Protein AF-A0A1F4IML8-F1 (afdb_monomer)

Sequence (377 aa):
MKLRNFIATVVLAVAGAASGPASAVDTFILPTPENNALATYGFFTDPQGALREAILMDGIPIALKYDDFWSYSGHILTSIQTVNPSLIPTATFGTYDFSTGTGTILVNLSSVAGGATNVGGLQDPVNLGGAGNNVTGWVCEWGNDPQTCTTWQTVGTSPTGYSSPAAAEGTTSTVGELLAVLQSLDPNFTIPLLYADYNQTGSGDSLFMSAQVRIINPDTGEVVGFWQLDSLTNNIWDQNAPTYNFGDITFGGACTVAWDPLTGVGCAGPTTSGLEYSGSHNIGSGKADFMAFAPTMDLTLFDSDFLWVATVNLGCNPNGVADGLGESDQGCNTDGFEEFGIIGGVGPTQVPEPGSLLLLAIGLTAAGFTMRRRGRK

pLDDT: mean 74.39, std 21.02, range [21.88, 98.25]

Structure (mmCIF, N/CA/C/O backbone):
data_AF-A0A1F4IML8-F1
#
_entry.id   AF-A0A1F4IML8-F1
#
loop_
_atom_site.group_PDB
_atom_site.id
_atom_site.type_symbol
_atom_site.label_atom_id
_atom_site.label_alt_id
_atom_site.label_comp_id
_atom_site.label_asym_id
_atom_site.label_entity_id
_atom_site.label_seq_id
_atom_site.pdbx_PDB_ins_code
_atom_site.Cartn_x
_atom_site.Cartn_y
_atom_site.Cartn_z
_atom_site.occupancy
_atom_site.B_iso_or_equiv
_atom_site.auth_seq_id
_atom_site.auth_comp_id
_atom_site.auth_asym_id
_atom_site.auth_atom_id
_atom_site.pdbx_PDB_model_num
ATOM 1 N N . MET A 1 1 ? -33.006 69.704 7.960 1.00 35.09 1 MET A N 1
ATOM 2 C CA . MET A 1 1 ? -31.788 69.397 7.178 1.00 35.09 1 MET A CA 1
ATOM 3 C C . MET A 1 1 ? -30.956 68.400 7.985 1.00 35.09 1 MET A C 1
ATOM 5 O O . MET A 1 1 ? -30.489 68.757 9.050 1.00 35.09 1 MET A O 1
ATOM 9 N N . LYS A 1 2 ? -30.896 67.151 7.495 1.00 32.19 2 LYS A N 1
ATOM 10 C CA . LYS A 1 2 ? -30.000 66.017 7.825 1.00 32.19 2 LYS A CA 1
ATOM 11 C C . LYS A 1 2 ? -29.799 65.584 9.294 1.00 32.19 2 LYS A C 1
ATOM 13 O O . LYS A 1 2 ? -28.921 66.066 9.995 1.00 32.19 2 LYS A O 1
ATOM 18 N N . LEU A 1 3 ? -30.542 64.531 9.645 1.00 30.59 3 LEU A N 1
ATOM 19 C CA . LEU A 1 3 ? -30.220 63.509 10.646 1.00 30.59 3 LEU A CA 1
ATOM 20 C C . LEU A 1 3 ? -29.104 62.596 10.085 1.00 30.59 3 LEU A C 1
ATOM 22 O O . LEU A 1 3 ? -29.186 62.194 8.921 1.00 30.59 3 LEU A O 1
ATOM 26 N N . ARG A 1 4 ? -28.076 62.257 10.871 1.00 34.06 4 ARG A N 1
ATOM 27 C CA . ARG A 1 4 ? -27.129 61.170 10.556 1.00 34.06 4 ARG A CA 1
ATOM 28 C C . ARG A 1 4 ? -27.023 60.241 11.762 1.00 34.06 4 ARG A C 1
ATOM 30 O O . ARG A 1 4 ? -26.491 60.623 12.797 1.00 34.06 4 ARG A O 1
ATOM 37 N N . ASN A 1 5 ? -27.573 59.043 11.580 1.00 30.94 5 ASN A N 1
ATOM 38 C CA . ASN A 1 5 ? -27.531 57.913 12.497 1.00 30.94 5 ASN A CA 1
ATOM 39 C C . ASN A 1 5 ? -26.137 57.279 12.498 1.00 30.94 5 ASN A C 1
ATOM 41 O O . ASN A 1 5 ? -25.564 57.040 11.435 1.00 30.94 5 ASN A O 1
ATOM 45 N N . PHE A 1 6 ? -25.642 56.958 13.690 1.00 30.45 6 PHE A N 1
ATOM 46 C CA . PHE A 1 6 ? -24.533 56.039 13.916 1.00 30.45 6 PHE A CA 1
ATOM 47 C C . PHE A 1 6 ? -25.160 54.735 14.428 1.00 30.45 6 PHE A C 1
ATOM 49 O O . PHE A 1 6 ? -25.675 54.699 15.542 1.00 30.45 6 PHE A O 1
ATOM 56 N N . ILE A 1 7 ? -25.188 53.691 13.600 1.00 31.81 7 ILE A N 1
ATOM 57 C CA . ILE A 1 7 ? -25.489 52.322 14.034 1.00 31.81 7 ILE A CA 1
ATOM 58 C C . ILE A 1 7 ? -24.244 51.505 13.708 1.00 31.81 7 ILE A C 1
ATOM 60 O O . ILE A 1 7 ? -23.936 51.263 12.543 1.00 31.81 7 ILE A O 1
ATOM 64 N N . ALA A 1 8 ? -23.509 51.131 14.752 1.00 29.20 8 ALA A N 1
ATOM 65 C CA . ALA A 1 8 ? -22.459 50.133 14.669 1.00 29.20 8 ALA A CA 1
ATOM 66 C C . ALA A 1 8 ? -23.134 48.765 14.520 1.00 29.20 8 ALA A C 1
ATOM 68 O O . ALA A 1 8 ? -23.811 48.297 15.432 1.00 29.20 8 ALA A O 1
ATOM 69 N N . THR A 1 9 ? -22.987 48.152 13.348 1.00 27.84 9 THR A N 1
ATOM 70 C CA . THR A 1 9 ? -23.395 46.764 13.120 1.00 27.84 9 THR A CA 1
ATOM 71 C C . THR A 1 9 ? -22.199 45.890 13.471 1.00 27.84 9 THR A C 1
ATOM 73 O O . THR A 1 9 ? -21.199 45.898 12.758 1.00 27.84 9 THR A O 1
ATOM 76 N N . VAL A 1 10 ? -22.282 45.174 14.591 1.00 27.25 10 VAL A N 1
ATOM 77 C CA . VAL A 1 10 ? -21.377 44.061 14.891 1.00 27.25 10 VAL A CA 1
ATOM 78 C C . VAL A 1 10 ? -21.814 42.905 13.997 1.00 27.25 10 VAL A C 1
ATOM 80 O O . VAL A 1 10 ? -22.818 42.252 14.268 1.00 27.25 10 VAL A O 1
ATOM 83 N N . VAL A 1 11 ? -21.104 42.696 12.889 1.00 25.92 11 VAL A N 1
ATOM 84 C CA . VAL A 1 11 ? -21.222 41.465 12.103 1.00 25.92 11 VAL A CA 1
ATOM 85 C C . VAL A 1 11 ? -20.372 40.421 12.812 1.00 25.92 11 VAL A C 1
ATOM 87 O O . VAL A 1 11 ? -19.145 40.462 12.761 1.00 25.92 11 VAL A O 1
ATOM 90 N N . LEU A 1 12 ? -21.041 39.513 13.517 1.00 25.47 12 LEU A N 1
ATOM 91 C CA . LEU A 1 12 ? -20.444 38.277 13.996 1.00 25.47 12 LEU A CA 1
ATOM 92 C C . LEU A 1 12 ? -20.166 37.420 12.751 1.00 25.47 12 LEU A C 1
ATOM 94 O O . LEU A 1 12 ? -21.081 36.832 12.177 1.00 25.47 12 LEU A O 1
ATOM 98 N N . ALA A 1 13 ? -18.922 37.425 12.276 1.00 24.14 13 ALA A N 1
ATOM 99 C CA . ALA A 1 13 ? -18.479 36.523 11.225 1.00 24.14 13 ALA A CA 1
ATOM 100 C C . ALA A 1 13 ? -18.368 35.116 11.826 1.00 24.14 13 ALA A C 1
ATOM 102 O O . ALA A 1 13 ? -17.350 34.754 12.408 1.00 24.14 13 ALA A O 1
ATOM 103 N N . VAL A 1 14 ? -19.440 34.331 11.720 1.00 25.89 14 VAL A N 1
ATOM 104 C CA . VAL A 1 14 ? -19.340 32.877 11.843 1.00 25.89 14 VAL A CA 1
ATOM 105 C C . VAL A 1 14 ? -18.668 32.410 10.558 1.00 25.89 14 VAL A C 1
ATOM 107 O O . VAL A 1 14 ? -19.307 32.317 9.511 1.00 25.89 14 VAL A O 1
ATOM 110 N N . ALA A 1 15 ? -17.355 32.195 10.619 1.00 24.88 15 ALA A N 1
ATOM 111 C CA . ALA A 1 15 ? -16.626 31.454 9.603 1.00 24.88 15 ALA A CA 1
ATOM 112 C C . ALA A 1 15 ? -17.084 29.992 9.682 1.00 24.88 15 ALA A C 1
ATOM 114 O O . ALA A 1 15 ? -16.474 29.163 10.346 1.00 24.88 15 ALA A O 1
ATOM 115 N N . GLY A 1 16 ? -18.227 29.700 9.062 1.00 21.88 16 GLY A N 1
ATOM 116 C CA . GLY A 1 16 ? -18.612 28.338 8.738 1.00 21.88 16 GLY A CA 1
ATOM 117 C C . GLY A 1 16 ? -17.689 27.856 7.631 1.00 21.88 16 GLY A C 1
ATOM 118 O O . GLY A 1 16 ? -17.915 28.167 6.463 1.00 21.88 16 GLY A O 1
ATOM 119 N N . ALA A 1 17 ? -16.631 27.141 8.005 1.00 23.94 17 ALA A N 1
ATOM 120 C CA . ALA A 1 17 ? -15.921 26.274 7.082 1.00 23.94 17 ALA A CA 1
ATOM 121 C C . ALA A 1 17 ? -16.887 25.142 6.710 1.00 23.94 17 ALA A C 1
ATOM 123 O O . ALA A 1 17 ? -17.010 24.147 7.413 1.00 23.94 17 ALA A O 1
ATOM 124 N N . ALA A 1 18 ? -17.651 25.348 5.641 1.00 22.52 18 ALA A N 1
ATOM 125 C CA . ALA A 1 18 ? -18.285 24.251 4.939 1.00 22.52 18 ALA A CA 1
ATOM 126 C C . ALA A 1 18 ? -17.176 23.559 4.139 1.00 22.52 18 ALA A C 1
ATOM 128 O O . ALA A 1 18 ? -16.803 24.030 3.063 1.00 22.52 18 ALA A O 1
ATOM 129 N N . SER A 1 19 ? -16.608 22.490 4.693 1.00 25.56 19 SER A N 1
ATOM 130 C CA . SER A 1 19 ? -15.873 21.507 3.904 1.00 25.56 19 SER A CA 1
ATOM 131 C C . SER A 1 19 ? -16.868 20.903 2.912 1.00 25.56 19 SER A C 1
ATOM 133 O O . SER A 1 19 ? -17.839 20.245 3.285 1.00 25.56 19 SER A O 1
ATOM 135 N N . GLY A 1 20 ? -16.698 21.231 1.631 1.00 22.78 20 GLY A N 1
ATOM 136 C CA . GLY A 1 20 ? -17.388 20.515 0.564 1.00 22.78 20 GLY A CA 1
ATOM 137 C C . GLY A 1 20 ? -16.943 19.049 0.562 1.00 22.78 20 GLY A C 1
ATOM 138 O O . GLY A 1 20 ? -15.855 18.758 1.060 1.00 22.78 20 GLY A O 1
ATOM 139 N N . PRO A 1 21 ? -17.758 18.125 0.027 1.00 24.88 21 PRO A N 1
ATOM 140 C CA . PRO A 1 21 ? -17.327 16.744 -0.134 1.00 24.88 21 PRO A CA 1
ATOM 141 C C . PRO A 1 21 ? -16.033 16.726 -0.953 1.00 24.88 21 PRO A C 1
ATOM 143 O O . PRO A 1 21 ? -15.973 17.324 -2.032 1.00 24.88 21 PRO A O 1
ATOM 146 N N . ALA A 1 22 ? -15.003 16.088 -0.395 1.00 30.58 22 ALA A N 1
ATOM 147 C CA . ALA A 1 22 ? -13.767 15.774 -1.091 1.00 30.58 22 ALA A CA 1
ATOM 148 C C . ALA A 1 22 ? -14.118 15.125 -2.437 1.00 30.58 22 ALA A C 1
ATOM 150 O O . ALA A 1 22 ? -14.980 14.245 -2.510 1.00 30.58 22 ALA A O 1
ATOM 151 N N . SER A 1 23 ? -13.509 15.616 -3.517 1.00 29.47 23 SER A N 1
ATOM 152 C CA . SER A 1 23 ? -13.639 14.987 -4.828 1.00 29.47 23 SER A CA 1
ATOM 153 C C . SER A 1 23 ? -13.073 13.580 -4.712 1.00 29.47 23 SER A C 1
ATOM 155 O O . SER A 1 23 ? -11.904 13.435 -4.364 1.00 29.47 23 SER A O 1
ATOM 157 N N . ALA A 1 24 ? -13.897 12.572 -5.003 1.00 38.88 24 ALA A N 1
ATOM 158 C CA . ALA A 1 24 ? -13.438 11.209 -5.220 1.00 38.88 24 ALA A CA 1
ATOM 159 C C . ALA A 1 24 ? -12.206 11.237 -6.135 1.00 38.88 24 ALA A C 1
ATOM 161 O O . ALA A 1 24 ? -12.227 11.916 -7.167 1.00 38.88 24 ALA A O 1
ATOM 162 N N . VAL A 1 25 ? -11.144 10.537 -5.736 1.00 52.72 25 VAL A N 1
ATOM 163 C CA . VAL A 1 25 ? -10.025 10.210 -6.622 1.00 52.72 25 VAL A CA 1
ATOM 164 C C . VAL A 1 25 ? -10.618 9.625 -7.908 1.00 52.72 25 VAL A C 1
ATOM 166 O O . VAL A 1 25 ? -11.552 8.821 -7.832 1.00 52.72 25 VAL A O 1
ATOM 169 N N . ASP A 1 26 ? -10.135 10.057 -9.079 1.00 56.59 26 ASP A N 1
ATOM 170 C CA . ASP A 1 26 ? -10.556 9.467 -10.354 1.00 56.59 26 ASP A CA 1
ATOM 171 C C . ASP A 1 26 ? -10.42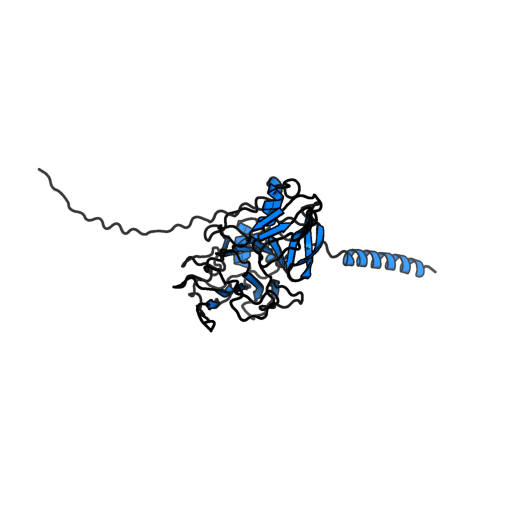4 7.944 -10.240 1.00 56.59 26 ASP A C 1
ATOM 173 O O . ASP A 1 26 ? -9.354 7.432 -9.912 1.00 56.59 26 ASP A O 1
ATOM 177 N N . THR A 1 27 ? -11.520 7.216 -10.461 1.00 67.19 27 THR A N 1
ATOM 178 C CA . THR A 1 27 ? -11.540 5.762 -10.283 1.00 67.19 27 THR A CA 1
ATOM 179 C C . THR A 1 27 ? -10.482 5.128 -11.181 1.00 67.19 27 THR A C 1
ATOM 181 O O . THR A 1 27 ? -10.595 5.185 -12.409 1.00 67.19 27 THR A O 1
ATOM 184 N N . PHE A 1 28 ? -9.464 4.524 -10.577 1.00 79.44 28 PHE A N 1
ATOM 185 C CA . PHE A 1 28 ? -8.426 3.775 -11.271 1.00 79.44 28 PHE A CA 1
ATOM 186 C C . PHE A 1 28 ? -8.525 2.289 -10.926 1.00 79.44 28 PHE A C 1
ATOM 188 O O . PHE A 1 28 ? -9.154 1.888 -9.947 1.00 79.44 28 PHE A O 1
ATOM 195 N N . ILE A 1 29 ? -7.902 1.457 -11.753 1.00 86.31 29 ILE A N 1
ATOM 196 C CA . ILE A 1 29 ? -7.850 0.008 -11.573 1.00 86.31 29 ILE A CA 1
ATOM 197 C C . ILE A 1 29 ? -6.381 -0.379 -11.458 1.00 86.31 29 ILE A C 1
ATOM 199 O O . ILE A 1 29 ? -5.576 0.000 -12.305 1.00 86.31 29 ILE A O 1
ATOM 203 N N . LEU A 1 30 ? -6.008 -1.143 -10.434 1.00 90.25 30 LEU A N 1
ATOM 204 C CA . LEU A 1 30 ? -4.658 -1.699 -10.351 1.00 90.25 30 LEU A CA 1
ATOM 205 C C . LEU A 1 30 ? -4.520 -2.874 -11.333 1.00 90.25 30 LEU A C 1
ATOM 207 O O . LEU A 1 30 ? -5.396 -3.745 -11.367 1.00 90.25 30 LEU A O 1
ATOM 211 N N . PRO A 1 31 ? -3.454 -2.923 -12.150 1.00 91.38 31 PRO A N 1
ATOM 212 C CA . PRO A 1 31 ? -3.276 -3.990 -13.119 1.00 91.38 31 PRO A CA 1
ATOM 213 C C . PRO A 1 31 ? -2.917 -5.295 -12.407 1.00 91.38 31 PRO A C 1
ATOM 215 O O . PRO A 1 31 ? -1.981 -5.357 -11.606 1.00 91.38 31 PRO A O 1
ATOM 218 N N . THR A 1 32 ? -3.648 -6.354 -12.734 1.00 92.38 32 THR A N 1
ATOM 219 C CA . THR A 1 32 ? -3.412 -7.722 -12.269 1.00 92.38 32 THR A CA 1
ATOM 220 C C . THR A 1 32 ? -3.520 -8.692 -13.447 1.00 92.38 32 THR A C 1
ATOM 222 O O . THR A 1 32 ? -4.080 -8.332 -14.487 1.00 92.38 32 THR A O 1
ATOM 225 N N . PRO A 1 33 ? -3.033 -9.938 -13.324 1.00 92.06 33 PRO A N 1
ATOM 226 C CA . PRO A 1 33 ? -3.215 -10.945 -14.371 1.00 92.06 33 PRO A CA 1
ATOM 227 C C . PRO A 1 33 ? -4.691 -11.243 -14.701 1.00 92.06 33 PRO A C 1
ATOM 229 O O . PRO A 1 33 ? -5.002 -11.667 -15.814 1.00 92.06 33 PRO A O 1
ATOM 232 N N . GLU A 1 34 ? -5.614 -11.003 -13.767 1.00 86.94 34 GLU A N 1
ATOM 233 C CA . GLU A 1 34 ? -7.058 -11.212 -13.947 1.00 86.94 34 GLU A CA 1
ATOM 234 C C . GLU A 1 34 ? -7.701 -10.148 -14.842 1.00 86.94 34 GLU A C 1
ATOM 236 O O . GLU A 1 34 ? -8.659 -10.446 -15.557 1.00 86.94 34 GLU A O 1
ATOM 241 N N . ASN A 1 35 ? -7.200 -8.909 -14.800 1.00 88.00 35 ASN A N 1
ATOM 242 C CA . ASN A 1 35 ? -7.779 -7.775 -15.526 1.00 88.00 35 ASN A CA 1
ATOM 243 C C . ASN A 1 35 ? -6.885 -7.246 -16.663 1.00 88.00 35 ASN A C 1
ATOM 245 O O . ASN A 1 35 ? -7.346 -6.450 -17.484 1.00 88.00 35 ASN A O 1
ATOM 249 N N . ASN A 1 36 ? -5.639 -7.716 -16.757 1.00 92.62 36 ASN A N 1
ATOM 250 C CA . ASN A 1 36 ? -4.686 -7.341 -17.789 1.00 92.62 36 ASN A CA 1
ATOM 251 C C . ASN A 1 36 ? -3.864 -8.555 -18.250 1.00 92.62 36 ASN A C 1
ATOM 253 O O . ASN A 1 36 ? -2.963 -9.018 -17.558 1.00 92.62 36 ASN A O 1
ATOM 257 N N . ALA A 1 37 ? -4.113 -9.025 -19.475 1.00 94.44 37 ALA A N 1
ATOM 258 C CA . ALA A 1 37 ? -3.411 -10.177 -20.053 1.00 94.44 37 ALA A CA 1
ATOM 259 C C . ALA A 1 37 ? -1.903 -9.949 -20.299 1.00 94.44 37 ALA A C 1
ATOM 261 O O . ALA A 1 37 ? -1.191 -10.890 -20.650 1.00 94.44 37 ALA A O 1
ATOM 262 N N . LEU A 1 38 ? -1.423 -8.708 -20.163 1.00 96.38 38 LEU A N 1
ATOM 263 C CA . LEU A 1 38 ? -0.008 -8.341 -20.264 1.00 96.38 38 LEU A CA 1
ATOM 264 C C . LEU A 1 38 ? 0.701 -8.371 -18.900 1.00 96.38 38 LEU A C 1
ATOM 266 O O . LEU A 1 38 ? 1.917 -8.187 -18.846 1.00 96.38 38 LEU A O 1
ATOM 270 N N . ALA A 1 39 ? -0.047 -8.611 -17.819 1.00 95.94 39 ALA A N 1
ATOM 271 C CA . ALA A 1 39 ? 0.474 -8.861 -16.486 1.00 95.94 39 ALA A CA 1
ATOM 272 C C . ALA A 1 39 ? 0.512 -10.369 -16.194 1.00 95.94 39 ALA A C 1
ATOM 274 O O . ALA A 1 39 ? -0.375 -11.127 -16.589 1.00 95.94 39 ALA A O 1
ATOM 275 N N . THR A 1 40 ? 1.530 -10.816 -15.463 1.00 96.38 40 THR A N 1
ATOM 276 C CA . THR A 1 40 ? 1.689 -12.222 -15.064 1.00 96.38 40 THR A CA 1
ATOM 277 C C . THR A 1 40 ? 2.181 -12.336 -13.633 1.00 96.38 40 THR A C 1
ATOM 279 O O . THR A 1 40 ? 3.038 -11.559 -13.224 1.00 96.38 40 THR A O 1
ATOM 282 N N . TYR A 1 41 ? 1.720 -13.342 -12.890 1.00 96.12 41 TYR A N 1
ATOM 283 C CA . TYR A 1 41 ? 2.356 -13.705 -11.625 1.00 96.12 41 TYR A CA 1
ATOM 284 C C . TYR A 1 41 ? 3.748 -14.294 -11.865 1.00 96.12 41 TYR A C 1
ATOM 286 O O . TYR A 1 41 ? 3.956 -15.079 -12.793 1.00 96.12 41 TYR A O 1
ATOM 294 N N . GLY A 1 42 ? 4.691 -13.943 -11.003 1.00 95.81 42 GLY A N 1
ATOM 295 C CA . GLY A 1 42 ? 6.057 -14.436 -11.049 1.00 95.81 42 GLY A CA 1
ATOM 296 C C . GLY A 1 42 ? 6.794 -14.158 -9.749 1.00 95.81 42 GLY A C 1
ATOM 297 O O . GLY A 1 42 ? 6.182 -13.978 -8.697 1.00 95.81 42 GLY A O 1
ATOM 298 N N . PHE A 1 43 ? 8.119 -14.125 -9.842 1.00 94.62 43 PHE A N 1
ATOM 299 C CA . PHE A 1 43 ? 8.983 -13.774 -8.727 1.00 94.62 43 PHE A CA 1
ATOM 300 C C . PHE A 1 43 ? 9.968 -12.691 -9.143 1.00 94.62 43 PHE A C 1
ATOM 302 O O . PHE A 1 43 ? 10.421 -12.674 -10.290 1.00 94.62 43 PHE A O 1
ATOM 309 N N . PHE A 1 44 ? 10.318 -11.826 -8.202 1.00 91.56 44 PHE A N 1
ATOM 310 C CA . PHE A 1 44 ? 11.333 -10.799 -8.383 1.00 91.56 44 PHE A CA 1
ATOM 311 C C . PHE A 1 44 ? 12.204 -10.713 -7.132 1.00 91.56 44 PHE A C 1
ATOM 313 O O . PHE A 1 44 ? 11.705 -10.851 -6.017 1.00 91.56 44 PHE A O 1
ATOM 320 N N . THR A 1 45 ? 13.509 -10.534 -7.317 1.00 87.56 45 THR A N 1
ATOM 321 C CA . THR A 1 45 ? 14.423 -10.315 -6.195 1.00 87.56 45 THR A CA 1
ATOM 322 C C . THR A 1 45 ? 14.330 -8.855 -5.795 1.00 87.56 45 THR A C 1
ATOM 324 O O . THR A 1 45 ? 14.666 -7.981 -6.590 1.00 87.56 45 THR A O 1
ATOM 327 N N . ASP A 1 46 ? 13.843 -8.601 -4.586 1.00 79.62 46 ASP A N 1
ATOM 328 C CA . ASP A 1 46 ? 13.783 -7.259 -4.036 1.00 79.62 46 ASP A CA 1
ATOM 329 C C . ASP A 1 46 ? 15.198 -6.679 -3.837 1.00 79.62 46 ASP A C 1
ATOM 331 O O . ASP A 1 46 ? 16.210 -7.381 -3.970 1.00 79.62 46 ASP A O 1
ATOM 335 N N . PRO A 1 47 ? 15.305 -5.391 -3.513 1.00 70.00 47 PRO A N 1
ATOM 336 C CA . PRO A 1 47 ? 16.610 -4.741 -3.417 1.00 70.00 47 PRO A CA 1
ATOM 337 C C . PRO A 1 47 ? 17.423 -5.156 -2.184 1.00 70.00 47 PRO A C 1
ATOM 339 O O . PRO A 1 47 ? 18.635 -4.954 -2.150 1.00 70.00 47 PRO A O 1
ATOM 342 N N . GLN A 1 48 ? 16.787 -5.789 -1.198 1.00 71.94 48 GLN A N 1
ATOM 343 C CA . GLN A 1 48 ? 17.432 -6.460 -0.069 1.00 71.94 48 GLN A CA 1
ATOM 344 C C . GLN A 1 48 ? 17.947 -7.862 -0.435 1.00 71.94 48 GLN A C 1
ATOM 346 O O . GLN A 1 48 ? 18.596 -8.519 0.381 1.00 71.94 48 GLN A O 1
ATOM 351 N N . GLY A 1 49 ? 17.688 -8.335 -1.656 1.00 78.25 49 GLY A N 1
ATOM 352 C CA . GLY A 1 49 ? 18.103 -9.647 -2.141 1.00 78.25 49 GLY A CA 1
ATOM 353 C C . GLY A 1 49 ? 17.117 -10.777 -1.831 1.00 78.25 49 GLY A C 1
ATOM 354 O O . GLY A 1 49 ? 17.432 -11.940 -2.102 1.00 78.25 49 GLY A O 1
ATOM 355 N N . ALA A 1 50 ? 15.937 -10.480 -1.285 1.00 84.00 50 ALA A N 1
ATOM 356 C CA . ALA A 1 50 ? 14.900 -11.462 -1.003 1.00 84.00 50 ALA A CA 1
ATOM 357 C C . ALA A 1 50 ? 14.050 -11.735 -2.250 1.00 84.00 50 ALA A C 1
ATOM 359 O O . ALA A 1 50 ? 13.562 -10.829 -2.919 1.00 84.00 50 ALA A O 1
ATOM 360 N N . LEU A 1 51 ? 13.840 -13.012 -2.568 1.00 90.88 51 LEU A N 1
ATOM 361 C CA . LEU A 1 51 ? 12.949 -13.405 -3.657 1.00 90.88 51 LEU A CA 1
ATOM 362 C C . LEU A 1 51 ? 11.488 -13.274 -3.202 1.00 90.88 51 LEU A C 1
ATOM 364 O O . LEU A 1 51 ? 11.083 -13.957 -2.262 1.00 90.88 51 LEU A O 1
ATOM 368 N N . ARG A 1 52 ? 10.697 -12.445 -3.887 1.00 90.12 52 ARG A N 1
ATOM 369 C CA . ARG A 1 52 ? 9.289 -12.171 -3.558 1.00 90.12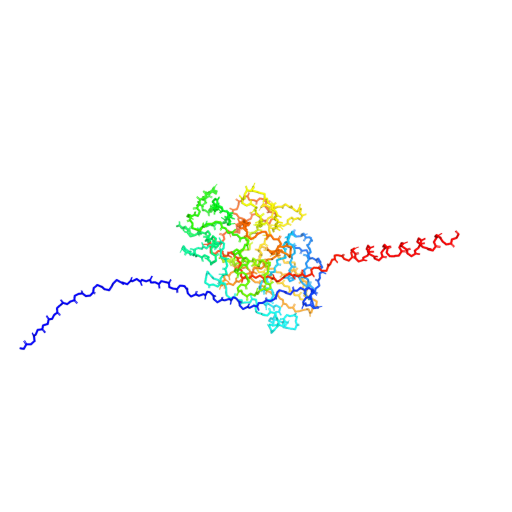 52 ARG A CA 1
ATOM 370 C C . ARG A 1 52 ? 8.351 -12.585 -4.672 1.00 90.12 52 ARG A C 1
ATOM 372 O O . ARG A 1 52 ? 8.729 -12.548 -5.842 1.00 90.12 52 ARG A O 1
ATOM 379 N N . GLU A 1 53 ? 7.119 -12.942 -4.308 1.00 94.44 53 GLU A N 1
ATOM 380 C CA . GLU A 1 53 ? 6.027 -13.023 -5.279 1.00 94.44 53 GLU A CA 1
ATOM 381 C C . GLU A 1 53 ? 5.803 -11.631 -5.885 1.00 94.44 53 GLU A C 1
ATOM 383 O O . GLU A 1 53 ? 5.824 -10.618 -5.184 1.00 94.44 53 GLU A O 1
ATOM 388 N N . ALA A 1 54 ? 5.619 -11.581 -7.200 1.00 95.56 54 ALA A N 1
ATOM 389 C CA . ALA A 1 54 ? 5.495 -10.341 -7.947 1.00 95.56 54 ALA A CA 1
ATOM 390 C C . ALA A 1 54 ? 4.399 -10.453 -9.006 1.00 95.56 54 ALA A C 1
ATOM 392 O O . ALA A 1 54 ? 4.180 -11.522 -9.586 1.00 95.56 54 ALA A O 1
ATOM 393 N N . ILE A 1 55 ? 3.760 -9.328 -9.310 1.00 96.56 55 ILE A N 1
ATOM 394 C CA . ILE A 1 55 ? 3.036 -9.159 -10.567 1.00 96.56 55 ILE A CA 1
ATOM 395 C C . ILE A 1 55 ? 4.007 -8.483 -11.521 1.00 96.56 55 ILE A C 1
ATOM 397 O O . ILE A 1 55 ? 4.491 -7.382 -11.262 1.00 96.56 55 ILE A O 1
ATOM 401 N N . LEU A 1 56 ? 4.319 -9.175 -12.607 1.00 96.75 56 LEU A N 1
ATOM 402 C CA . LEU A 1 56 ? 5.273 -8.747 -13.611 1.00 96.75 56 LEU A CA 1
ATOM 403 C C . LEU A 1 56 ? 4.544 -8.197 -14.831 1.00 96.75 56 LEU A C 1
ATOM 405 O O . LEU A 1 56 ? 3.563 -8.783 -15.289 1.00 96.75 56 LEU A O 1
ATOM 409 N N . MET A 1 57 ? 5.076 -7.122 -15.393 1.00 97.06 57 MET A N 1
ATOM 410 C CA . MET A 1 57 ? 4.674 -6.568 -16.679 1.00 97.06 57 MET A CA 1
ATOM 411 C C . MET A 1 57 ? 5.933 -6.125 -17.411 1.00 97.06 57 MET A C 1
ATOM 413 O O . MET A 1 57 ? 6.812 -5.510 -16.820 1.00 97.06 57 MET A O 1
ATOM 417 N N . ASP A 1 58 ? 6.063 -6.503 -18.681 1.00 96.00 58 ASP A N 1
ATOM 418 C CA . ASP A 1 58 ? 7.285 -6.271 -19.463 1.00 96.00 58 ASP A CA 1
ATOM 419 C C . ASP A 1 58 ? 8.584 -6.773 -18.785 1.00 96.00 58 ASP A C 1
ATOM 421 O O . ASP A 1 58 ? 9.675 -6.250 -18.997 1.00 96.00 58 ASP A O 1
ATOM 425 N N . GLY A 1 59 ? 8.481 -7.825 -17.967 1.00 93.31 59 GLY A N 1
ATOM 426 C CA . GLY A 1 59 ? 9.611 -8.421 -17.242 1.00 93.31 59 GLY A CA 1
ATOM 427 C C . GLY A 1 59 ? 10.014 -7.709 -15.946 1.00 93.31 59 GLY A C 1
ATOM 428 O O . GLY A 1 59 ? 10.925 -8.189 -15.277 1.00 93.31 59 GLY A O 1
ATOM 429 N N . ILE A 1 60 ? 9.331 -6.626 -15.563 1.00 94.38 60 ILE A N 1
ATOM 430 C CA . ILE A 1 60 ? 9.604 -5.863 -14.336 1.00 94.38 60 ILE A CA 1
ATOM 431 C C . ILE A 1 60 ? 8.444 -5.992 -13.339 1.00 94.38 60 ILE A C 1
ATOM 433 O O . ILE A 1 60 ? 7.312 -6.236 -13.766 1.00 94.38 60 ILE A O 1
ATOM 437 N N . PRO A 1 61 ? 8.680 -5.849 -12.024 1.00 94.38 61 PRO A N 1
ATOM 438 C CA . PRO A 1 61 ? 7.612 -5.877 -11.038 1.00 94.38 61 PRO A CA 1
ATOM 439 C C . PRO A 1 61 ? 6.789 -4.587 -11.112 1.00 94.38 61 PRO A C 1
ATOM 441 O O . PRO A 1 61 ? 7.310 -3.491 -10.925 1.00 94.38 61 PRO A O 1
ATOM 444 N N . ILE A 1 62 ? 5.488 -4.728 -11.354 1.00 94.62 62 ILE A N 1
ATOM 445 C CA . ILE A 1 62 ? 4.498 -3.659 -11.145 1.00 94.62 62 ILE A CA 1
ATOM 446 C C . ILE A 1 62 ? 3.860 -3.740 -9.757 1.00 94.62 62 ILE A C 1
ATOM 448 O O . ILE A 1 62 ? 3.353 -2.735 -9.267 1.00 94.62 62 ILE A O 1
ATOM 452 N N . ALA A 1 63 ? 3.932 -4.912 -9.117 1.00 94.50 63 ALA A N 1
ATOM 453 C CA . ALA A 1 63 ? 3.648 -5.084 -7.701 1.00 94.50 63 ALA A CA 1
ATOM 454 C C . ALA A 1 63 ? 4.550 -6.148 -7.077 1.00 94.50 63 ALA A C 1
ATOM 456 O O . ALA A 1 63 ? 4.865 -7.154 -7.722 1.00 94.50 63 ALA A O 1
ATOM 457 N N . LEU A 1 64 ? 4.905 -5.951 -5.811 1.00 92.88 64 LEU A N 1
ATOM 458 C CA . LEU A 1 64 ? 5.574 -6.944 -4.973 1.00 92.88 64 LEU A CA 1
ATOM 459 C C . LEU A 1 64 ? 4.650 -7.350 -3.833 1.00 92.88 64 LEU A C 1
ATOM 461 O O . LEU A 1 64 ? 3.915 -6.517 -3.298 1.00 92.88 64 LEU A O 1
ATOM 465 N N . LYS A 1 65 ? 4.696 -8.627 -3.459 1.00 92.62 65 LYS A N 1
ATOM 466 C CA . LYS A 1 65 ? 3.970 -9.124 -2.299 1.00 92.62 65 LYS A CA 1
ATOM 467 C C . LYS A 1 65 ? 4.831 -9.044 -1.042 1.00 92.62 65 LYS A C 1
ATOM 469 O O . LYS A 1 65 ? 5.937 -9.594 -1.000 1.00 92.62 65 LYS A O 1
ATOM 474 N N . TYR A 1 66 ? 4.288 -8.386 -0.030 1.00 90.50 66 TYR A N 1
ATOM 475 C CA . TYR A 1 66 ? 4.846 -8.249 1.308 1.00 90.50 66 TYR A CA 1
ATOM 476 C C . TYR A 1 66 ? 3.843 -8.839 2.285 1.00 90.50 66 TYR A C 1
ATOM 478 O O . TYR A 1 66 ? 2.823 -8.223 2.589 1.00 90.50 66 TYR A O 1
ATOM 486 N N . ASP A 1 67 ? 4.123 -10.080 2.668 1.00 91.19 67 ASP A N 1
ATOM 487 C CA . ASP A 1 67 ? 3.228 -10.956 3.411 1.00 91.19 67 ASP A CA 1
ATOM 488 C C . ASP A 1 67 ? 1.795 -10.979 2.834 1.00 91.19 67 ASP A C 1
ATOM 490 O O . ASP A 1 67 ? 1.578 -11.557 1.760 1.00 91.19 67 ASP A O 1
ATOM 494 N N . ASP A 1 68 ? 0.832 -10.307 3.466 1.00 93.31 68 ASP A N 1
ATOM 495 C CA . ASP A 1 68 ? -0.571 -10.305 3.043 1.00 93.31 68 ASP A CA 1
ATOM 496 C C . ASP A 1 68 ? -0.891 -9.274 1.945 1.00 93.31 68 ASP A C 1
ATOM 498 O O . ASP A 1 68 ? -1.926 -9.378 1.274 1.00 93.31 68 ASP A O 1
ATOM 502 N N . PHE A 1 69 ? -0.024 -8.278 1.743 1.00 93.44 69 PHE A N 1
ATOM 503 C CA . PHE A 1 69 ? -0.298 -7.132 0.876 1.00 93.44 69 PHE A CA 1
ATOM 504 C C . PHE A 1 69 ? 0.424 -7.221 -0.465 1.00 93.44 69 PHE A C 1
ATOM 506 O O . PHE A 1 69 ? 1.614 -7.527 -0.546 1.00 93.44 69 PHE A O 1
ATOM 513 N N . TRP A 1 70 ? -0.282 -6.845 -1.529 1.00 93.62 70 TRP A N 1
ATOM 514 C CA . TRP A 1 70 ? 0.344 -6.410 -2.774 1.00 93.62 70 TRP A CA 1
ATOM 515 C C . TRP A 1 70 ? 0.637 -4.921 -2.684 1.00 93.62 70 TRP A C 1
ATOM 517 O O . TRP A 1 70 ? -0.279 -4.146 -2.422 1.00 93.62 70 TRP A O 1
ATOM 527 N N . SER A 1 71 ? 1.885 -4.529 -2.931 1.00 92.06 71 SER A N 1
ATOM 528 C CA . SER A 1 71 ? 2.321 -3.133 -2.975 1.00 92.06 71 SER A CA 1
ATOM 529 C C . SER A 1 71 ? 2.697 -2.736 -4.399 1.00 92.06 71 SER A C 1
ATOM 531 O O . SER A 1 71 ? 3.513 -3.403 -5.040 1.00 92.06 71 SER A O 1
ATOM 533 N N . TYR A 1 72 ? 2.089 -1.657 -4.881 1.00 92.38 72 TYR A N 1
ATOM 534 C CA . TYR A 1 72 ? 2.303 -1.042 -6.184 1.00 92.38 72 TYR A CA 1
ATOM 535 C C . TYR A 1 72 ? 3.020 0.292 -6.022 1.00 92.38 72 TYR A C 1
ATOM 537 O O . TYR A 1 72 ? 2.750 1.048 -5.092 1.00 92.38 72 TYR A O 1
ATOM 545 N N . SER A 1 73 ? 3.866 0.608 -6.996 1.00 89.81 73 SER A N 1
ATOM 546 C CA . SER A 1 73 ? 4.490 1.921 -7.146 1.00 89.81 73 SER A CA 1
ATOM 547 C C . SER A 1 73 ? 3.664 2.774 -8.113 1.00 89.81 73 SER A C 1
ATOM 549 O O . SER A 1 73 ? 3.568 2.444 -9.300 1.00 89.81 73 SER A O 1
ATOM 551 N N . GLY A 1 74 ? 3.081 3.874 -7.629 1.00 89.00 74 GLY A N 1
ATOM 552 C CA . GLY A 1 74 ? 2.304 4.806 -8.456 1.00 89.00 74 GLY A CA 1
ATOM 553 C C . GLY A 1 74 ? 3.145 5.399 -9.586 1.00 89.00 74 GLY A C 1
ATOM 554 O O . GLY A 1 74 ? 2.731 5.394 -10.748 1.00 89.00 74 GLY A O 1
ATOM 555 N N . HIS A 1 75 ? 4.383 5.795 -9.277 1.00 88.94 75 HIS A N 1
ATOM 556 C CA . HIS A 1 75 ? 5.313 6.360 -10.259 1.00 88.94 75 HIS A CA 1
ATOM 557 C C . HIS A 1 75 ? 5.711 5.376 -11.357 1.00 88.94 75 HIS A C 1
ATOM 559 O O . HIS A 1 75 ? 5.745 5.758 -12.524 1.00 88.94 75 HIS A O 1
ATOM 565 N N . ILE A 1 76 ? 5.957 4.101 -11.032 1.00 92.62 76 ILE A N 1
ATOM 566 C CA . ILE A 1 76 ? 6.294 3.097 -12.055 1.00 92.62 76 ILE A CA 1
ATOM 567 C C . ILE A 1 76 ? 5.090 2.801 -12.944 1.00 92.62 76 ILE A C 1
ATOM 569 O O . ILE A 1 76 ? 5.249 2.726 -14.164 1.00 92.62 76 ILE A O 1
ATOM 573 N N . LEU A 1 77 ? 3.883 2.701 -12.379 1.00 94.12 77 LEU A N 1
ATOM 574 C CA . LEU A 1 77 ? 2.671 2.545 -13.184 1.00 94.12 77 LEU A CA 1
ATOM 575 C C . LEU A 1 77 ? 2.481 3.738 -14.135 1.00 94.12 77 LEU A C 1
ATOM 577 O O . LEU A 1 77 ? 2.283 3.532 -15.334 1.00 94.12 77 LEU A O 1
ATOM 581 N N . THR A 1 78 ? 2.626 4.971 -13.645 1.00 92.69 78 THR A N 1
ATOM 582 C CA . THR A 1 78 ? 2.577 6.200 -14.461 1.00 92.69 78 THR A CA 1
ATOM 583 C C . THR A 1 78 ? 3.654 6.217 -15.551 1.00 92.69 78 THR A C 1
ATOM 585 O O . THR A 1 78 ? 3.384 6.582 -16.702 1.00 92.69 78 THR A O 1
ATOM 588 N N . SER A 1 79 ? 4.871 5.778 -15.227 1.00 94.81 79 SER A N 1
ATOM 589 C CA . SER A 1 79 ? 5.984 5.668 -16.175 1.00 94.81 79 SER A CA 1
ATOM 590 C C . SER A 1 79 ? 5.650 4.706 -17.315 1.00 94.81 79 SER A C 1
ATOM 592 O O . SER A 1 79 ? 5.799 5.049 -18.490 1.00 94.81 79 SER A O 1
ATOM 594 N N . ILE A 1 80 ? 5.083 3.539 -16.993 1.00 96.31 80 ILE A N 1
ATOM 595 C CA . ILE A 1 80 ? 4.619 2.563 -17.985 1.00 96.31 80 ILE A CA 1
ATOM 596 C C . ILE A 1 80 ? 3.498 3.149 -18.850 1.00 96.31 80 ILE A C 1
ATOM 598 O O . ILE A 1 80 ? 3.571 3.032 -20.074 1.00 96.31 80 ILE A O 1
ATOM 602 N N . GLN A 1 81 ? 2.497 3.813 -18.258 1.00 95.25 81 GLN A N 1
ATOM 603 C CA . GLN A 1 81 ? 1.418 4.467 -19.015 1.00 95.25 81 GLN A CA 1
ATOM 604 C C . GLN A 1 81 ? 1.958 5.497 -20.014 1.00 95.25 81 GLN A C 1
ATOM 606 O O . GLN A 1 81 ? 1.447 5.615 -21.127 1.00 95.25 81 GLN A O 1
ATOM 611 N N . THR A 1 82 ? 3.007 6.221 -19.630 1.00 94.88 82 THR A N 1
ATOM 612 C CA . THR A 1 82 ? 3.609 7.276 -20.450 1.00 94.88 82 THR A CA 1
ATOM 613 C C . THR A 1 82 ? 4.481 6.706 -21.568 1.00 94.88 82 THR A C 1
ATOM 615 O O . THR A 1 82 ? 4.362 7.112 -22.725 1.00 94.88 82 THR A O 1
ATOM 618 N N . VAL A 1 83 ? 5.363 5.763 -21.235 1.00 96.31 83 VAL A N 1
ATOM 619 C CA . VAL A 1 83 ? 6.379 5.227 -22.153 1.00 96.31 83 VAL A CA 1
ATOM 620 C C . VAL A 1 83 ? 5.804 4.134 -23.054 1.00 96.31 83 VAL A C 1
ATOM 622 O O . VAL A 1 83 ? 6.151 4.052 -24.234 1.00 96.31 83 VAL A O 1
ATOM 625 N N . ASN A 1 84 ? 4.910 3.298 -22.528 1.00 96.12 84 ASN A N 1
ATOM 626 C CA . ASN A 1 84 ? 4.259 2.228 -23.273 1.00 96.12 84 ASN A CA 1
ATOM 627 C C . ASN A 1 84 ? 2.758 2.128 -22.928 1.00 96.12 84 ASN A C 1
ATOM 629 O O . ASN A 1 84 ? 2.323 1.162 -22.292 1.00 96.12 84 ASN A O 1
ATOM 633 N N . PRO A 1 85 ? 1.931 3.075 -23.415 1.00 95.06 85 PRO A N 1
ATOM 634 C CA . PRO A 1 85 ? 0.499 3.147 -23.096 1.00 95.06 85 PRO A CA 1
ATOM 635 C C . PRO A 1 85 ? -0.301 1.909 -23.521 1.00 95.06 85 PRO A C 1
ATOM 637 O O . PRO A 1 85 ? -1.444 1.744 -23.107 1.00 95.06 85 PRO A O 1
ATOM 640 N N . SER A 1 86 ? 0.266 1.036 -24.360 1.00 95.69 86 SER A N 1
ATOM 641 C CA . SER A 1 86 ? -0.380 -0.221 -24.746 1.00 95.69 86 SER A CA 1
ATOM 642 C C . SER A 1 86 ? -0.396 -1.265 -23.624 1.00 95.69 86 SER A C 1
ATOM 644 O O . SER A 1 86 ? -1.276 -2.122 -23.624 1.00 95.69 86 SER A O 1
ATOM 646 N N . LEU A 1 87 ? 0.540 -1.179 -22.670 1.00 96.06 87 LEU A N 1
ATOM 647 C CA . LEU A 1 87 ? 0.616 -2.086 -21.524 1.00 96.06 87 LEU A CA 1
ATOM 648 C C . LEU A 1 87 ? -0.440 -1.751 -20.467 1.00 96.06 87 LEU A C 1
ATOM 650 O O . LEU A 1 87 ? -1.082 -2.651 -19.927 1.00 96.06 87 LEU A O 1
ATOM 654 N N . ILE A 1 88 ? -0.640 -0.456 -20.202 1.00 94.88 88 ILE A N 1
ATOM 655 C CA . ILE A 1 88 ? -1.636 0.044 -19.249 1.00 94.88 88 ILE A CA 1
ATOM 656 C C . ILE A 1 88 ? -2.367 1.249 -19.866 1.00 94.88 88 ILE A C 1
ATOM 658 O O . ILE A 1 88 ? -1.989 2.397 -19.640 1.00 94.88 88 ILE A O 1
ATOM 662 N N . PRO A 1 89 ? -3.420 1.035 -20.670 1.00 92.19 89 PRO A N 1
ATOM 663 C CA . PRO A 1 89 ? -4.148 2.145 -21.276 1.00 92.19 89 PRO A CA 1
ATOM 664 C C . PRO A 1 89 ? -4.899 2.976 -20.225 1.00 92.19 89 PRO A C 1
ATOM 666 O O . PRO A 1 89 ? -5.795 2.461 -19.555 1.00 92.19 89 PRO A O 1
ATOM 669 N N . THR A 1 90 ? -4.619 4.280 -20.131 1.00 89.94 90 THR A N 1
ATOM 670 C CA . THR A 1 90 ? -5.296 5.205 -19.193 1.00 89.94 90 THR A CA 1
ATOM 671 C C . THR A 1 90 ? -6.820 5.201 -19.352 1.00 89.94 90 THR A C 1
ATOM 673 O O . THR A 1 90 ? -7.550 5.305 -18.376 1.00 89.94 90 THR A O 1
ATOM 676 N N . ALA A 1 91 ? -7.325 5.006 -20.576 1.00 87.06 91 ALA A N 1
ATOM 677 C CA . ALA A 1 91 ? -8.764 4.925 -20.844 1.00 87.06 91 ALA A CA 1
ATOM 678 C C . ALA A 1 91 ? -9.459 3.720 -20.177 1.00 87.06 91 ALA A C 1
ATOM 680 O O . ALA A 1 91 ? -10.681 3.710 -20.065 1.00 87.06 91 ALA A O 1
ATOM 681 N N . THR A 1 92 ? -8.699 2.696 -19.784 1.00 86.75 92 THR A N 1
ATOM 682 C CA . THR A 1 92 ? -9.210 1.487 -19.124 1.00 86.75 92 THR A CA 1
ATOM 683 C C . THR A 1 92 ? -8.850 1.461 -17.647 1.00 86.75 92 THR A C 1
ATOM 685 O O . THR A 1 92 ? -9.675 1.068 -16.834 1.00 86.75 92 THR A O 1
ATOM 688 N N . PHE A 1 93 ? -7.631 1.878 -17.307 1.00 87.38 93 PHE A N 1
ATOM 689 C CA . PHE A 1 93 ? -7.080 1.727 -15.964 1.00 87.38 93 PHE A CA 1
ATOM 690 C C . PHE A 1 93 ? -7.102 3.008 -15.122 1.00 87.38 93 PHE A C 1
ATOM 692 O O . PHE A 1 93 ? -6.769 2.950 -13.945 1.00 87.38 93 PHE A O 1
ATOM 699 N N . GLY A 1 94 ? -7.506 4.148 -15.687 1.00 87.06 94 GLY A N 1
ATOM 700 C CA . GLY A 1 94 ? -7.415 5.444 -15.015 1.00 87.06 94 GLY A CA 1
ATOM 701 C C . GLY A 1 94 ? -5.983 5.984 -14.985 1.00 87.06 94 GLY A C 1
ATOM 702 O O . GLY A 1 94 ? -5.092 5.448 -15.648 1.00 87.06 94 GLY A O 1
ATOM 703 N N . THR A 1 95 ? -5.776 7.079 -14.257 1.00 87.44 95 THR A N 1
ATOM 704 C CA . THR A 1 95 ? -4.460 7.701 -14.048 1.00 87.44 95 THR A CA 1
ATOM 705 C C . THR A 1 95 ? -3.946 7.373 -12.651 1.00 87.44 95 THR A C 1
ATOM 707 O O . THR A 1 95 ? -4.711 7.440 -11.694 1.00 87.44 95 THR A O 1
ATOM 710 N N . TYR A 1 96 ? -2.659 7.046 -12.530 1.00 85.94 96 TYR A N 1
ATOM 711 C CA . TYR A 1 96 ? -2.004 6.852 -11.227 1.00 85.94 96 TYR A CA 1
ATOM 712 C C . TYR A 1 96 ? -1.260 8.104 -10.751 1.00 85.94 96 TYR A C 1
ATOM 714 O O . TYR A 1 96 ? -0.812 8.156 -9.615 1.00 85.94 96 TYR A O 1
ATOM 722 N N . ASP A 1 97 ? -1.170 9.132 -11.600 1.00 77.44 97 ASP A N 1
ATOM 723 C CA . ASP A 1 97 ? -0.563 10.428 -11.290 1.00 77.44 97 ASP A CA 1
ATOM 724 C C . ASP A 1 97 ? -1.582 11.398 -10.663 1.00 77.44 97 ASP A C 1
ATOM 726 O O . ASP A 1 97 ? -1.757 12.527 -11.127 1.00 77.44 97 ASP A O 1
ATOM 730 N N . PHE A 1 98 ? -2.355 10.934 -9.679 1.00 71.44 98 PHE A N 1
ATOM 731 C CA . PHE A 1 98 ? -3.377 11.754 -9.026 1.00 71.44 98 PHE A CA 1
ATOM 732 C C . PHE A 1 98 ? -2.794 12.504 -7.828 1.00 71.44 98 PHE A C 1
ATOM 734 O O . PHE A 1 98 ? -1.930 11.996 -7.115 1.00 71.44 98 PHE A O 1
ATOM 741 N N . SER A 1 99 ? -3.283 13.725 -7.603 1.00 67.62 99 SER A N 1
ATOM 742 C CA . SER A 1 99 ? -2.841 14.523 -6.465 1.00 67.62 99 SER A CA 1
ATOM 743 C C . SER A 1 99 ? -3.452 14.034 -5.148 1.00 67.62 99 SER A C 1
ATOM 745 O O . SER A 1 99 ? -4.678 14.001 -4.996 1.00 67.62 99 SER A O 1
ATOM 747 N N . THR A 1 100 ? -2.597 13.716 -4.187 1.00 62.22 100 THR A N 1
ATOM 748 C CA . THR A 1 100 ? -2.910 13.489 -2.776 1.00 62.22 100 THR A CA 1
ATOM 749 C C . THR A 1 100 ? -2.685 14.762 -1.959 1.00 62.22 100 THR A C 1
ATOM 751 O O . THR A 1 100 ? -2.007 15.707 -2.362 1.00 62.22 100 THR A O 1
ATOM 754 N N . GLY A 1 101 ? -3.402 14.833 -0.850 1.00 58.19 101 GLY A N 1
ATOM 755 C CA . GLY A 1 101 ? -3.425 15.941 0.087 1.00 58.19 101 GLY A CA 1
ATOM 756 C C . GLY A 1 101 ? -4.631 15.769 0.995 1.00 58.19 101 GLY A C 1
ATOM 757 O O . GLY A 1 101 ? -5.649 15.227 0.563 1.00 58.19 101 GLY A O 1
ATOM 758 N N . THR A 1 102 ? -4.568 16.251 2.235 1.00 50.88 102 THR A N 1
ATOM 759 C CA . THR A 1 102 ? -5.675 16.156 3.221 1.00 50.88 102 THR A CA 1
ATOM 760 C C . THR A 1 102 ? -7.110 16.403 2.703 1.00 50.88 102 THR A C 1
ATOM 762 O O . THR A 1 102 ? -8.052 15.903 3.307 1.00 50.88 102 THR A O 1
ATOM 765 N N . GLY A 1 103 ? -7.312 17.137 1.598 1.00 49.62 103 GLY A N 1
ATOM 766 C CA . GLY A 1 103 ? -8.624 17.358 0.966 1.00 49.62 103 GLY A CA 1
ATOM 767 C C . GLY A 1 103 ? -9.062 16.355 -0.121 1.00 49.62 103 GLY A C 1
ATOM 768 O O . GLY A 1 103 ? -10.188 16.476 -0.605 1.00 49.62 103 GLY A O 1
ATOM 769 N N . THR A 1 104 ? -8.208 15.416 -0.537 1.00 63.62 104 THR A N 1
ATOM 770 C CA . THR A 1 104 ? -8.487 14.363 -1.541 1.00 63.62 104 THR A CA 1
ATOM 771 C C . THR A 1 104 ? -8.349 12.942 -0.985 1.00 63.62 104 THR A C 1
ATOM 773 O O . THR A 1 104 ? -8.826 11.997 -1.611 1.00 63.62 104 THR A O 1
ATOM 776 N N . ILE A 1 105 ? -7.751 12.779 0.201 1.00 75.25 105 ILE A N 1
ATOM 777 C CA . ILE A 1 105 ? -7.678 11.500 0.920 1.00 75.25 105 ILE A CA 1
ATOM 778 C C . ILE A 1 105 ? -9.069 11.147 1.459 1.00 75.25 105 ILE A C 1
ATOM 780 O O . ILE A 1 105 ? -9.701 11.962 2.129 1.00 75.25 105 ILE A O 1
ATOM 784 N N . LEU A 1 106 ? -9.538 9.927 1.189 1.00 80.44 106 LEU A N 1
ATOM 785 C CA . LEU A 1 106 ? -10.866 9.479 1.614 1.00 80.44 106 LEU A CA 1
ATOM 786 C C . LEU A 1 106 ? -10.932 9.256 3.131 1.00 80.44 106 LEU A C 1
ATOM 788 O O . LEU A 1 106 ? -11.873 9.705 3.783 1.00 80.44 106 LEU A O 1
ATOM 792 N N . VAL A 1 107 ? -9.934 8.558 3.677 1.00 86.62 107 VAL A N 1
ATOM 793 C CA . VAL A 1 107 ? -9.741 8.371 5.121 1.00 86.62 107 VAL A CA 1
ATOM 794 C C . VAL A 1 107 ? -8.279 8.618 5.436 1.00 86.62 107 VAL A C 1
ATOM 796 O O . VAL A 1 107 ? -7.407 7.891 4.964 1.00 86.62 107 VAL A O 1
ATOM 799 N N . ASN A 1 108 ? -8.003 9.652 6.213 1.00 83.88 108 ASN A N 1
ATOM 800 C CA . ASN A 1 108 ? -6.659 10.014 6.611 1.00 83.88 108 ASN A CA 1
ATOM 801 C C . ASN A 1 108 ? -6.282 9.328 7.934 1.00 83.88 108 ASN A C 1
ATOM 803 O O . ASN A 1 108 ? -7.050 9.377 8.892 1.00 83.88 108 ASN A O 1
ATOM 807 N N . LEU A 1 109 ? -5.109 8.706 8.007 1.00 85.81 109 LEU A N 1
ATOM 808 C CA . LEU A 1 109 ? -4.602 8.064 9.226 1.00 85.81 109 LEU A CA 1
ATOM 809 C C . LEU A 1 109 ? -3.593 8.959 9.957 1.00 85.81 109 LEU A C 1
ATOM 811 O O . LEU A 1 109 ? -3.567 8.970 11.190 1.00 85.81 109 LEU A O 1
ATOM 815 N N . SER A 1 110 ? -2.804 9.746 9.220 1.00 79.62 110 SER A N 1
ATOM 816 C CA . SER A 1 110 ? -1.812 10.675 9.773 1.00 79.62 110 SER A CA 1
ATOM 817 C C . SER A 1 110 ? -1.834 12.021 9.052 1.00 79.62 110 SER A C 1
ATOM 819 O O . SER A 1 110 ? -1.869 12.099 7.829 1.00 79.62 110 SER A O 1
ATOM 821 N N . SER A 1 111 ? -1.782 13.111 9.814 1.00 72.69 111 SER A N 1
ATOM 822 C CA . SER A 1 111 ? -1.817 14.468 9.267 1.00 72.69 111 SER A CA 1
ATOM 823 C C . SER A 1 111 ? -0.861 15.386 10.011 1.00 72.69 111 SER A C 1
ATOM 825 O O . SER A 1 111 ? -0.777 15.359 11.232 1.00 72.69 111 SER A O 1
ATOM 827 N N . VAL A 1 112 ? -0.203 16.282 9.290 1.00 67.75 112 VAL A N 1
ATOM 828 C CA . VAL A 1 112 ? 0.481 17.461 9.860 1.00 67.75 112 VAL A CA 1
ATOM 829 C C . VAL A 1 112 ? -0.411 18.693 9.945 1.00 67.75 112 VAL A C 1
ATOM 831 O O . VAL A 1 112 ? -0.083 19.669 10.625 1.00 67.75 112 VAL A O 1
ATOM 834 N N . ALA A 1 113 ? -1.550 18.670 9.253 1.00 63.97 113 ALA A N 1
ATOM 835 C CA . ALA A 1 113 ? -2.560 19.704 9.354 1.00 63.97 113 ALA A CA 1
ATOM 836 C C . ALA A 1 113 ? -3.410 19.435 10.601 1.00 63.97 113 ALA A C 1
ATOM 838 O O . ALA A 1 113 ? -4.265 18.546 10.608 1.00 63.97 113 ALA A O 1
ATOM 839 N N . GLY A 1 114 ? -3.164 20.205 11.663 1.00 64.62 114 GLY A N 1
ATOM 840 C CA . GLY A 1 114 ? -3.967 20.133 12.881 1.00 64.62 114 GLY A CA 1
ATOM 841 C C . GLY A 1 114 ? -5.452 20.393 12.602 1.00 64.62 114 GLY A C 1
ATOM 842 O O . GLY A 1 114 ? -5.792 21.343 11.895 1.00 64.62 114 GLY A O 1
ATOM 843 N N . GLY A 1 115 ? -6.324 19.556 13.173 1.00 67.81 115 GLY A N 1
ATOM 844 C CA . GLY A 1 115 ? -7.778 19.623 12.988 1.00 67.81 115 GLY A CA 1
ATOM 845 C C . GLY A 1 115 ? -8.295 18.985 11.693 1.00 67.81 115 GLY A C 1
ATOM 846 O O . GLY A 1 115 ? -9.426 19.267 11.295 1.00 67.81 115 GLY A O 1
ATOM 847 N N . ALA A 1 116 ? -7.484 18.169 11.010 1.00 74.56 116 ALA A N 1
ATOM 848 C CA . ALA A 1 116 ? -7.976 17.294 9.949 1.00 74.56 116 ALA A CA 1
ATOM 849 C C . ALA A 1 116 ? -9.004 16.309 10.526 1.00 74.56 116 ALA A C 1
ATOM 851 O O . ALA A 1 116 ? -8.794 15.776 11.609 1.00 74.56 116 ALA A O 1
ATOM 852 N N . THR A 1 117 ? -10.104 16.092 9.804 1.00 80.12 117 THR A N 1
ATOM 853 C CA . THR A 1 117 ? -11.199 15.217 10.242 1.00 80.12 117 THR A CA 1
ATOM 854 C C . THR A 1 117 ? -11.533 14.196 9.172 1.00 80.12 117 THR A C 1
ATOM 856 O O . THR A 1 117 ? -11.399 14.488 7.979 1.00 80.12 117 THR A O 1
ATOM 859 N N . ASN A 1 118 ? -11.977 13.016 9.594 1.00 84.38 118 ASN A N 1
ATOM 860 C CA . ASN A 1 118 ? -12.455 11.980 8.689 1.00 84.38 118 ASN A CA 1
ATOM 861 C C . ASN A 1 118 ? -13.974 12.014 8.517 1.00 84.38 118 ASN A C 1
ATOM 863 O O . ASN A 1 118 ? -14.739 12.526 9.336 1.00 84.38 118 ASN A O 1
ATOM 867 N N . VAL A 1 119 ? -14.426 11.467 7.391 1.00 81.88 119 VAL A N 1
ATOM 868 C CA . VAL A 1 119 ? -15.850 11.314 7.091 1.00 81.88 119 VAL A CA 1
ATOM 869 C C . VAL A 1 119 ? -16.420 10.052 7.740 1.00 81.88 119 VAL A C 1
ATOM 871 O O . VAL A 1 119 ? -15.699 9.138 8.127 1.00 81.88 119 VAL A O 1
ATOM 874 N N . GLY A 1 120 ? -17.750 9.977 7.817 1.00 78.94 120 GLY A N 1
ATOM 875 C CA . GLY A 1 120 ? -18.440 8.722 8.126 1.00 78.94 120 GLY A CA 1
ATOM 876 C C . GLY A 1 120 ? -18.336 8.245 9.574 1.00 78.94 120 GLY A C 1
ATOM 877 O O . GLY A 1 120 ? -18.656 7.094 9.815 1.00 78.94 120 GLY A O 1
ATOM 878 N N . GLY A 1 121 ? -17.922 9.096 10.521 1.00 80.56 121 GLY A N 1
ATOM 879 C CA . GLY A 1 121 ? -17.771 8.711 11.934 1.00 80.56 121 GLY A CA 1
ATOM 880 C C . GLY A 1 121 ? -16.442 8.025 12.257 1.00 80.56 121 GLY A C 1
ATOM 881 O O . GLY A 1 121 ? -16.152 7.795 13.428 1.00 80.56 121 GLY A O 1
ATOM 882 N N . LEU A 1 122 ? -15.618 7.778 11.234 1.00 88.38 122 LEU A N 1
ATOM 883 C CA . LEU A 1 122 ? -14.270 7.248 11.387 1.00 88.38 122 LEU A CA 1
ATOM 884 C C . LEU A 1 122 ? -13.415 8.189 12.239 1.00 88.38 122 LEU A C 1
ATOM 886 O O . LEU A 1 122 ? -13.527 9.411 12.132 1.00 88.38 122 LEU A O 1
ATOM 890 N N . GLN A 1 123 ? -12.546 7.600 13.056 1.00 87.00 123 GLN A N 1
ATOM 891 C CA . GLN A 1 123 ? -11.646 8.328 13.943 1.00 87.00 123 GLN A CA 1
ATOM 892 C C . GLN A 1 123 ? -10.780 9.320 13.159 1.00 87.00 123 GLN A C 1
ATOM 894 O O . GLN A 1 123 ? -10.328 9.008 12.058 1.00 87.00 123 GLN A O 1
ATOM 899 N N . ASP A 1 124 ? -10.511 10.497 13.715 1.00 84.69 124 ASP A N 1
ATOM 900 C CA . ASP A 1 124 ? -9.708 11.519 13.041 1.00 84.69 124 ASP A CA 1
ATOM 901 C C . ASP A 1 124 ? -8.219 11.098 12.951 1.00 84.69 124 ASP A C 1
ATOM 903 O O . ASP A 1 124 ? -7.760 10.250 13.730 1.00 84.69 124 ASP A O 1
ATOM 907 N N . PRO A 1 125 ? -7.448 11.609 11.968 1.00 81.00 125 PRO A N 1
ATOM 908 C CA . PRO A 1 125 ? -6.033 11.274 11.821 1.00 81.00 125 PRO A CA 1
ATOM 909 C C . PRO A 1 125 ? -5.203 11.714 13.029 1.00 81.00 125 PRO A C 1
ATOM 911 O O . PRO A 1 125 ? -5.443 12.765 13.628 1.00 81.00 125 PRO A O 1
ATOM 914 N N . VAL A 1 126 ? -4.129 10.973 13.310 1.00 77.69 126 VAL A N 1
ATOM 915 C CA . VAL A 1 126 ? -3.133 11.409 14.294 1.00 77.69 126 VAL A CA 1
ATOM 916 C C . VAL A 1 126 ? -2.467 12.690 13.794 1.00 77.69 126 VAL A C 1
ATOM 918 O O . VAL A 1 126 ? -1.886 12.719 12.706 1.00 77.69 126 VAL A O 1
ATOM 921 N N . ASN A 1 127 ? -2.509 13.743 14.612 1.00 74.56 127 ASN A N 1
ATOM 922 C CA . ASN A 1 127 ? -1.803 14.985 14.326 1.00 74.56 127 ASN A CA 1
ATOM 923 C C . ASN A 1 127 ? -0.304 14.854 14.652 1.00 74.56 127 ASN A C 1
ATOM 925 O O . ASN A 1 127 ? 0.092 14.847 15.820 1.00 74.56 127 ASN A O 1
ATOM 929 N N . LEU A 1 128 ? 0.527 14.805 13.615 1.00 71.06 128 LEU A N 1
ATOM 930 C CA . LEU A 1 128 ? 1.990 14.799 13.689 1.00 71.06 128 LEU A CA 1
ATOM 931 C C . LEU A 1 128 ? 2.592 16.221 13.752 1.00 71.06 128 LEU A C 1
ATOM 933 O O . LEU A 1 128 ? 3.803 16.383 13.905 1.00 71.06 128 LEU A O 1
ATOM 937 N N . GLY A 1 129 ? 1.762 17.269 13.684 1.00 58.97 129 GLY A N 1
ATOM 938 C CA . GLY A 1 129 ? 2.156 18.678 13.751 1.00 58.97 129 GLY A CA 1
ATOM 939 C C . GLY A 1 129 ? 2.547 19.138 15.161 1.00 58.97 129 GLY A C 1
ATOM 940 O O . GLY A 1 129 ? 1.722 19.663 15.913 1.00 58.97 129 GLY A O 1
ATOM 941 N N . GLY A 1 130 ? 3.824 18.978 15.518 1.00 52.28 130 GLY A N 1
ATOM 942 C CA . GLY A 1 130 ? 4.446 19.512 16.738 1.00 52.28 130 GLY A CA 1
ATOM 943 C C . GLY A 1 130 ? 5.391 20.697 16.477 1.00 52.28 130 GLY A C 1
ATOM 944 O O . GLY A 1 130 ? 5.821 20.943 15.354 1.00 52.28 130 GLY A O 1
ATOM 945 N N . ALA A 1 131 ? 5.744 21.454 17.526 1.00 38.28 131 ALA A N 1
ATOM 946 C CA . ALA A 1 131 ? 6.680 22.579 17.427 1.00 38.28 131 ALA A CA 1
ATOM 947 C C . ALA A 1 131 ? 8.118 22.090 17.155 1.00 38.28 131 ALA A C 1
ATOM 949 O O . ALA A 1 131 ? 8.895 21.872 18.083 1.00 38.28 131 ALA A O 1
ATOM 950 N N . GLY A 1 132 ? 8.456 21.938 15.875 1.00 48.81 132 GLY A N 1
ATOM 951 C CA . GLY A 1 132 ? 9.772 21.522 15.390 1.00 48.81 132 GLY A CA 1
ATOM 952 C C . GLY A 1 132 ? 9.673 20.241 14.568 1.00 48.81 132 GLY A C 1
ATOM 953 O O . GLY A 1 132 ? 9.748 19.155 15.133 1.00 48.81 132 GLY A O 1
ATOM 954 N N . ASN A 1 133 ? 9.513 20.409 13.253 1.00 52.47 133 ASN A N 1
ATOM 955 C CA . ASN A 1 133 ? 9.443 19.402 12.184 1.00 52.47 133 ASN A CA 1
ATOM 956 C C . ASN A 1 133 ? 10.691 18.491 12.111 1.00 52.47 133 ASN A C 1
ATOM 958 O O . ASN A 1 133 ? 11.436 18.529 11.140 1.00 52.47 133 ASN A O 1
ATOM 962 N N . ASN A 1 134 ? 10.957 17.720 13.164 1.00 55.75 134 ASN A N 1
ATOM 963 C CA . ASN A 1 134 ? 12.123 16.840 13.292 1.00 55.75 134 ASN A CA 1
ATOM 964 C C . ASN A 1 134 ? 11.697 15.407 13.663 1.00 55.75 134 ASN A C 1
ATOM 966 O O . ASN A 1 134 ? 12.423 14.708 14.379 1.00 55.75 134 ASN A O 1
ATOM 970 N N . VAL A 1 135 ? 10.485 15.002 13.271 1.00 61.06 135 VAL A N 1
ATOM 971 C CA . VAL A 1 135 ? 10.017 13.625 13.455 1.00 61.06 135 VAL A CA 1
ATOM 972 C C . VAL A 1 135 ? 10.749 12.763 12.438 1.00 61.06 135 VAL A C 1
ATOM 974 O O . VAL A 1 135 ? 10.572 12.944 11.241 1.00 61.06 135 VAL A O 1
ATOM 977 N N . THR A 1 136 ? 11.584 11.850 12.927 1.00 65.88 136 THR A N 1
ATOM 978 C CA . THR A 1 136 ? 12.371 10.902 12.119 1.00 65.88 136 THR A CA 1
ATOM 979 C C . THR A 1 136 ? 11.676 9.549 11.958 1.00 65.88 136 THR A C 1
ATOM 981 O O . THR A 1 136 ? 12.184 8.619 11.341 1.00 65.88 136 THR A O 1
ATOM 984 N N . GLY A 1 137 ? 10.485 9.436 12.530 1.00 72.81 137 GLY A N 1
ATOM 985 C CA . GLY A 1 137 ? 9.561 8.337 12.337 1.00 72.81 137 GLY A CA 1
ATOM 986 C C . GLY A 1 137 ? 8.584 8.237 13.497 1.00 72.81 137 GLY A C 1
ATOM 987 O O . GLY A 1 137 ? 8.653 8.999 14.467 1.00 72.81 137 GLY A O 1
ATOM 988 N N . TRP A 1 138 ? 7.663 7.297 13.400 1.00 76.56 138 TRP A N 1
ATOM 989 C CA . TRP A 1 138 ? 6.593 7.089 14.347 1.00 76.56 138 TRP A CA 1
ATOM 990 C C . TRP A 1 138 ? 5.980 5.692 14.228 1.00 76.56 138 TRP A C 1
ATOM 992 O O . TRP A 1 138 ? 6.054 5.024 13.199 1.00 76.56 138 TRP A O 1
ATOM 1002 N N . VAL A 1 139 ? 5.320 5.277 15.307 1.00 81.94 139 VAL A N 1
ATOM 1003 C CA . VAL A 1 139 ? 4.387 4.150 15.334 1.00 81.94 139 VAL A CA 1
ATOM 1004 C C . VAL A 1 139 ? 3.056 4.676 15.821 1.00 81.94 139 VAL A C 1
ATOM 1006 O O . VAL A 1 139 ? 2.955 5.087 16.979 1.00 81.94 139 VAL A O 1
ATOM 1009 N N . CYS A 1 140 ? 2.047 4.651 14.962 1.00 81.69 140 CYS A N 1
ATOM 1010 C CA . CYS A 1 140 ? 0.698 5.065 15.314 1.00 81.69 140 CYS A CA 1
ATOM 1011 C C . CYS A 1 140 ? -0.285 3.898 15.146 1.00 81.69 140 CYS A C 1
ATOM 1013 O O . CYS A 1 140 ? -0.160 3.102 14.218 1.00 81.69 140 CYS A O 1
ATOM 1015 N N . GLU A 1 141 ? -1.274 3.814 16.032 1.00 87.56 141 GLU A N 1
ATOM 1016 C CA . GLU A 1 141 ? -2.439 2.936 15.946 1.00 87.56 141 GLU A CA 1
ATOM 1017 C C . GLU A 1 141 ? -3.708 3.785 15.843 1.00 87.56 141 GLU A C 1
ATOM 1019 O O . GLU A 1 141 ? -3.958 4.636 16.698 1.00 87.56 141 GLU A O 1
ATOM 1024 N N . TRP A 1 142 ? -4.503 3.512 14.811 1.00 88.75 142 TRP A N 1
ATOM 1025 C CA . TRP A 1 142 ? -5.756 4.175 14.468 1.00 88.75 142 TRP A CA 1
ATOM 1026 C C . TRP A 1 142 ? -6.928 3.195 14.522 1.00 88.75 142 TRP A C 1
ATOM 1028 O O . TRP A 1 142 ? -6.772 2.020 14.191 1.00 88.75 142 TRP A O 1
ATOM 1038 N N . GLY A 1 143 ? -8.107 3.688 14.896 1.00 88.69 143 GLY A N 1
ATOM 1039 C CA . GLY A 1 143 ? -9.374 2.954 14.920 1.00 88.69 143 GLY A CA 1
ATOM 1040 C C . GLY A 1 143 ? -9.726 2.324 16.270 1.00 88.69 143 GLY A C 1
ATOM 1041 O O . GLY A 1 143 ? -10.860 1.884 16.459 1.00 88.69 143 GLY A O 1
ATOM 1042 N N . ASN A 1 144 ? -8.792 2.331 17.224 1.00 85.88 144 ASN A N 1
ATOM 1043 C CA . ASN A 1 144 ? -8.988 1.865 18.598 1.00 85.88 144 ASN A CA 1
ATOM 1044 C C . ASN A 1 144 ? -9.256 3.039 19.566 1.00 85.88 144 ASN A C 1
ATOM 1046 O O . ASN A 1 144 ? -8.956 4.192 19.246 1.00 85.88 144 ASN A O 1
ATOM 1050 N N . ASP A 1 145 ? -9.796 2.751 20.754 1.00 82.12 145 ASP A N 1
ATOM 1051 C CA . ASP A 1 145 ? -9.959 3.722 21.846 1.00 82.12 145 ASP A CA 1
ATOM 1052 C C . ASP A 1 145 ? -9.169 3.262 23.093 1.00 82.12 145 ASP A C 1
ATOM 1054 O O . ASP A 1 145 ? -9.535 2.262 23.721 1.00 82.12 145 ASP A O 1
ATOM 1058 N N . PRO A 1 146 ? -8.074 3.956 23.468 1.00 78.62 146 PRO A N 1
ATOM 1059 C CA . PRO A 1 146 ? -7.580 5.198 22.868 1.00 78.62 146 PRO A CA 1
ATOM 1060 C C . PRO A 1 146 ? -6.799 4.977 21.563 1.00 78.62 146 PRO A C 1
ATOM 1062 O O . PRO A 1 146 ? -6.104 3.973 21.403 1.00 78.62 146 PRO A O 1
ATOM 1065 N N . GLN A 1 147 ? -6.823 5.982 20.682 1.00 81.62 147 GLN A N 1
ATOM 1066 C CA . GLN A 1 147 ? -5.836 6.121 19.608 1.00 81.62 147 GLN A CA 1
ATOM 1067 C C . GLN A 1 147 ? -4.445 6.328 20.223 1.00 81.62 147 GLN A C 1
ATOM 1069 O O . GLN A 1 147 ? -4.301 7.065 21.207 1.00 81.62 147 GLN A O 1
ATOM 1074 N N . THR A 1 148 ? -3.402 5.710 19.663 1.00 79.19 148 THR A N 1
ATOM 1075 C CA . THR A 1 148 ? -2.038 5.845 20.204 1.00 79.19 148 THR A CA 1
ATOM 1076 C C . THR A 1 148 ? -1.050 6.238 19.123 1.00 79.19 148 THR A C 1
ATOM 1078 O O . THR A 1 148 ? -1.123 5.748 18.003 1.00 79.19 148 THR A O 1
ATOM 1081 N N . CYS A 1 149 ? -0.094 7.108 19.446 1.00 76.88 149 CYS A N 1
ATOM 1082 C CA . CYS A 1 149 ? 1.070 7.288 18.595 1.00 76.88 149 CYS A CA 1
ATOM 1083 C C . CYS A 1 149 ? 2.332 7.599 19.396 1.00 76.88 149 CYS A C 1
ATOM 1085 O O . CYS A 1 149 ? 2.302 8.375 20.351 1.00 76.88 149 CYS A O 1
ATOM 1087 N N . THR A 1 150 ? 3.440 6.977 19.002 1.00 75.38 150 THR A N 1
ATOM 1088 C CA . THR A 1 150 ? 4.780 7.201 19.546 1.00 75.38 150 THR A CA 1
ATOM 1089 C C . THR A 1 150 ? 5.682 7.694 18.428 1.00 75.38 150 THR A C 1
ATOM 1091 O O . THR A 1 150 ? 5.901 6.969 17.467 1.00 75.38 150 THR A O 1
ATOM 1094 N N . THR A 1 151 ? 6.241 8.895 18.554 1.00 72.50 151 THR A N 1
ATOM 1095 C CA . THR A 1 151 ? 7.164 9.459 17.552 1.00 72.50 151 THR A CA 1
ATOM 1096 C C . THR A 1 151 ? 8.617 9.379 18.017 1.00 72.50 151 THR A C 1
ATOM 1098 O O . THR A 1 151 ? 8.895 9.607 19.200 1.00 72.50 151 THR A O 1
ATOM 1101 N N . TRP A 1 152 ? 9.554 9.174 17.094 1.00 64.50 152 TRP A N 1
ATOM 1102 C CA . TRP A 1 152 ? 10.986 9.385 17.305 1.00 64.50 152 TRP A CA 1
ATOM 1103 C C . TRP A 1 152 ? 11.386 10.777 16.813 1.00 64.50 152 TRP A C 1
ATOM 1105 O O . TRP A 1 152 ? 11.016 11.205 15.723 1.00 64.50 152 TRP A O 1
ATOM 1115 N N . GLN A 1 153 ? 12.146 11.499 17.635 1.00 58.16 153 GLN A N 1
ATOM 1116 C CA . GLN A 1 153 ? 12.773 12.763 17.259 1.00 58.16 153 GLN A CA 1
ATOM 1117 C C . GLN A 1 153 ? 14.285 12.562 17.262 1.00 58.16 153 GLN A C 1
ATOM 1119 O O . GLN A 1 153 ? 14.837 12.116 18.272 1.00 58.16 153 GLN A O 1
ATOM 1124 N N . THR A 1 154 ? 14.972 12.923 16.178 1.00 52.50 154 THR A N 1
ATOM 1125 C CA . THR A 1 154 ? 16.441 12.930 16.154 1.00 52.50 154 THR A CA 1
ATOM 1126 C C . THR A 1 154 ? 16.952 14.337 15.905 1.00 52.50 154 THR A C 1
ATOM 1128 O O . THR A 1 154 ? 17.264 14.722 14.788 1.00 52.50 154 THR A O 1
ATOM 1131 N N . VAL A 1 155 ? 17.134 15.086 16.992 1.00 42.72 155 VAL A N 1
ATOM 1132 C CA . VAL A 1 155 ? 18.240 16.050 17.070 1.00 42.72 155 VAL A CA 1
ATOM 1133 C C . VAL A 1 155 ? 18.944 15.864 18.423 1.00 42.72 155 VAL A C 1
ATOM 1135 O O . VAL A 1 155 ? 18.870 16.714 19.306 1.00 42.72 155 VAL A O 1
ATOM 1138 N N . GLY A 1 156 ? 19.572 14.697 18.640 1.00 43.59 156 GLY A N 1
ATOM 1139 C CA . GLY A 1 156 ? 20.310 14.376 19.875 1.00 43.59 156 GLY A CA 1
ATOM 1140 C C . GLY A 1 156 ? 20.512 12.874 20.138 1.00 43.59 156 GLY A C 1
ATOM 1141 O O . GLY A 1 156 ? 19.900 12.035 19.490 1.00 43.59 156 GLY A O 1
ATOM 1142 N N . THR A 1 157 ? 21.370 12.524 21.108 1.00 35.38 157 THR A N 1
ATOM 1143 C CA . THR A 1 157 ? 21.848 11.150 21.411 1.00 35.38 157 THR A CA 1
ATOM 1144 C C . THR A 1 157 ? 20.814 10.199 22.039 1.00 35.38 157 THR A C 1
ATOM 1146 O O . THR A 1 157 ? 21.185 9.172 22.608 1.00 35.38 157 THR A O 1
ATOM 1149 N N . SER A 1 158 ? 19.524 10.524 22.023 1.00 36.44 158 SER A N 1
ATOM 1150 C CA . SER A 1 158 ? 18.476 9.622 22.509 1.00 36.44 158 SER A CA 1
ATOM 1151 C C . SER A 1 158 ? 17.135 9.933 21.855 1.00 36.44 158 SER A C 1
ATOM 1153 O O . SER A 1 158 ? 16.762 11.105 21.825 1.00 36.44 158 SER A O 1
ATOM 1155 N N . PRO A 1 159 ? 16.389 8.911 21.397 1.00 41.44 159 PRO A N 1
ATOM 1156 C CA . PRO A 1 159 ? 15.016 9.096 20.957 1.00 41.44 159 PRO A CA 1
ATOM 1157 C C . PRO A 1 159 ? 14.180 9.599 22.138 1.00 41.44 159 PRO A C 1
ATOM 1159 O O . PRO A 1 159 ? 13.965 8.885 23.119 1.00 41.44 159 PRO A O 1
ATOM 1162 N N . THR A 1 160 ? 13.711 10.842 22.071 1.00 43.44 160 THR A N 1
ATOM 1163 C CA . THR A 1 160 ? 12.659 11.320 22.968 1.00 43.44 160 THR A CA 1
ATOM 1164 C C . THR A 1 160 ? 11.326 10.859 22.405 1.00 43.44 160 THR A C 1
ATOM 1166 O O . THR A 1 160 ? 10.802 11.465 21.476 1.00 43.44 160 THR A O 1
ATOM 1169 N N . GLY A 1 161 ? 10.798 9.762 22.951 1.00 45.84 161 GLY A N 1
ATOM 1170 C CA . GLY A 1 161 ? 9.442 9.317 22.654 1.00 45.84 161 GLY A CA 1
ATOM 1171 C C . GLY A 1 161 ? 8.451 10.391 23.088 1.00 45.84 161 GLY A C 1
ATOM 1172 O O . GLY A 1 161 ? 8.302 10.652 24.283 1.00 45.84 161 GLY A O 1
ATOM 1173 N N . TYR A 1 162 ? 7.792 11.029 22.127 1.00 41.56 162 TYR A N 1
ATOM 1174 C CA . TYR A 1 162 ? 6.583 11.789 22.403 1.00 41.56 162 TYR A CA 1
ATOM 1175 C C . TYR A 1 162 ? 5.408 10.853 22.150 1.00 41.56 162 TYR A C 1
ATOM 1177 O O . TYR A 1 162 ? 5.176 10.419 21.025 1.00 41.56 162 TYR A O 1
ATOM 1185 N N . SER A 1 163 ? 4.700 10.508 23.221 1.00 49.06 163 SER A N 1
ATOM 1186 C CA . SER A 1 163 ? 3.352 9.976 23.118 1.00 49.06 163 SER A CA 1
ATOM 1187 C C . SER A 1 163 ? 2.398 11.158 23.227 1.00 49.06 163 SER A C 1
ATOM 1189 O O . SER A 1 163 ? 2.145 11.642 24.335 1.00 49.06 163 SER A O 1
ATOM 1191 N N . SER A 1 164 ? 1.881 11.644 22.101 1.00 44.94 164 SER A N 1
ATOM 1192 C CA . SER A 1 164 ? 0.566 12.269 22.176 1.00 44.94 164 SER A CA 1
ATOM 1193 C C . SER A 1 164 ? -0.404 11.099 22.283 1.00 44.94 164 SER A C 1
ATOM 1195 O O . SER A 1 164 ? -0.456 10.300 21.345 1.00 44.94 164 SER A O 1
ATOM 1197 N N . PRO A 1 165 ? -1.205 10.952 23.353 1.00 45.16 165 PRO A N 1
ATOM 1198 C CA . PRO A 1 165 ? -2.564 10.551 23.047 1.00 45.16 165 PRO A CA 1
ATOM 1199 C C . PRO A 1 165 ? -3.010 11.602 22.037 1.00 45.16 165 PRO A C 1
ATOM 1201 O O . PRO A 1 165 ? -2.981 12.797 22.356 1.00 45.16 165 PRO A O 1
ATOM 1204 N N . ALA A 1 166 ? -3.309 11.188 20.804 1.00 47.16 166 ALA A N 1
ATOM 1205 C CA . ALA A 1 166 ? -4.070 12.077 19.950 1.00 47.16 166 ALA A CA 1
ATOM 1206 C C . ALA A 1 166 ? -5.208 12.602 20.828 1.00 47.16 166 ALA A C 1
ATOM 1208 O O . ALA A 1 166 ? -5.731 11.863 21.679 1.00 47.16 166 ALA A O 1
ATOM 1209 N N . ALA A 1 167 ? -5.491 13.904 20.753 1.00 45.62 167 ALA A N 1
ATOM 1210 C CA . ALA A 1 167 ? -6.641 14.436 21.467 1.00 45.62 167 ALA A CA 1
ATOM 1211 C C . ALA A 1 167 ? -7.833 13.494 21.204 1.00 45.62 167 ALA A C 1
ATOM 1213 O O . ALA A 1 167 ? -7.837 12.801 20.192 1.00 45.62 167 ALA A O 1
ATOM 1214 N N . ALA A 1 168 ? -8.766 13.359 22.148 1.00 49.03 168 ALA A N 1
ATOM 1215 C CA . ALA A 1 168 ? -9.925 12.476 21.994 1.00 49.03 168 ALA A CA 1
ATOM 1216 C C . ALA A 1 168 ? -10.816 12.967 20.827 1.00 49.03 168 ALA A C 1
ATOM 1218 O O . ALA A 1 168 ? -11.867 13.569 21.043 1.00 49.03 168 ALA A O 1
ATOM 1219 N N . GLU A 1 169 ? -10.331 12.797 19.601 1.00 52.81 169 GLU A N 1
ATOM 1220 C CA . GLU A 1 169 ? -10.815 13.331 18.339 1.00 52.81 169 GLU A CA 1
ATOM 1221 C C . GLU A 1 169 ? -11.374 12.120 17.588 1.00 52.81 169 GLU A C 1
ATOM 1223 O O . GLU A 1 169 ? -10.668 11.360 16.929 1.00 52.81 169 GLU A O 1
ATOM 1228 N N . GLY A 1 170 ? -12.661 11.868 17.829 1.00 55.50 170 GLY A N 1
ATOM 1229 C CA . GLY A 1 170 ? -13.395 10.748 17.249 1.00 55.50 170 GLY A CA 1
ATOM 1230 C C . GLY A 1 170 ? -13.409 9.484 18.110 1.00 55.50 170 GLY A C 1
ATOM 1231 O O . GLY A 1 170 ? -12.478 9.169 18.850 1.00 55.50 170 GLY A O 1
ATOM 1232 N N . THR A 1 171 ? -14.532 8.776 18.034 1.00 74.44 171 THR A N 1
ATOM 1233 C CA . THR A 1 171 ? -14.746 7.435 18.592 1.00 74.44 171 THR A CA 1
ATOM 1234 C C . THR A 1 171 ? -13.839 6.402 17.899 1.00 74.44 171 THR A C 1
ATOM 1236 O O . THR A 1 171 ? -12.929 6.751 17.155 1.00 74.44 171 THR A O 1
ATOM 1239 N N . THR A 1 172 ? -14.043 5.113 18.148 1.00 86.31 172 THR A N 1
ATOM 1240 C CA . THR A 1 172 ? -13.424 4.032 17.364 1.00 86.31 172 THR A CA 1
ATOM 1241 C C . THR A 1 172 ? -13.829 4.085 15.885 1.00 86.31 172 THR A C 1
ATOM 1243 O O . THR A 1 172 ? -14.886 4.624 15.571 1.00 86.31 172 THR A O 1
ATOM 1246 N N . SER A 1 173 ? -13.054 3.448 15.002 1.00 91.81 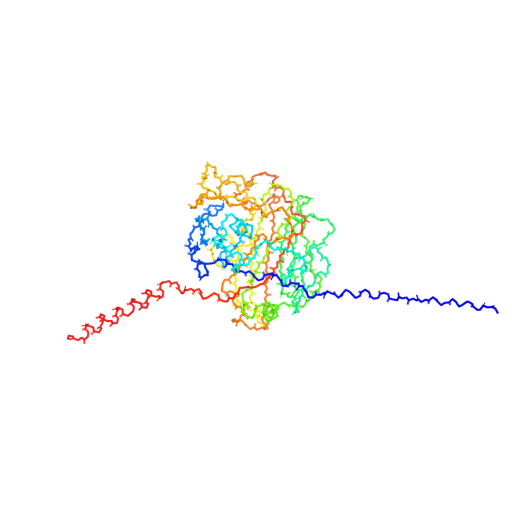173 SER A N 1
ATOM 1247 C CA . SER A 1 173 ? -13.427 3.240 13.594 1.00 91.81 173 SER A CA 1
ATOM 1248 C C . SER A 1 173 ? -13.979 1.833 13.399 1.00 91.81 173 SER A C 1
ATOM 1250 O O . SER A 1 173 ? -13.303 0.855 13.724 1.00 91.81 173 SER A O 1
ATOM 1252 N N . THR A 1 174 ? -15.183 1.706 12.850 1.00 94.81 174 THR A N 1
ATOM 1253 C CA . THR A 1 174 ? -15.810 0.398 12.606 1.00 94.81 174 THR A CA 1
ATOM 1254 C C . THR A 1 174 ? -15.662 -0.077 11.161 1.00 94.81 174 THR A C 1
ATOM 1256 O O . THR A 1 174 ? -15.462 0.705 10.226 1.00 94.81 174 THR A O 1
ATOM 1259 N N . VAL A 1 175 ? -15.805 -1.388 10.963 1.00 96.94 175 VAL A N 1
ATOM 1260 C CA . VAL A 1 175 ? -15.887 -2.026 9.644 1.00 96.94 175 VAL A CA 1
ATOM 1261 C C . VAL A 1 175 ? -17.031 -1.425 8.829 1.00 96.94 175 VAL A C 1
ATOM 1263 O O . VAL A 1 175 ? -16.848 -1.131 7.648 1.00 96.94 175 VAL A O 1
ATOM 1266 N N . GLY A 1 176 ? -18.199 -1.227 9.445 1.00 96.31 176 GLY A N 1
ATOM 1267 C CA . GLY A 1 176 ? -19.386 -0.698 8.778 1.00 96.31 176 GLY A CA 1
ATOM 1268 C C . GLY A 1 176 ? -19.197 0.729 8.272 1.00 96.31 176 GLY A C 1
ATOM 1269 O O . GLY A 1 176 ? -19.577 1.030 7.140 1.00 96.31 176 GLY A O 1
ATOM 1270 N N . GLU A 1 177 ? -18.575 1.593 9.074 1.00 94.75 177 GLU A N 1
ATOM 1271 C CA . GLU A 1 177 ? -18.265 2.972 8.679 1.00 94.75 177 GLU A CA 1
ATOM 1272 C C . GLU A 1 177 ? -17.269 3.005 7.521 1.00 94.75 177 GLU A C 1
ATOM 1274 O O . GLU A 1 177 ? -17.517 3.679 6.518 1.00 94.75 177 GLU A O 1
ATOM 1279 N N . LEU A 1 178 ? -16.182 2.231 7.608 1.00 94.94 178 LEU A N 1
ATOM 1280 C CA . LEU A 1 178 ? -15.182 2.187 6.545 1.00 94.94 178 LEU A CA 1
ATOM 1281 C C . LEU A 1 178 ? -15.778 1.629 5.249 1.00 94.94 178 LEU A C 1
ATOM 1283 O O . LEU A 1 178 ? -15.615 2.229 4.188 1.00 94.94 178 LEU A O 1
ATOM 1287 N N . LEU A 1 179 ? -16.520 0.524 5.327 1.00 95.56 179 LEU A N 1
ATOM 1288 C CA . LEU A 1 179 ? -17.179 -0.069 4.167 1.00 95.56 179 LEU A CA 1
ATOM 1289 C C . LEU A 1 179 ? -18.175 0.904 3.523 1.00 95.56 179 LEU A C 1
ATOM 1291 O O . LEU A 1 179 ? -18.191 1.032 2.301 1.00 95.56 179 LEU A O 1
ATOM 1295 N N . ALA A 1 180 ? -18.966 1.631 4.317 1.00 94.38 180 ALA A N 1
ATOM 1296 C CA . ALA A 1 180 ? -19.893 2.636 3.799 1.00 94.38 180 ALA A CA 1
ATOM 1297 C C . ALA A 1 180 ? -19.162 3.780 3.078 1.00 94.38 180 ALA A C 1
ATOM 1299 O O . ALA A 1 180 ? -19.619 4.243 2.030 1.00 94.38 180 ALA A O 1
ATOM 1300 N N . VAL A 1 181 ? -18.015 4.216 3.609 1.00 91.19 181 VAL A N 1
ATOM 1301 C CA . VAL A 1 181 ? -17.169 5.239 2.982 1.00 91.19 181 VAL A CA 1
ATOM 1302 C C . VAL A 1 181 ? -16.590 4.733 1.655 1.00 91.19 181 VAL A C 1
ATOM 1304 O O . VAL A 1 181 ? -16.702 5.431 0.647 1.00 91.19 181 VAL A O 1
ATOM 1307 N N . LEU A 1 182 ? -16.073 3.502 1.599 1.00 90.81 182 LEU A N 1
ATOM 1308 C CA . LEU A 1 182 ? -15.597 2.877 0.355 1.00 90.81 182 LEU A CA 1
ATOM 1309 C C . LEU A 1 182 ? -16.714 2.745 -0.691 1.00 90.81 182 LEU A C 1
ATOM 1311 O O . LEU A 1 182 ? -16.546 3.150 -1.842 1.00 90.81 182 LEU A O 1
ATOM 1315 N N . GLN A 1 183 ? -17.877 2.241 -0.275 1.00 91.38 183 GLN A N 1
ATOM 1316 C CA . GLN A 1 183 ? -19.028 2.008 -1.151 1.00 91.38 183 GLN A CA 1
ATOM 1317 C C . GLN A 1 183 ? -19.709 3.292 -1.632 1.00 91.38 183 GLN A C 1
ATOM 1319 O O . GLN A 1 183 ? -20.483 3.259 -2.592 1.00 91.38 183 GLN A O 1
ATOM 1324 N N . SER A 1 184 ? -19.414 4.430 -0.997 1.00 89.31 184 SER A N 1
ATOM 1325 C CA . SER A 1 184 ? -19.829 5.744 -1.490 1.00 89.31 184 SER A CA 1
ATOM 1326 C C . SER A 1 184 ? -19.097 6.158 -2.773 1.00 89.31 184 SER A C 1
ATOM 1328 O O . SER A 1 184 ? -19.642 6.951 -3.543 1.00 89.31 184 SER A O 1
ATOM 1330 N N . LEU A 1 185 ? -17.902 5.601 -3.022 1.00 84.31 185 LEU A N 1
ATOM 1331 C CA . LEU A 1 185 ? -17.133 5.805 -4.251 1.00 84.31 185 LEU A CA 1
ATOM 1332 C C . LEU A 1 185 ? -17.552 4.817 -5.344 1.00 84.31 185 LEU A C 1
ATOM 1334 O O . LEU A 1 185 ? -17.897 5.224 -6.451 1.00 84.31 185 LEU A O 1
ATOM 1338 N N . ASP A 1 186 ? -17.553 3.524 -5.017 1.00 83.44 186 ASP A N 1
ATOM 1339 C CA . ASP A 1 186 ? -18.034 2.448 -5.884 1.00 83.44 186 ASP A CA 1
ATOM 1340 C C . ASP A 1 186 ? -18.673 1.359 -5.008 1.00 83.44 186 ASP A C 1
ATOM 1342 O O . ASP A 1 186 ? -18.001 0.835 -4.118 1.00 83.44 186 ASP A O 1
ATOM 1346 N N . PRO A 1 187 ? -19.938 0.962 -5.246 1.00 88.62 187 PRO A N 1
ATOM 1347 C CA . PRO A 1 187 ? -20.620 -0.046 -4.431 1.00 88.62 187 PRO A CA 1
ATOM 1348 C C . PRO A 1 187 ? -19.929 -1.419 -4.420 1.00 88.62 187 PRO A C 1
ATOM 1350 O O . PRO A 1 187 ? -20.250 -2.249 -3.571 1.00 88.62 187 PRO A O 1
ATOM 1353 N N . ASN A 1 188 ? -19.008 -1.682 -5.349 1.00 86.88 188 ASN A N 1
ATOM 1354 C CA . ASN A 1 188 ? -18.227 -2.913 -5.388 1.00 86.88 188 ASN A CA 1
ATOM 1355 C C . ASN A 1 188 ? -16.954 -2.850 -4.542 1.00 86.88 188 ASN A C 1
ATOM 1357 O O . ASN A 1 188 ? -16.330 -3.891 -4.374 1.00 86.88 188 ASN A O 1
ATOM 1361 N N . PHE A 1 189 ? -16.537 -1.688 -4.032 1.00 89.75 189 PHE A N 1
ATOM 1362 C CA . PHE A 1 189 ? -15.342 -1.584 -3.196 1.00 89.75 189 PHE A CA 1
ATOM 1363 C C . PHE A 1 189 ? -15.599 -2.180 -1.817 1.00 89.75 189 PHE A C 1
ATOM 1365 O O . PHE A 1 189 ? -16.413 -1.677 -1.042 1.00 89.75 189 PHE A O 1
ATOM 1372 N N . THR A 1 190 ? -14.884 -3.261 -1.517 1.00 92.56 190 THR A N 1
ATOM 1373 C CA . THR A 1 190 ? -14.994 -3.971 -0.237 1.00 92.56 190 THR A CA 1
ATOM 1374 C C . THR A 1 190 ? -13.650 -4.190 0.441 1.00 92.56 190 THR A C 1
ATOM 1376 O O . THR A 1 190 ? -13.620 -4.491 1.631 1.00 92.56 190 THR A O 1
ATOM 1379 N N . ILE A 1 191 ? -12.547 -4.002 -0.285 1.00 93.19 191 ILE A N 1
ATOM 1380 C CA . ILE A 1 191 ? -11.181 -4.125 0.219 1.00 93.19 191 ILE A CA 1
ATOM 1381 C C . ILE A 1 191 ? -10.552 -2.725 0.233 1.00 93.19 191 ILE A C 1
ATOM 1383 O O . ILE A 1 191 ? -10.470 -2.108 -0.832 1.00 93.19 191 ILE A O 1
ATOM 1387 N N . PRO A 1 192 ? -10.103 -2.198 1.386 1.00 92.81 192 PRO A N 1
ATOM 1388 C CA . PRO A 1 192 ? -9.450 -0.894 1.458 1.00 92.81 192 PRO A CA 1
ATOM 1389 C C . PRO A 1 192 ? -8.149 -0.857 0.652 1.00 92.81 192 PRO A C 1
ATOM 1391 O O . PRO A 1 192 ? -7.333 -1.778 0.737 1.00 92.81 192 PRO A O 1
ATOM 1394 N N . LEU A 1 193 ? -7.934 0.233 -0.085 1.00 90.69 193 LEU A N 1
ATOM 1395 C CA . LEU A 1 193 ? -6.662 0.528 -0.733 1.00 90.69 193 LEU A CA 1
ATOM 1396 C C . LEU A 1 193 ? -5.889 1.539 0.113 1.00 90.69 193 LEU A C 1
ATOM 1398 O O . LEU A 1 193 ? -6.214 2.731 0.122 1.00 90.69 193 LEU A O 1
ATOM 1402 N N . LEU A 1 194 ? -4.880 1.040 0.824 1.00 89.56 194 LEU A N 1
ATOM 1403 C CA . LEU A 1 194 ? -3.944 1.860 1.580 1.00 89.56 194 LEU A CA 1
ATOM 1404 C C . LEU A 1 194 ? -3.047 2.626 0.615 1.00 89.56 194 LEU A C 1
ATOM 1406 O O . LEU A 1 194 ? -2.683 2.112 -0.446 1.00 89.56 194 LEU A O 1
ATOM 1410 N N . TYR A 1 195 ? -2.656 3.829 1.003 1.00 86.75 195 TYR A N 1
ATOM 1411 C CA . TYR A 1 195 ? -1.678 4.607 0.262 1.00 86.75 195 TYR A CA 1
ATOM 1412 C C . TYR A 1 195 ? -0.665 5.265 1.196 1.00 86.75 195 TYR A C 1
ATOM 1414 O O . TYR A 1 195 ? -0.938 5.465 2.386 1.00 86.75 195 TYR A O 1
ATOM 1422 N N . ALA A 1 196 ? 0.477 5.609 0.613 1.00 83.25 196 ALA A N 1
ATOM 1423 C CA . ALA A 1 196 ? 1.490 6.446 1.225 1.00 83.25 196 ALA A CA 1
ATOM 1424 C C . ALA A 1 196 ? 1.962 7.512 0.226 1.00 83.25 196 ALA A C 1
ATOM 1426 O O . ALA A 1 196 ? 2.208 7.196 -0.943 1.00 83.25 196 ALA A O 1
ATOM 1427 N N . ASP A 1 197 ? 2.079 8.746 0.705 1.00 80.81 197 ASP A N 1
ATOM 1428 C CA . ASP A 1 197 ? 2.745 9.873 0.045 1.00 80.81 197 ASP A CA 1
ATOM 1429 C C . ASP A 1 197 ? 3.891 10.330 0.948 1.00 80.81 197 ASP A C 1
ATOM 1431 O O . ASP A 1 197 ? 3.704 10.700 2.114 1.00 80.81 197 ASP A O 1
ATOM 1435 N N . TYR A 1 198 ? 5.097 10.199 0.417 1.00 78.50 198 TYR A N 1
ATOM 1436 C CA . TYR A 1 198 ? 6.349 10.495 1.068 1.00 78.50 198 TYR A CA 1
ATOM 1437 C C . TYR A 1 198 ? 6.861 11.851 0.618 1.00 78.50 198 TYR A C 1
ATOM 1439 O O . TYR A 1 198 ? 7.153 12.111 -0.547 1.00 78.50 198 TYR A O 1
ATOM 1447 N N . ASN A 1 199 ? 7.070 12.711 1.605 1.00 71.06 199 ASN A N 1
ATOM 1448 C CA . ASN A 1 199 ? 7.585 14.048 1.394 1.00 71.06 199 ASN A CA 1
ATOM 1449 C C . ASN A 1 199 ? 9.000 14.171 1.973 1.00 71.06 199 ASN A C 1
ATOM 1451 O O . ASN A 1 199 ? 9.263 14.982 2.860 1.00 71.06 199 ASN A O 1
ATOM 1455 N N . GLN A 1 200 ? 9.935 13.350 1.487 1.00 64.69 200 GLN A N 1
ATOM 1456 C CA . GLN A 1 200 ? 11.324 13.478 1.911 1.00 64.69 200 GLN A CA 1
ATOM 1457 C C . GLN A 1 200 ? 11.967 14.743 1.330 1.00 64.69 200 GLN A C 1
ATOM 1459 O O . GLN A 1 200 ? 11.719 15.183 0.204 1.00 64.69 200 GLN A O 1
ATOM 1464 N N . THR A 1 201 ? 12.882 15.312 2.104 1.00 55.41 201 THR A N 1
ATOM 1465 C CA . THR A 1 201 ? 13.821 16.333 1.640 1.00 55.41 201 THR A CA 1
ATOM 1466 C C . THR A 1 201 ? 15.186 15.691 1.312 1.00 55.41 201 THR A C 1
ATOM 1468 O O . THR A 1 201 ? 15.526 14.610 1.776 1.00 55.41 201 THR A O 1
ATOM 1471 N N . GLY A 1 202 ? 16.017 16.306 0.469 1.00 53.09 202 GLY A N 1
ATOM 1472 C CA . GLY A 1 202 ? 17.357 15.770 0.150 1.00 53.09 202 GLY A CA 1
ATOM 1473 C C . GLY A 1 202 ? 17.387 14.620 -0.875 1.00 53.09 202 GLY A C 1
ATOM 1474 O O . GLY A 1 202 ? 16.486 14.506 -1.691 1.00 53.09 202 GLY A O 1
ATOM 1475 N N . SER A 1 203 ? 18.490 13.858 -0.916 1.00 48.88 203 SER A N 1
ATOM 1476 C CA . SER A 1 203 ? 18.841 12.964 -2.043 1.00 48.88 203 SER A CA 1
ATOM 1477 C C . SER A 1 203 ? 19.178 11.520 -1.641 1.00 48.88 203 SER A C 1
ATOM 1479 O O . SER A 1 203 ? 19.926 10.860 -2.358 1.00 48.88 203 SER A O 1
ATOM 1481 N N . GLY A 1 204 ? 18.774 11.084 -0.447 1.00 52.44 204 GLY A N 1
ATOM 1482 C CA . GLY A 1 204 ? 19.087 9.752 0.074 1.00 52.44 204 GLY A CA 1
ATOM 1483 C C . GLY A 1 204 ? 17.816 9.010 0.454 1.00 52.44 204 GLY A C 1
ATOM 1484 O O . GLY A 1 204 ? 16.975 9.562 1.163 1.00 52.44 204 GLY A O 1
ATOM 1485 N N . ASP A 1 205 ? 17.720 7.767 0.002 1.00 55.59 205 ASP A N 1
ATOM 1486 C CA . ASP A 1 205 ? 16.554 6.908 0.177 1.00 55.59 205 ASP A CA 1
ATOM 1487 C C . ASP A 1 205 ? 16.656 6.191 1.519 1.00 55.59 205 ASP A C 1
ATOM 1489 O O . ASP A 1 205 ? 17.528 5.349 1.730 1.00 55.59 205 ASP A O 1
ATOM 1493 N N . SER A 1 206 ? 15.809 6.582 2.469 1.00 58.34 206 SER A N 1
ATOM 1494 C CA . SER A 1 206 ? 15.978 6.164 3.865 1.00 58.34 206 SER A CA 1
ATOM 1495 C C . SER A 1 206 ? 14.690 5.784 4.579 1.00 58.34 206 SER A C 1
ATOM 1497 O O . SER A 1 206 ? 14.765 5.398 5.745 1.00 58.34 206 SER A O 1
ATOM 1499 N N . LEU A 1 207 ? 13.530 5.868 3.917 1.00 73.56 207 LEU A N 1
ATOM 1500 C CA . LEU A 1 207 ? 12.256 5.534 4.544 1.00 73.56 207 LEU A CA 1
ATOM 1501 C C . LEU A 1 207 ? 12.010 4.032 4.561 1.00 73.56 207 LEU A C 1
ATOM 1503 O O . LEU A 1 207 ? 12.193 3.322 3.572 1.00 73.56 207 LEU A O 1
ATOM 1507 N N . PHE A 1 208 ? 11.515 3.565 5.693 1.00 78.88 208 PHE A N 1
ATOM 1508 C CA . PHE A 1 208 ? 11.002 2.225 5.862 1.00 78.88 208 PHE A CA 1
ATOM 1509 C C . PHE A 1 208 ? 9.568 2.279 6.374 1.00 78.88 208 PHE A C 1
ATOM 1511 O O . PHE A 1 208 ? 9.157 3.236 7.037 1.00 78.88 208 PHE A O 1
ATOM 1518 N N . MET A 1 209 ? 8.820 1.218 6.096 1.00 83.12 209 MET A N 1
ATOM 1519 C CA . MET A 1 209 ? 7.467 1.032 6.593 1.00 83.12 209 MET A CA 1
ATOM 1520 C C . MET A 1 209 ? 7.223 -0.425 6.986 1.00 83.12 209 MET A C 1
ATOM 1522 O O . MET A 1 209 ? 7.624 -1.348 6.283 1.00 83.12 209 MET A O 1
ATOM 1526 N N . SER A 1 210 ? 6.509 -0.639 8.082 1.00 87.94 210 SER A N 1
ATOM 1527 C CA . SER A 1 210 ? 5.753 -1.867 8.317 1.00 87.94 210 SER A CA 1
ATOM 1528 C C . SER A 1 210 ? 4.367 -1.520 8.841 1.00 87.94 210 SER A C 1
ATOM 1530 O O . SER A 1 210 ? 4.173 -0.492 9.490 1.00 87.94 210 SER A O 1
ATOM 1532 N N . ALA A 1 211 ? 3.378 -2.354 8.550 1.00 91.81 211 ALA A N 1
ATOM 1533 C CA . ALA A 1 211 ? 2.006 -2.105 8.963 1.00 91.81 211 ALA A CA 1
ATOM 1534 C C . ALA A 1 211 ? 1.283 -3.400 9.321 1.00 91.81 211 ALA A C 1
ATOM 1536 O O . ALA A 1 211 ? 1.595 -4.467 8.800 1.00 91.81 211 ALA A O 1
ATOM 1537 N N . GLN A 1 212 ? 0.270 -3.283 10.170 1.00 94.56 212 GLN A N 1
ATOM 1538 C CA . GLN A 1 212 ? -0.726 -4.323 10.384 1.00 94.56 212 GLN A CA 1
ATOM 1539 C C . GLN A 1 212 ? -2.126 -3.724 10.337 1.00 94.56 212 GLN A C 1
ATOM 1541 O O . GLN A 1 212 ? -2.357 -2.589 10.765 1.00 94.56 212 GLN A O 1
ATOM 1546 N N . VAL A 1 213 ? -3.078 -4.527 9.884 1.00 96.69 213 VAL A N 1
ATOM 1547 C CA . VAL A 1 213 ? -4.505 -4.234 9.981 1.00 96.69 213 VAL A CA 1
ATOM 1548 C C . VAL A 1 213 ? -5.184 -5.378 10.718 1.00 96.69 213 VAL A C 1
ATOM 1550 O O . VAL A 1 213 ? -4.924 -6.551 10.451 1.00 96.69 213 VAL A O 1
ATOM 1553 N N . ARG A 1 214 ? -6.057 -5.035 11.663 1.00 97.44 214 ARG A N 1
ATOM 1554 C CA . ARG A 1 214 ? -6.834 -5.970 12.476 1.00 97.44 214 ARG A CA 1
ATOM 1555 C C . ARG A 1 214 ? -8.313 -5.641 12.396 1.00 97.44 214 ARG A C 1
ATOM 1557 O O . ARG A 1 214 ? -8.683 -4.470 12.448 1.00 97.44 214 ARG A O 1
ATOM 1564 N N . ILE A 1 215 ? -9.142 -6.680 12.373 1.00 98.25 215 ILE A N 1
ATOM 1565 C CA . ILE A 1 215 ? -10.557 -6.570 12.734 1.00 98.25 215 ILE A CA 1
ATOM 1566 C C . ILE A 1 215 ? -10.728 -7.102 14.152 1.00 98.25 215 ILE A C 1
ATOM 1568 O O . ILE A 1 215 ? -10.356 -8.247 14.422 1.00 98.25 215 ILE A O 1
ATOM 1572 N N . ILE A 1 216 ? -11.274 -6.283 15.049 1.00 97.88 216 ILE A N 1
ATOM 1573 C CA . ILE A 1 216 ? -11.409 -6.611 16.472 1.00 97.88 216 ILE A CA 1
ATOM 1574 C C . ILE A 1 216 ? -12.881 -6.606 16.863 1.00 97.88 216 ILE A C 1
ATOM 1576 O O . ILE A 1 216 ? -13.586 -5.624 16.648 1.00 97.88 216 ILE A O 1
ATOM 1580 N N . ASN A 1 217 ? -13.338 -7.688 17.486 1.00 97.12 217 ASN A N 1
ATOM 1581 C CA . ASN A 1 217 ? -14.638 -7.715 18.139 1.00 97.12 217 ASN A CA 1
ATOM 1582 C C . ASN A 1 217 ? -14.585 -6.838 19.410 1.00 97.12 217 ASN A C 1
ATOM 1584 O O . ASN A 1 217 ? -13.855 -7.191 20.342 1.00 97.12 217 ASN A O 1
ATOM 1588 N N . PRO A 1 218 ? -15.338 -5.724 19.491 1.00 94.75 218 PRO A N 1
ATOM 1589 C CA . PRO A 1 218 ? -15.247 -4.790 20.612 1.00 94.75 218 PRO A CA 1
ATOM 1590 C C . PRO A 1 218 ? -15.785 -5.371 21.927 1.00 94.75 218 PRO A C 1
ATOM 1592 O O . PRO A 1 218 ? -15.342 -4.957 22.997 1.00 94.75 218 PRO A O 1
ATOM 1595 N N . ASP A 1 219 ? -16.693 -6.352 21.875 1.00 95.44 219 ASP A N 1
ATOM 1596 C CA . ASP A 1 219 ? -17.291 -6.953 23.073 1.00 95.44 219 ASP A CA 1
ATOM 1597 C C . ASP A 1 219 ? -16.327 -7.909 23.790 1.00 95.44 219 ASP A C 1
ATOM 1599 O O . ASP A 1 219 ? -16.405 -8.096 25.008 1.00 95.44 219 ASP A O 1
ATOM 1603 N N . THR A 1 220 ? -15.432 -8.551 23.036 1.00 96.50 220 THR A N 1
ATOM 1604 C CA . THR A 1 220 ? -14.541 -9.611 23.538 1.00 96.50 220 THR A CA 1
ATOM 1605 C C . THR A 1 220 ? -13.060 -9.246 23.475 1.00 96.50 220 THR A C 1
ATOM 1607 O O . THR A 1 220 ? -12.258 -9.858 24.183 1.00 96.50 220 THR A O 1
ATOM 1610 N N . GLY A 1 221 ? -12.687 -8.275 22.640 1.00 94.25 221 GLY A N 1
ATOM 1611 C CA . GLY A 1 221 ? -11.301 -7.956 22.296 1.00 94.25 221 GLY A CA 1
ATOM 1612 C C . GLY A 1 221 ? -10.640 -8.979 21.363 1.00 94.25 221 GLY A C 1
ATOM 1613 O O . GLY A 1 221 ? -9.426 -8.931 21.172 1.00 94.25 221 GLY A O 1
ATOM 1614 N N . GLU A 1 222 ? -11.397 -9.928 20.807 1.00 97.12 222 GLU A N 1
ATOM 1615 C CA . GLU A 1 222 ? -10.868 -10.953 19.904 1.00 97.12 222 GLU A CA 1
ATOM 1616 C C . GLU A 1 222 ? -10.495 -10.359 18.539 1.00 97.12 222 GLU A C 1
ATOM 1618 O O . GLU A 1 222 ? -11.295 -9.661 17.917 1.00 97.12 222 GLU A O 1
ATOM 1623 N N . VAL A 1 223 ? -9.293 -10.678 18.050 1.00 96.75 223 VAL A N 1
ATOM 1624 C CA . VAL A 1 223 ? -8.865 -10.363 16.681 1.00 96.75 223 VAL A CA 1
ATOM 1625 C C . VAL A 1 223 ? -9.421 -11.432 15.741 1.00 96.75 223 VAL A C 1
ATOM 1627 O O . VAL A 1 223 ? -9.000 -12.586 15.799 1.00 96.75 223 VAL A O 1
ATOM 1630 N N . VAL A 1 224 ? -10.361 -11.051 14.877 1.00 97.25 224 VAL A N 1
ATOM 1631 C CA . VAL A 1 224 ? -11.053 -11.960 13.942 1.00 97.25 224 VAL A CA 1
ATOM 1632 C C . VAL A 1 224 ? -10.565 -11.834 12.497 1.00 97.25 224 VAL A C 1
ATOM 1634 O O . VAL A 1 224 ? -10.870 -12.683 11.664 1.00 97.25 224 VAL A O 1
ATOM 1637 N N . GLY A 1 225 ? -9.803 -10.784 12.199 1.00 96.62 225 GLY A N 1
ATOM 1638 C CA . GLY A 1 225 ? -9.120 -10.567 10.927 1.00 96.62 225 GLY A CA 1
ATOM 1639 C C . GLY A 1 225 ? -7.757 -9.942 11.188 1.00 96.62 225 GLY A C 1
ATOM 1640 O O . GLY A 1 225 ? -7.629 -9.122 12.099 1.00 96.62 225 GLY A O 1
ATOM 1641 N N . PHE A 1 226 ? -6.745 -10.356 10.434 1.00 96.25 226 PHE A N 1
ATOM 1642 C CA . PHE A 1 226 ? -5.367 -9.921 10.627 1.00 96.25 226 PHE A CA 1
ATOM 1643 C C . PHE A 1 226 ? -4.608 -9.991 9.306 1.00 96.25 226 PHE A C 1
ATOM 1645 O O . PHE A 1 226 ? -4.663 -11.018 8.633 1.00 96.25 226 PHE A O 1
ATOM 1652 N N . TRP A 1 227 ? -3.933 -8.899 8.958 1.00 96.81 227 TRP A N 1
ATOM 1653 C CA . TRP A 1 227 ? -3.067 -8.801 7.787 1.00 96.81 227 TRP A CA 1
ATOM 1654 C C . TRP A 1 227 ? -1.843 -7.971 8.148 1.00 96.81 227 TRP A C 1
ATOM 1656 O O . TRP A 1 227 ? -1.993 -6.931 8.798 1.00 96.81 227 TRP A O 1
ATOM 1666 N N . GLN A 1 228 ? -0.664 -8.378 7.689 1.00 94.69 228 GLN A N 1
ATOM 1667 C CA . GLN A 1 228 ? 0.569 -7.617 7.887 1.00 94.69 228 GLN A CA 1
ATOM 1668 C C . GLN A 1 228 ? 1.284 -7.285 6.584 1.00 94.69 228 GLN A C 1
ATOM 1670 O O . GLN A 1 228 ? 1.193 -8.004 5.592 1.00 94.69 228 GLN A O 1
ATOM 1675 N N . LEU A 1 229 ? 2.005 -6.173 6.626 1.00 92.69 229 LEU A N 1
ATOM 1676 C CA . LEU A 1 229 ? 2.915 -5.699 5.604 1.00 92.69 229 LEU A CA 1
ATOM 1677 C C . LEU A 1 229 ? 4.268 -5.490 6.276 1.00 92.69 229 LEU A C 1
ATOM 1679 O O . LEU A 1 229 ? 4.472 -4.520 7.011 1.00 92.69 229 LEU A O 1
ATOM 1683 N N . ASP A 1 230 ? 5.192 -6.399 6.003 1.00 90.50 230 ASP A N 1
ATOM 1684 C CA . ASP A 1 230 ? 6.593 -6.286 6.375 1.00 90.50 230 ASP A CA 1
ATOM 1685 C C . ASP A 1 230 ? 7.470 -7.092 5.397 1.00 90.50 230 ASP A C 1
ATOM 1687 O O . ASP A 1 230 ? 7.004 -7.643 4.393 1.00 90.50 230 ASP A O 1
ATOM 1691 N N . SER A 1 231 ? 8.783 -7.063 5.606 1.00 86.50 231 SER A N 1
ATOM 1692 C CA . SER A 1 231 ? 9.746 -7.692 4.701 1.00 86.50 231 SER A CA 1
ATOM 1693 C C . SER A 1 231 ? 9.847 -9.206 4.878 1.00 86.50 231 SER A C 1
ATOM 1695 O O . SER A 1 231 ? 10.363 -9.868 3.967 1.00 86.50 231 SER A O 1
ATOM 1697 N N . LEU A 1 232 ? 9.375 -9.762 5.995 1.00 86.12 232 LEU A N 1
ATOM 1698 C CA . LEU A 1 232 ? 9.412 -11.193 6.263 1.00 86.12 232 LEU A CA 1
ATOM 1699 C C . LEU A 1 232 ? 8.133 -11.857 5.745 1.00 86.12 232 LEU A C 1
ATOM 1701 O O . LEU A 1 232 ? 7.182 -11.231 5.297 1.00 86.12 232 LEU A O 1
ATOM 1705 N N . THR A 1 233 ? 8.162 -13.181 5.642 1.00 84.38 233 THR A N 1
ATOM 1706 C CA . THR A 1 233 ? 7.005 -13.959 5.181 1.00 84.38 233 THR A CA 1
ATOM 1707 C C . THR A 1 233 ? 6.798 -15.077 6.176 1.00 84.38 233 THR A C 1
ATOM 1709 O O . THR A 1 233 ? 7.324 -16.184 6.013 1.00 84.38 233 THR A O 1
ATOM 1712 N N . ASN A 1 234 ? 6.127 -14.748 7.276 1.00 85.06 234 ASN A N 1
ATOM 1713 C CA . ASN A 1 234 ? 5.998 -15.646 8.418 1.00 85.06 234 ASN A CA 1
ATOM 1714 C C . ASN A 1 234 ? 4.633 -15.587 9.124 1.00 85.06 234 ASN A C 1
ATOM 1716 O O . ASN A 1 234 ? 4.472 -16.284 10.130 1.00 85.06 234 ASN A O 1
ATOM 1720 N N . ASN A 1 235 ? 3.646 -14.875 8.569 1.00 83.62 235 ASN A N 1
ATOM 1721 C CA . ASN A 1 235 ? 2.297 -14.742 9.126 1.00 83.62 235 ASN A CA 1
ATOM 1722 C C . ASN A 1 235 ? 2.251 -14.027 10.495 1.00 83.62 235 ASN A C 1
ATOM 1724 O O . ASN A 1 235 ? 1.377 -14.319 11.320 1.00 83.62 235 ASN A O 1
ATOM 1728 N N . ILE A 1 236 ? 3.245 -13.190 10.795 1.00 88.12 236 ILE A N 1
ATOM 1729 C CA . ILE A 1 236 ? 3.335 -12.402 12.025 1.00 88.12 236 ILE A CA 1
ATOM 1730 C C . ILE A 1 236 ? 3.800 -11.005 11.633 1.00 88.12 236 ILE A C 1
ATOM 1732 O O . ILE A 1 236 ? 4.727 -10.871 10.850 1.00 88.12 236 ILE A O 1
ATOM 1736 N N . TRP A 1 237 ? 3.210 -9.968 12.226 1.00 90.69 237 TRP A N 1
ATOM 1737 C CA . TRP A 1 237 ? 3.711 -8.616 12.012 1.00 90.69 237 TRP A CA 1
ATOM 1738 C C . TRP A 1 237 ? 5.074 -8.414 12.683 1.00 90.69 237 TRP A C 1
ATOM 1740 O O . TRP A 1 237 ? 5.174 -8.317 13.915 1.00 90.69 237 TRP A O 1
ATOM 1750 N N . ASP A 1 238 ? 6.118 -8.295 11.869 1.00 85.56 238 ASP A N 1
ATOM 1751 C CA . ASP A 1 238 ? 7.469 -7.971 12.307 1.00 85.56 238 ASP A CA 1
ATOM 1752 C C . ASP A 1 238 ? 7.735 -6.474 12.166 1.00 85.56 238 ASP A C 1
ATOM 1754 O O . ASP A 1 238 ? 8.305 -5.986 11.188 1.00 85.56 238 ASP A O 1
ATOM 1758 N N . GLN A 1 239 ? 7.382 -5.728 13.214 1.00 83.12 239 GLN A N 1
ATOM 1759 C CA . GLN A 1 239 ? 7.579 -4.279 13.264 1.00 83.12 239 GLN A CA 1
ATOM 1760 C C . GLN A 1 239 ? 9.011 -3.853 12.868 1.00 83.12 239 GLN A C 1
ATOM 1762 O O . GLN A 1 239 ? 9.172 -2.858 12.163 1.00 83.12 239 GLN A O 1
ATOM 1767 N N . ASN A 1 240 ? 10.029 -4.615 13.291 1.00 79.81 240 ASN A N 1
ATOM 1768 C CA . ASN A 1 240 ? 11.453 -4.332 13.059 1.00 79.81 240 ASN A CA 1
ATOM 1769 C C . ASN A 1 240 ? 12.025 -4.982 11.791 1.00 79.81 240 ASN A C 1
ATOM 1771 O O . ASN A 1 240 ? 13.238 -4.975 11.607 1.00 79.81 240 ASN A O 1
ATOM 1775 N N . ALA A 1 241 ? 11.188 -5.563 10.935 1.00 80.69 241 ALA A N 1
ATOM 1776 C CA . ALA A 1 241 ? 11.610 -6.050 9.630 1.00 80.69 241 ALA A CA 1
ATOM 1777 C C . ALA A 1 241 ? 10.865 -5.292 8.524 1.00 80.69 241 ALA A C 1
ATOM 1779 O O . ALA A 1 241 ? 10.140 -5.906 7.745 1.00 80.69 241 ALA A O 1
ATOM 1780 N N . PRO A 1 242 ? 10.993 -3.959 8.448 1.00 81.88 242 PRO A N 1
ATOM 1781 C CA . PRO A 1 242 ? 10.173 -3.159 7.559 1.00 81.88 242 PRO A CA 1
ATOM 1782 C C . PRO A 1 242 ? 10.529 -3.370 6.087 1.00 81.88 242 PRO A C 1
ATOM 1784 O O . PRO A 1 242 ? 11.625 -3.804 5.728 1.00 81.88 242 PRO A O 1
ATOM 1787 N N . THR A 1 243 ? 9.595 -3.018 5.215 1.00 81.88 243 THR A N 1
ATOM 1788 C CA . THR A 1 243 ? 9.863 -2.832 3.791 1.00 81.88 243 THR A CA 1
ATOM 1789 C C . THR A 1 243 ? 10.514 -1.473 3.588 1.00 81.88 243 THR A C 1
ATOM 1791 O O . THR A 1 243 ? 10.089 -0.497 4.205 1.00 81.88 243 THR A O 1
ATOM 1794 N N . TYR A 1 244 ? 11.518 -1.391 2.720 1.00 77.88 244 TYR A N 1
ATOM 1795 C CA . TYR A 1 244 ? 12.150 -0.111 2.410 1.00 77.88 244 TYR A CA 1
ATOM 1796 C C . TYR A 1 244 ? 11.506 0.520 1.192 1.00 77.88 244 TYR A C 1
ATOM 1798 O O . TYR A 1 244 ? 11.219 -0.152 0.198 1.00 77.88 244 TYR A O 1
ATOM 1806 N N . ASN A 1 245 ? 11.332 1.826 1.296 1.00 74.75 245 ASN A N 1
ATOM 1807 C CA . ASN A 1 245 ? 10.851 2.674 0.235 1.00 74.75 245 ASN A CA 1
ATOM 1808 C C . ASN A 1 245 ? 12.072 3.331 -0.382 1.00 74.75 245 ASN A C 1
ATOM 1810 O O . ASN A 1 245 ? 12.736 4.166 0.232 1.00 74.75 245 ASN A O 1
ATOM 1814 N N . PHE A 1 246 ? 12.402 2.877 -1.577 1.00 72.69 246 PHE A N 1
ATOM 1815 C CA . PHE A 1 246 ? 13.500 3.431 -2.344 1.00 72.69 246 PHE A CA 1
ATOM 1816 C C . PHE A 1 246 ? 12.956 4.567 -3.178 1.00 72.69 246 PHE A C 1
ATOM 1818 O O . PHE A 1 246 ? 11.891 4.406 -3.757 1.00 72.69 246 PHE A O 1
ATOM 1825 N N . GLY A 1 247 ? 13.674 5.673 -3.226 1.00 74.12 247 GLY A N 1
ATOM 1826 C CA . GLY A 1 247 ? 13.299 6.876 -3.940 1.00 74.12 247 GLY A CA 1
ATOM 1827 C C . GLY A 1 247 ? 13.440 6.677 -5.432 1.00 74.12 247 GLY A C 1
ATOM 1828 O O . GLY A 1 247 ? 12.459 6.387 -6.105 1.00 74.12 247 GLY A O 1
ATOM 1829 N N . ASP A 1 248 ? 14.647 6.822 -5.970 1.00 80.81 248 ASP A N 1
ATOM 1830 C CA . ASP A 1 248 ? 14.836 6.773 -7.421 1.00 80.81 248 ASP A CA 1
ATOM 1831 C C . ASP A 1 248 ? 15.089 5.342 -7.906 1.00 80.81 248 ASP A C 1
ATOM 1833 O O . ASP A 1 248 ? 16.127 4.731 -7.638 1.00 80.81 248 ASP A O 1
ATOM 1837 N N . ILE A 1 249 ? 14.161 4.811 -8.699 1.00 85.00 249 ILE A N 1
ATOM 1838 C CA . ILE A 1 249 ? 14.261 3.477 -9.294 1.00 85.00 249 ILE A CA 1
ATOM 1839 C C . ILE A 1 249 ? 14.107 3.540 -10.811 1.00 85.00 249 ILE A C 1
ATOM 1841 O O . ILE A 1 249 ? 13.250 4.240 -11.345 1.00 85.00 249 ILE A O 1
ATOM 1845 N N . THR A 1 250 ? 14.945 2.783 -11.525 1.00 89.94 250 THR A N 1
ATOM 1846 C CA . THR A 1 250 ? 14.907 2.681 -12.990 1.00 89.94 250 THR A CA 1
ATOM 1847 C C . THR A 1 250 ? 15.035 1.230 -13.450 1.00 89.94 250 THR A C 1
ATOM 1849 O O . THR A 1 250 ? 15.939 0.506 -13.030 1.00 89.94 250 THR A O 1
ATOM 1852 N N . PHE A 1 251 ? 14.164 0.819 -14.367 1.00 92.44 251 PHE A N 1
ATOM 1853 C CA . PHE A 1 251 ? 14.243 -0.426 -15.129 1.00 92.44 251 PHE A CA 1
ATOM 1854 C C . PHE A 1 251 ? 14.501 -0.108 -16.603 1.00 92.44 251 PHE A C 1
ATOM 1856 O O . PHE A 1 251 ? 13.934 0.849 -17.121 1.00 92.44 251 PHE A O 1
ATOM 1863 N N . GLY A 1 252 ? 15.307 -0.901 -17.312 1.00 90.75 252 GLY A N 1
ATOM 1864 C CA . GLY A 1 252 ? 15.647 -0.592 -18.708 1.00 90.75 252 GLY A CA 1
ATOM 1865 C C . GLY A 1 252 ? 16.275 -1.748 -19.479 1.00 90.75 252 GLY A C 1
ATOM 1866 O O . GLY A 1 252 ? 16.685 -2.742 -18.897 1.00 90.75 252 GLY A O 1
ATOM 1867 N N . GLY A 1 253 ? 16.389 -1.641 -20.805 1.00 76.62 253 GLY A N 1
ATOM 1868 C CA . GLY A 1 253 ? 16.789 -2.767 -21.665 1.00 76.62 253 GLY A CA 1
ATOM 1869 C C . GLY A 1 253 ? 18.200 -3.344 -21.453 1.00 76.62 253 GLY A C 1
ATOM 1870 O O . GLY A 1 253 ? 18.463 -4.472 -21.868 1.00 76.62 253 GLY A O 1
ATOM 1871 N N . ALA A 1 254 ? 19.119 -2.606 -20.820 1.00 77.06 254 ALA A N 1
ATOM 1872 C CA . ALA A 1 254 ? 20.469 -3.084 -20.517 1.00 77.06 254 ALA A CA 1
ATOM 1873 C C . ALA A 1 254 ? 20.940 -2.619 -19.129 1.00 77.06 254 ALA A C 1
ATOM 1875 O O . ALA A 1 254 ? 21.477 -1.524 -18.976 1.00 77.06 254 ALA A O 1
ATOM 1876 N N . CYS A 1 255 ? 20.808 -3.489 -18.125 1.00 80.88 255 CYS A N 1
ATOM 1877 C CA . CYS A 1 255 ? 21.372 -3.254 -16.797 1.00 80.88 255 CYS A CA 1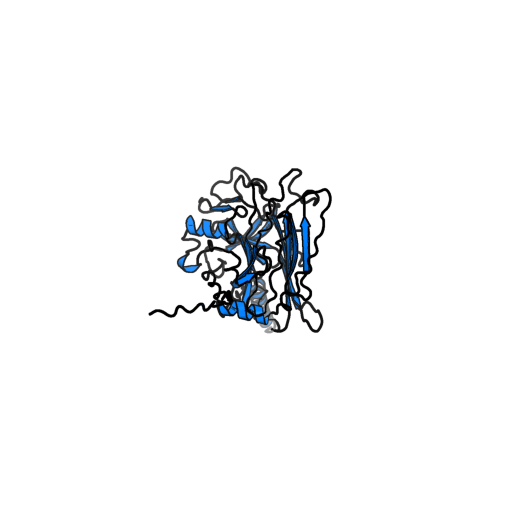
ATOM 1878 C C . CYS A 1 255 ? 22.863 -3.625 -16.762 1.00 80.88 255 CYS A C 1
ATOM 1880 O O . CYS A 1 255 ? 23.228 -4.767 -16.485 1.00 80.88 255 CYS A O 1
ATOM 1882 N N . THR A 1 256 ? 23.741 -2.671 -17.073 1.00 80.88 256 THR A N 1
ATOM 1883 C CA . THR A 1 256 ? 25.205 -2.863 -16.982 1.00 80.88 256 THR A CA 1
ATOM 1884 C C . THR A 1 256 ? 25.756 -2.594 -15.584 1.00 80.88 256 THR A C 1
ATOM 1886 O O . THR A 1 256 ? 26.812 -3.116 -15.230 1.00 80.88 256 THR A O 1
ATOM 1889 N N . VAL A 1 257 ? 25.031 -1.802 -14.795 1.00 83.44 257 VAL A N 1
ATOM 1890 C CA . VAL A 1 257 ? 25.334 -1.467 -13.404 1.00 83.44 257 VAL A CA 1
ATOM 1891 C C . VAL A 1 257 ? 24.134 -1.893 -12.569 1.00 83.44 257 VAL A C 1
ATOM 1893 O O . VAL A 1 257 ? 23.009 -1.477 -12.855 1.00 83.44 257 VAL A O 1
ATOM 1896 N N . ALA A 1 258 ? 24.375 -2.755 -11.579 1.00 83.00 258 ALA A N 1
ATOM 1897 C CA . ALA A 1 258 ? 23.353 -3.134 -10.613 1.00 83.00 258 ALA A CA 1
ATOM 1898 C C . ALA A 1 258 ? 22.881 -1.883 -9.871 1.00 83.00 258 ALA A C 1
ATOM 1900 O O . ALA A 1 258 ? 23.699 -1.028 -9.533 1.00 83.00 258 ALA A O 1
ATOM 1901 N N . TRP A 1 259 ? 21.574 -1.769 -9.674 1.00 83.50 259 TRP A N 1
ATOM 1902 C CA . TRP A 1 259 ? 21.010 -0.638 -8.959 1.00 83.50 259 TRP A CA 1
ATOM 1903 C C . TRP A 1 259 ? 21.401 -0.643 -7.484 1.00 83.50 259 TRP A C 1
ATOM 1905 O O . TRP A 1 259 ? 21.418 -1.691 -6.836 1.00 83.50 259 TRP A O 1
ATOM 1915 N N . ASP A 1 260 ? 21.737 0.544 -6.994 1.00 75.88 260 ASP A N 1
ATOM 1916 C CA . ASP A 1 260 ? 22.045 0.818 -5.603 1.00 75.88 260 ASP A CA 1
ATOM 1917 C C . ASP A 1 260 ? 20.845 1.524 -4.951 1.00 75.88 260 ASP A C 1
ATOM 1919 O O . ASP A 1 260 ? 20.598 2.698 -5.250 1.00 75.88 260 ASP A O 1
ATOM 1923 N N . PRO A 1 261 ? 20.119 0.839 -4.052 1.00 68.25 261 PRO A N 1
ATOM 1924 C CA . PRO A 1 261 ? 18.941 1.393 -3.395 1.00 68.25 261 PRO A CA 1
ATOM 1925 C C . PRO A 1 261 ? 19.223 2.611 -2.508 1.00 68.25 261 PRO A C 1
ATOM 1927 O O . PRO A 1 261 ? 18.277 3.280 -2.121 1.00 68.25 261 PRO A O 1
ATOM 1930 N N . LEU A 1 262 ? 20.482 2.891 -2.148 1.00 68.44 262 LEU A N 1
ATOM 1931 C CA . LEU A 1 262 ? 20.841 4.035 -1.298 1.00 68.44 262 LEU A CA 1
ATOM 1932 C C . LEU A 1 262 ? 21.150 5.304 -2.091 1.00 68.44 262 LEU A C 1
ATOM 1934 O O . LEU A 1 262 ? 21.153 6.404 -1.535 1.00 68.44 262 LEU A O 1
ATOM 1938 N N . THR A 1 263 ? 21.505 5.153 -3.366 1.00 69.38 263 THR A N 1
ATOM 1939 C CA . THR A 1 263 ? 21.876 6.274 -4.239 1.00 69.38 263 THR A CA 1
ATOM 1940 C C . THR A 1 263 ? 20.914 6.459 -5.404 1.00 69.38 263 THR A C 1
ATOM 1942 O O . THR A 1 263 ? 21.042 7.442 -6.132 1.00 69.38 263 THR A O 1
ATOM 1945 N N . GLY A 1 264 ? 20.002 5.509 -5.624 1.00 72.38 264 GLY A N 1
ATOM 1946 C CA . GLY A 1 264 ? 19.112 5.468 -6.780 1.00 72.38 264 GLY A CA 1
ATOM 1947 C C . GLY A 1 264 ? 19.832 5.201 -8.109 1.00 72.38 264 GLY A C 1
ATOM 1948 O O . GLY A 1 264 ? 19.216 5.196 -9.176 1.00 72.38 264 GLY A O 1
ATOM 1949 N N . VAL A 1 265 ? 21.152 4.980 -8.089 1.00 80.00 265 VAL A N 1
ATOM 1950 C CA . VAL A 1 265 ? 21.971 4.850 -9.299 1.00 80.00 265 VAL A CA 1
ATOM 1951 C C . VAL A 1 265 ? 21.990 3.407 -9.784 1.00 80.00 265 VAL A C 1
ATOM 1953 O O . VAL A 1 265 ? 22.292 2.484 -9.036 1.00 80.00 265 VAL A O 1
ATOM 1956 N N . GLY A 1 266 ? 21.766 3.214 -11.083 1.00 84.62 266 GLY A N 1
ATOM 1957 C CA . GLY A 1 266 ? 21.882 1.924 -11.762 1.00 84.62 266 GLY A CA 1
ATOM 1958 C C . GLY A 1 266 ? 20.543 1.439 -12.306 1.00 84.62 266 GLY A C 1
ATOM 1959 O O . GLY A 1 266 ? 19.642 2.234 -12.550 1.00 84.62 266 GLY A O 1
ATOM 1960 N N . CYS A 1 267 ? 20.441 0.137 -12.560 1.00 88.00 267 CYS A N 1
ATOM 1961 C CA . CYS A 1 267 ? 19.281 -0.481 -13.202 1.00 88.00 267 CYS A CA 1
ATOM 1962 C C . CYS A 1 267 ? 18.758 -1.642 -12.351 1.00 88.00 267 CYS A C 1
ATOM 1964 O O . CYS A 1 267 ? 19.491 -2.601 -12.090 1.00 88.00 267 CYS A O 1
ATOM 1966 N N . ALA A 1 268 ? 17.515 -1.525 -11.881 1.00 88.12 268 ALA A N 1
ATOM 1967 C CA . ALA A 1 268 ? 16.890 -2.465 -10.952 1.00 88.12 268 ALA A CA 1
ATOM 1968 C C . ALA A 1 268 ? 16.534 -3.795 -11.629 1.00 88.12 268 ALA A C 1
ATOM 1970 O O . ALA A 1 268 ? 16.499 -4.841 -10.986 1.00 88.12 268 ALA A O 1
ATOM 1971 N N . GLY A 1 269 ? 16.321 -3.782 -12.944 1.00 89.94 269 GLY A N 1
ATOM 1972 C CA . GLY A 1 269 ? 16.075 -4.990 -13.717 1.00 89.94 269 GLY A CA 1
ATOM 1973 C C . GLY A 1 269 ? 15.859 -4.709 -15.204 1.00 89.94 269 GLY A C 1
ATOM 1974 O O . GLY A 1 269 ? 15.492 -3.587 -15.574 1.00 89.94 269 GLY A O 1
ATOM 1975 N N . PRO A 1 270 ? 16.123 -5.703 -16.071 1.00 92.00 270 PRO A N 1
ATOM 1976 C CA . PRO A 1 270 ? 15.946 -5.544 -17.500 1.00 92.00 270 PRO A CA 1
ATOM 1977 C C . PRO A 1 270 ? 14.468 -5.563 -17.897 1.00 92.00 270 PRO A C 1
ATOM 1979 O O . PRO A 1 270 ? 13.711 -6.409 -17.425 1.00 92.00 270 PRO A O 1
ATOM 1982 N N . THR A 1 271 ? 14.073 -4.690 -18.822 1.00 94.88 271 THR A N 1
ATOM 1983 C CA . THR A 1 271 ? 12.757 -4.757 -19.476 1.00 94.88 271 THR A CA 1
ATOM 1984 C C . THR A 1 271 ? 12.792 -5.693 -20.681 1.00 94.88 271 THR A C 1
ATOM 1986 O O . THR A 1 271 ? 13.798 -5.799 -21.388 1.00 94.88 271 THR A O 1
ATOM 1989 N N . THR A 1 272 ? 11.679 -6.374 -20.953 1.00 93.62 272 THR A N 1
ATOM 1990 C CA . THR A 1 272 ? 11.570 -7.302 -22.092 1.00 93.62 272 THR A CA 1
ATOM 1991 C C . THR A 1 272 ? 11.466 -6.544 -23.416 1.00 93.62 272 THR A C 1
ATOM 1993 O O . THR A 1 272 ? 12.023 -6.979 -24.426 1.00 93.62 272 THR A O 1
ATOM 1996 N N . SER A 1 273 ? 10.796 -5.391 -23.419 1.00 93.56 273 SER A N 1
ATOM 1997 C CA . SER A 1 273 ? 10.668 -4.508 -24.581 1.00 93.56 273 SER A CA 1
ATOM 1998 C C . SER A 1 273 ? 11.945 -3.730 -24.910 1.00 93.56 273 SER A C 1
ATOM 2000 O O . SER A 1 273 ? 12.094 -3.237 -26.030 1.00 93.56 273 SER A O 1
ATOM 2002 N N . GLY A 1 274 ? 12.859 -3.602 -23.946 1.00 92.81 274 GLY A N 1
ATOM 2003 C CA . GLY A 1 274 ? 14.030 -2.736 -24.029 1.00 92.81 274 GLY A CA 1
ATOM 2004 C C . GLY A 1 274 ? 13.754 -1.258 -23.722 1.00 92.81 274 GLY A C 1
ATOM 2005 O O . GLY A 1 274 ? 14.684 -0.455 -23.800 1.00 92.81 274 GLY A O 1
ATOM 2006 N N . LEU A 1 275 ? 12.511 -0.892 -23.384 1.00 94.56 275 LEU A N 1
ATOM 2007 C CA . LEU A 1 275 ? 12.134 0.460 -22.959 1.00 94.56 275 LEU A CA 1
ATOM 2008 C C . LEU A 1 275 ? 12.600 0.747 -21.528 1.00 94.56 275 LEU A C 1
ATOM 2010 O O . LEU A 1 275 ? 12.905 -0.174 -20.777 1.00 94.56 275 LEU A O 1
ATOM 2014 N N . GLU A 1 276 ? 12.673 2.021 -21.160 1.00 94.69 276 GLU A N 1
ATOM 2015 C CA . GLU A 1 276 ? 13.067 2.456 -19.819 1.00 94.69 276 GLU A CA 1
ATOM 2016 C C . GLU A 1 276 ? 11.846 2.945 -19.036 1.00 94.69 276 GLU A C 1
ATOM 2018 O O . GLU A 1 276 ? 11.037 3.706 -19.569 1.00 94.69 276 GLU A O 1
ATOM 2023 N N . TYR A 1 277 ? 11.726 2.506 -17.785 1.00 94.38 277 TYR A N 1
ATOM 2024 C CA . TYR A 1 277 ? 10.690 2.920 -16.844 1.00 94.38 277 TYR A CA 1
ATOM 2025 C C . TYR A 1 277 ? 11.353 3.385 -15.555 1.00 94.38 277 TYR A C 1
ATOM 2027 O O . TYR A 1 277 ? 12.093 2.624 -14.931 1.00 94.38 277 TYR A O 1
ATOM 2035 N N . SER A 1 278 ? 11.075 4.616 -15.148 1.00 90.88 278 SER A N 1
ATOM 2036 C CA . SER A 1 278 ? 11.627 5.222 -13.937 1.00 90.88 278 SER A CA 1
ATOM 2037 C C . SER A 1 278 ? 10.545 5.808 -13.038 1.00 90.88 278 SER A C 1
ATOM 2039 O O . SER A 1 278 ? 9.487 6.223 -13.520 1.00 90.88 278 SER A O 1
ATOM 2041 N N . GLY A 1 279 ? 10.813 5.823 -11.735 1.00 86.38 279 GLY A N 1
ATOM 2042 C CA . GLY A 1 279 ? 9.979 6.441 -10.709 1.00 86.38 279 GLY A CA 1
ATOM 2043 C C . GLY A 1 279 ? 10.840 7.034 -9.596 1.00 86.38 279 GLY A C 1
ATOM 2044 O O . GLY A 1 279 ? 11.964 6.579 -9.400 1.00 86.38 279 GLY A O 1
ATOM 2045 N N . SER A 1 280 ? 10.311 8.055 -8.923 1.00 82.69 280 SER A N 1
ATOM 2046 C CA . SER A 1 280 ? 10.970 8.780 -7.832 1.00 82.69 280 SER A CA 1
ATOM 2047 C C . SER A 1 280 ? 10.003 8.854 -6.652 1.00 82.69 280 SER A C 1
ATOM 2049 O O . SER A 1 280 ? 8.990 9.539 -6.751 1.00 82.69 280 SER A O 1
ATOM 2051 N N . HIS A 1 281 ? 10.266 8.097 -5.585 1.00 77.25 281 HIS A N 1
ATOM 2052 C CA . HIS A 1 281 ? 9.342 7.854 -4.462 1.00 77.25 281 HIS A CA 1
ATOM 2053 C C . HIS A 1 281 ? 9.648 8.647 -3.187 1.00 77.25 281 HIS A C 1
ATOM 2055 O O . HIS A 1 281 ? 9.400 8.170 -2.079 1.00 77.25 281 HIS A O 1
ATOM 2061 N N . ASN A 1 282 ? 10.282 9.808 -3.307 1.00 64.31 282 ASN A N 1
ATOM 2062 C CA . ASN A 1 282 ? 10.847 10.498 -2.148 1.00 64.31 282 ASN A CA 1
ATOM 2063 C C . ASN A 1 282 ? 10.761 12.028 -2.209 1.00 64.31 282 ASN A C 1
ATOM 2065 O O . ASN A 1 282 ? 10.661 12.650 -1.158 1.00 64.31 282 ASN A O 1
ATOM 2069 N N . ILE A 1 283 ? 10.808 12.664 -3.384 1.00 63.09 283 ILE A N 1
ATOM 2070 C CA . ILE A 1 283 ? 10.900 14.129 -3.481 1.00 63.09 283 ILE A CA 1
ATOM 2071 C C . ILE A 1 283 ? 9.568 14.734 -3.907 1.00 63.09 283 ILE A C 1
ATOM 2073 O O . ILE A 1 283 ? 9.362 15.018 -5.086 1.00 63.09 283 ILE A O 1
ATOM 2077 N N . GLY A 1 284 ? 8.746 15.035 -2.900 1.00 56.91 284 GLY A N 1
ATOM 2078 C CA . GLY A 1 284 ? 7.560 15.882 -2.967 1.00 56.91 284 GLY A CA 1
ATOM 2079 C C . GLY A 1 284 ? 6.480 15.436 -3.951 1.00 56.91 284 GLY A C 1
ATOM 2080 O O . GLY A 1 284 ? 6.730 14.838 -4.988 1.00 56.91 284 GLY A O 1
ATOM 2081 N N . SER A 1 285 ? 5.243 15.840 -3.688 1.00 56.59 285 SER A N 1
ATOM 2082 C CA . SER A 1 285 ? 4.382 16.475 -4.707 1.00 56.59 285 SER A CA 1
ATOM 2083 C C . SER A 1 285 ? 2.913 16.510 -4.315 1.00 56.59 285 SER A C 1
ATOM 2085 O O . SER A 1 285 ? 2.145 17.152 -5.038 1.00 56.59 285 SER A O 1
ATOM 2087 N N . GLY A 1 286 ? 2.515 15.872 -3.209 1.00 67.31 286 GLY A N 1
ATOM 2088 C CA . GLY A 1 286 ? 1.100 15.612 -2.996 1.00 67.31 286 GLY A CA 1
ATOM 2089 C C . GLY A 1 286 ? 0.633 14.609 -4.042 1.00 67.31 286 GLY A C 1
ATOM 2090 O O . GLY A 1 286 ? -0.254 14.945 -4.827 1.00 67.31 286 GLY A O 1
ATOM 2091 N N . LYS A 1 287 ? 1.306 13.457 -4.165 1.00 76.94 287 LYS A N 1
ATOM 2092 C CA . LYS A 1 287 ? 0.918 12.335 -5.043 1.00 76.94 287 LYS A CA 1
ATOM 2093 C C . LYS A 1 287 ? 1.183 11.004 -4.342 1.00 76.94 287 LYS A C 1
ATOM 2095 O O . LYS A 1 287 ? 2.134 10.880 -3.586 1.00 76.94 287 LYS A O 1
ATOM 2100 N N . ALA A 1 288 ? 0.377 9.986 -4.640 1.00 78.50 288 ALA A N 1
ATOM 2101 C CA . ALA A 1 288 ? 0.571 8.659 -4.062 1.00 78.50 288 ALA A CA 1
ATOM 2102 C C . ALA A 1 288 ? 1.840 7.980 -4.613 1.00 78.50 288 ALA A C 1
ATOM 2104 O O . ALA A 1 288 ? 1.890 7.606 -5.789 1.00 78.50 288 ALA A O 1
ATOM 2105 N N . ASP A 1 289 ? 2.831 7.747 -3.753 1.00 83.88 289 ASP A N 1
ATOM 2106 C CA . ASP A 1 289 ? 4.045 7.002 -4.101 1.00 83.88 289 ASP A CA 1
ATOM 2107 C C . ASP A 1 289 ? 3.775 5.503 -4.157 1.00 83.88 289 ASP A C 1
ATOM 2109 O O . ASP A 1 289 ? 4.132 4.822 -5.127 1.00 83.88 289 ASP A O 1
ATOM 2113 N N . PHE A 1 290 ? 3.097 5.001 -3.124 1.00 87.25 290 PHE A N 1
ATOM 2114 C CA . PHE A 1 290 ? 2.777 3.591 -2.975 1.00 87.25 290 PHE A CA 1
ATOM 2115 C C . PHE A 1 290 ? 1.300 3.377 -2.692 1.00 87.25 290 PHE A C 1
ATOM 2117 O O . PHE A 1 290 ? 0.646 4.152 -1.995 1.00 87.25 290 PHE A O 1
ATOM 2124 N N . MET A 1 291 ? 0.787 2.276 -3.229 1.00 89.69 291 MET A N 1
ATOM 2125 C CA . MET A 1 291 ? -0.578 1.813 -3.015 1.00 89.69 291 MET A CA 1
ATOM 2126 C C . MET A 1 291 ? -0.538 0.340 -2.636 1.00 89.69 291 MET A C 1
ATOM 2128 O O . MET A 1 291 ? 0.082 -0.458 -3.341 1.00 89.69 291 MET A O 1
ATOM 2132 N N . ALA A 1 292 ? -1.205 -0.033 -1.550 1.00 91.75 292 ALA A N 1
ATOM 2133 C CA . ALA A 1 292 ? -1.183 -1.395 -1.043 1.00 91.75 292 ALA A CA 1
ATOM 2134 C C . ALA A 1 292 ? -2.573 -1.897 -0.654 1.00 91.75 292 ALA A C 1
ATOM 2136 O O . ALA A 1 292 ? -3.368 -1.181 -0.050 1.00 91.75 292 ALA A O 1
ATOM 2137 N N . PHE A 1 293 ? -2.859 -3.159 -0.964 1.00 93.12 293 PHE A N 1
ATOM 2138 C CA . PHE A 1 293 ? -4.084 -3.822 -0.517 1.00 93.12 293 PHE A CA 1
ATOM 2139 C C . PHE A 1 293 ? -3.830 -5.297 -0.214 1.00 93.12 293 PHE A C 1
ATOM 2141 O O . PHE A 1 293 ? -2.968 -5.931 -0.827 1.00 93.12 293 PHE A O 1
ATOM 2148 N N . ALA A 1 294 ? -4.620 -5.851 0.704 1.00 93.81 294 ALA A N 1
ATOM 2149 C CA . ALA A 1 294 ? -4.644 -7.279 0.987 1.00 93.81 294 ALA A CA 1
ATOM 2150 C C . ALA A 1 294 ? -5.902 -7.891 0.344 1.00 93.81 294 ALA A C 1
ATOM 2152 O O . ALA A 1 294 ? -7.009 -7.571 0.778 1.00 93.81 294 ALA A O 1
ATOM 2153 N N . PRO A 1 295 ? -5.785 -8.776 -0.669 1.00 90.38 295 PRO A N 1
ATOM 2154 C CA . PRO A 1 295 ? -6.942 -9.325 -1.390 1.00 90.38 295 PRO A CA 1
ATOM 2155 C C . PRO A 1 295 ? -7.964 -10.041 -0.497 1.00 90.38 295 PRO A C 1
ATOM 2157 O O . PRO A 1 295 ? -9.129 -10.168 -0.850 1.00 90.38 295 PRO A O 1
ATOM 2160 N N . THR A 1 296 ? -7.518 -10.540 0.655 1.00 92.50 296 THR A N 1
ATOM 2161 C CA . THR A 1 296 ? -8.344 -11.254 1.635 1.00 92.50 296 THR A CA 1
ATOM 2162 C C . THR A 1 296 ? -9.014 -10.340 2.662 1.00 92.50 296 THR A C 1
ATOM 2164 O O . THR A 1 296 ? -9.790 -10.831 3.479 1.00 92.50 296 THR A O 1
ATOM 2167 N N . MET A 1 297 ? -8.738 -9.032 2.645 1.00 94.94 297 MET A N 1
ATOM 2168 C CA . MET A 1 297 ? -9.359 -8.043 3.533 1.00 94.94 297 MET A CA 1
ATOM 2169 C C . MET A 1 297 ? -10.706 -7.567 2.973 1.00 94.94 297 MET A C 1
ATOM 2171 O O . MET A 1 297 ? -10.940 -6.376 2.797 1.00 94.94 297 MET A O 1
ATOM 2175 N N . ASP A 1 298 ? -11.593 -8.509 2.655 1.00 95.00 298 ASP A N 1
ATOM 2176 C CA . ASP A 1 298 ? -12.953 -8.191 2.223 1.00 95.00 298 ASP A CA 1
ATOM 2177 C C . ASP A 1 298 ? -13.810 -7.852 3.447 1.00 95.00 298 ASP A C 1
ATOM 2179 O O . ASP A 1 298 ? -14.214 -8.732 4.213 1.00 95.00 298 ASP A O 1
ATOM 2183 N N . LEU A 1 299 ? -14.087 -6.560 3.635 1.00 96.38 299 LEU A N 1
ATOM 2184 C CA . LEU A 1 299 ? -14.823 -6.048 4.790 1.00 96.38 299 LEU A CA 1
ATOM 2185 C C . LEU A 1 299 ? -16.261 -6.576 4.872 1.00 96.38 299 LEU A C 1
ATOM 2187 O O . LEU A 1 299 ? -16.835 -6.590 5.958 1.00 96.38 299 LEU A O 1
ATOM 2191 N N . THR A 1 300 ? -16.841 -7.064 3.769 1.00 96.06 300 THR A N 1
ATOM 2192 C CA . THR A 1 300 ? -18.202 -7.636 3.779 1.00 96.06 300 THR A CA 1
ATOM 2193 C C . THR A 1 300 ? -18.298 -8.972 4.516 1.00 96.06 300 THR A C 1
ATOM 2195 O O . THR A 1 300 ? -19.401 -9.441 4.801 1.00 96.06 300 THR A O 1
ATOM 2198 N N . LEU A 1 301 ? -17.156 -9.588 4.834 1.00 96.31 301 LEU A N 1
ATOM 2199 C CA . LEU A 1 301 ? -17.075 -10.850 5.570 1.00 96.31 301 LEU A CA 1
ATOM 2200 C C . LEU A 1 301 ? -17.092 -10.667 7.093 1.00 96.31 301 LEU A C 1
ATOM 2202 O O . LEU A 1 301 ? -17.144 -11.662 7.819 1.00 96.31 301 LEU A O 1
ATOM 2206 N N . PHE A 1 302 ? -17.044 -9.427 7.578 1.00 97.50 302 PHE A N 1
ATOM 2207 C CA . PHE A 1 302 ? -16.954 -9.101 8.998 1.00 97.50 302 PHE A CA 1
ATOM 2208 C C . PHE A 1 302 ? -18.226 -8.407 9.491 1.00 97.50 302 PHE A C 1
ATOM 2210 O O . PHE A 1 302 ? -18.990 -7.837 8.712 1.00 97.50 302 PHE A O 1
ATOM 2217 N N . ASP A 1 303 ? -18.463 -8.479 10.801 1.00 98.06 303 ASP A N 1
ATOM 2218 C CA . ASP A 1 303 ? -19.560 -7.749 11.433 1.00 98.06 303 ASP A CA 1
ATOM 2219 C C . ASP A 1 303 ? -19.315 -6.237 11.311 1.00 98.06 303 ASP A C 1
ATOM 2221 O O . ASP A 1 303 ? -18.191 -5.769 11.512 1.00 98.06 303 ASP A O 1
ATOM 2225 N N . SER A 1 304 ? -20.357 -5.475 10.967 1.00 97.31 304 SER A N 1
ATOM 2226 C CA . SER A 1 304 ? -20.256 -4.028 10.768 1.00 97.31 304 SER A CA 1
ATOM 2227 C C . SER A 1 304 ? -19.859 -3.283 12.035 1.00 97.31 304 SER A C 1
ATOM 2229 O O . SER A 1 304 ? -19.254 -2.219 11.930 1.00 97.31 304 SER A O 1
ATOM 2231 N N . ASP A 1 305 ? -20.178 -3.837 13.204 1.00 96.69 305 ASP A N 1
ATOM 2232 C CA . ASP A 1 305 ? -19.913 -3.208 14.497 1.00 96.69 305 ASP A CA 1
ATOM 2233 C C . ASP A 1 305 ? -18.492 -3.515 15.004 1.00 96.69 305 ASP A C 1
ATOM 2235 O O . ASP A 1 305 ? -18.059 -2.976 16.024 1.00 96.69 305 ASP A O 1
ATOM 2239 N N . PHE A 1 306 ? -17.737 -4.373 14.306 1.00 97.94 306 PHE A N 1
ATOM 2240 C CA . PHE A 1 306 ? -16.352 -4.664 14.669 1.00 97.94 306 PHE A CA 1
ATOM 2241 C C . PHE A 1 306 ? -15.431 -3.494 14.350 1.00 97.94 306 PHE A C 1
ATOM 2243 O O . PHE A 1 306 ? -15.659 -2.734 13.411 1.00 97.94 306 PHE A O 1
ATOM 2250 N N . LEU A 1 307 ? -14.359 -3.360 15.128 1.00 96.69 307 LEU A N 1
ATOM 2251 C CA . LEU A 1 307 ? -13.380 -2.299 14.943 1.00 96.69 307 LEU A CA 1
ATOM 2252 C C . LEU A 1 307 ? -12.458 -2.642 13.779 1.00 96.69 307 LEU A C 1
ATOM 2254 O O . LEU A 1 307 ? -11.936 -3.757 13.718 1.00 96.69 307 LEU A O 1
ATOM 2258 N N . TRP A 1 308 ? -12.209 -1.674 12.904 1.00 96.44 308 TRP A N 1
ATOM 2259 C CA . TRP A 1 308 ? -11.097 -1.717 11.963 1.00 96.44 308 TRP A CA 1
ATOM 2260 C C . TRP A 1 308 ? -9.936 -0.948 12.582 1.00 96.44 308 TRP A C 1
ATOM 2262 O O . TRP A 1 308 ? -10.057 0.245 12.855 1.00 96.44 308 TRP A O 1
ATOM 2272 N N . VAL A 1 309 ? -8.820 -1.630 12.826 1.00 95.12 309 VAL A N 1
ATOM 2273 C CA . VAL A 1 309 ? -7.661 -1.049 13.507 1.00 95.12 309 VAL A CA 1
ATOM 2274 C C . VAL A 1 309 ? -6.427 -1.188 12.631 1.00 95.12 309 VAL A C 1
ATOM 2276 O O . VAL A 1 309 ? -6.031 -2.306 12.303 1.00 95.12 309 VAL A O 1
ATOM 2279 N N . ALA A 1 310 ? -5.784 -0.070 12.305 1.00 94.50 310 ALA A N 1
ATOM 2280 C CA . ALA A 1 310 ? -4.517 -0.051 11.582 1.00 94.50 310 ALA A CA 1
ATOM 2281 C C . ALA A 1 310 ? -3.391 0.419 12.495 1.00 94.50 310 ALA A C 1
ATOM 2283 O O . ALA A 1 310 ? -3.518 1.436 13.174 1.00 94.50 310 ALA A O 1
ATOM 2284 N N . THR A 1 311 ? -2.277 -0.303 12.487 1.00 91.31 311 THR A N 1
ATOM 2285 C CA . THR A 1 311 ? -1.035 0.132 13.124 1.00 91.31 311 THR A CA 1
ATOM 2286 C C . THR A 1 311 ? 0.024 0.279 12.046 1.00 91.31 311 THR A C 1
ATOM 2288 O O . THR A 1 311 ? 0.263 -0.664 11.296 1.00 91.31 311 THR A O 1
ATOM 2291 N N . VAL A 1 312 ? 0.661 1.443 11.968 1.00 87.94 312 VAL A N 1
ATOM 2292 C CA . VAL A 1 312 ? 1.715 1.731 10.990 1.00 87.94 312 VAL A CA 1
ATOM 2293 C C . VAL A 1 312 ? 2.963 2.170 11.737 1.00 87.94 312 VAL A C 1
ATOM 2295 O O . VAL A 1 312 ? 2.901 3.010 12.635 1.00 87.94 312 VAL A O 1
ATOM 2298 N N . ASN A 1 313 ? 4.085 1.568 11.368 1.00 83.69 313 ASN A N 1
ATOM 2299 C CA . ASN A 1 313 ? 5.428 1.939 11.759 1.00 83.69 313 ASN A CA 1
ATOM 2300 C C . ASN A 1 313 ? 6.126 2.525 10.530 1.00 83.69 313 ASN A C 1
ATOM 2302 O O . ASN A 1 313 ? 6.395 1.793 9.580 1.00 83.69 313 ASN A O 1
ATOM 2306 N N . LEU A 1 314 ? 6.429 3.817 10.556 1.00 80.69 314 LEU A N 1
ATOM 2307 C CA . LEU A 1 314 ? 7.254 4.471 9.549 1.00 80.69 314 LEU A CA 1
ATOM 2308 C C . LEU A 1 314 ? 8.451 5.105 10.235 1.00 80.69 314 LEU A C 1
ATOM 2310 O O . LEU A 1 314 ? 8.305 5.794 11.235 1.00 80.69 314 LEU A O 1
ATOM 2314 N N . GLY A 1 315 ? 9.630 4.973 9.657 1.00 73.31 315 GLY A N 1
ATOM 2315 C CA . GLY A 1 315 ? 10.732 5.834 10.032 1.00 73.31 315 GLY A CA 1
ATOM 2316 C C . GLY A 1 315 ? 11.834 5.825 9.005 1.00 73.31 315 GLY A C 1
ATOM 2317 O O . GLY A 1 315 ? 11.681 5.333 7.892 1.00 73.31 315 GLY A O 1
ATOM 2318 N N . CYS A 1 316 ? 12.959 6.378 9.412 1.00 67.50 316 CYS A N 1
ATOM 2319 C CA . CYS A 1 316 ? 14.212 6.326 8.686 1.00 67.50 316 CYS A CA 1
ATOM 2320 C C . CYS A 1 316 ? 15.337 5.957 9.645 1.00 67.50 316 CYS A C 1
ATOM 2322 O O . CYS A 1 316 ? 15.168 6.028 10.860 1.00 67.50 316 CYS A O 1
ATOM 2324 N N . ASN A 1 317 ? 16.481 5.523 9.119 1.00 52.78 317 ASN A N 1
ATOM 2325 C CA . ASN A 1 317 ? 17.618 5.093 9.934 1.00 52.78 317 ASN A CA 1
ATOM 2326 C C . ASN A 1 317 ? 18.319 6.301 10.602 1.00 52.78 317 ASN A C 1
ATOM 2328 O O . ASN A 1 317 ? 19.027 7.035 9.914 1.00 52.78 317 ASN A O 1
ATOM 2332 N N . PRO A 1 318 ? 18.205 6.531 11.930 1.00 44.66 318 PRO A N 1
ATOM 2333 C CA . PRO A 1 318 ? 18.764 7.723 12.569 1.00 44.66 318 PRO A CA 1
ATOM 2334 C C . PRO A 1 318 ? 20.149 7.491 13.211 1.00 44.66 318 PRO A C 1
ATOM 2336 O O . PRO A 1 318 ? 20.592 8.328 13.997 1.00 44.66 318 PRO A O 1
ATOM 2339 N N . ASN A 1 319 ? 20.848 6.395 12.877 1.00 40.84 319 ASN A N 1
ATOM 2340 C CA . ASN A 1 319 ? 21.918 5.735 13.650 1.00 40.84 319 ASN A CA 1
ATOM 2341 C C . ASN A 1 319 ? 21.375 4.902 14.823 1.00 40.84 319 ASN A C 1
ATOM 2343 O O . ASN A 1 319 ? 21.140 5.427 15.913 1.00 40.84 319 ASN A O 1
ATOM 2347 N N . GLY A 1 320 ? 21.252 3.583 14.639 1.00 40.59 320 GLY A N 1
ATOM 2348 C CA . GLY A 1 320 ? 21.093 2.658 15.771 1.00 40.59 320 GLY A CA 1
ATOM 2349 C C . GLY A 1 320 ? 20.288 1.385 15.529 1.00 40.59 320 GLY A C 1
ATOM 2350 O O . GLY A 1 320 ? 20.318 0.513 16.397 1.00 40.59 320 GLY A O 1
ATOM 2351 N N . VAL A 1 321 ? 19.615 1.233 14.387 1.00 40.06 321 VAL A N 1
ATOM 2352 C CA . VAL A 1 321 ? 19.132 -0.087 13.961 1.00 40.06 321 VAL A CA 1
ATOM 2353 C C . VAL A 1 321 ? 20.194 -0.666 13.034 1.00 40.06 321 VAL A C 1
ATOM 2355 O O . VAL A 1 321 ? 20.584 -0.029 12.059 1.00 40.06 321 VAL A O 1
ATOM 2358 N N . ALA A 1 322 ? 20.737 -1.831 13.391 1.00 43.06 322 ALA A N 1
ATOM 2359 C CA . ALA A 1 322 ? 21.693 -2.557 12.561 1.00 43.06 322 ALA A CA 1
ATOM 2360 C C . ALA A 1 322 ? 20.949 -3.240 11.408 1.00 43.06 322 ALA A C 1
ATOM 2362 O O . ALA A 1 322 ? 20.950 -4.464 11.295 1.00 43.06 322 ALA A O 1
ATOM 2363 N N . ASP A 1 323 ? 20.274 -2.450 10.586 1.00 43.88 323 ASP A N 1
ATOM 2364 C CA . ASP A 1 323 ? 19.631 -2.955 9.390 1.00 43.88 323 ASP A CA 1
ATOM 2365 C C . ASP A 1 323 ? 20.657 -2.940 8.267 1.00 43.88 323 ASP A C 1
ATOM 2367 O O . ASP A 1 323 ? 21.446 -2.006 8.146 1.00 43.88 323 ASP A O 1
ATOM 2371 N N . GLY A 1 324 ? 20.701 -4.019 7.488 1.00 40.03 324 GLY A N 1
ATOM 2372 C CA . GLY A 1 324 ? 21.800 -4.387 6.591 1.00 40.03 324 GLY A CA 1
ATOM 2373 C C . GLY A 1 324 ? 22.062 -3.472 5.387 1.00 40.03 324 GLY A C 1
ATOM 2374 O O . GLY A 1 324 ? 22.515 -3.971 4.362 1.00 40.03 324 GLY A O 1
ATOM 2375 N N . LEU A 1 325 ? 21.811 -2.166 5.493 1.00 38.84 325 LEU A N 1
ATOM 2376 C CA . LEU A 1 325 ? 22.006 -1.146 4.469 1.00 38.84 325 LEU A CA 1
ATOM 2377 C C . LEU A 1 325 ? 22.764 0.078 5.044 1.00 38.84 325 LEU A C 1
ATOM 2379 O O . LEU A 1 325 ? 22.223 1.171 5.146 1.00 38.84 325 LEU A O 1
ATOM 2383 N N . GLY A 1 326 ? 24.047 -0.102 5.388 1.00 39.91 326 GLY A N 1
ATOM 2384 C CA . GLY A 1 326 ? 25.049 0.983 5.387 1.00 39.91 326 GLY A CA 1
ATOM 2385 C C . GLY A 1 326 ? 25.384 1.718 6.706 1.00 39.91 326 GLY A C 1
ATOM 2386 O O . GLY A 1 326 ? 24.529 2.029 7.521 1.00 39.91 326 GLY A O 1
ATOM 2387 N N . GLU A 1 327 ? 26.691 1.991 6.861 1.00 38.12 327 GLU A N 1
ATOM 2388 C CA . GLU A 1 327 ? 27.437 2.669 7.952 1.00 38.12 327 GLU A CA 1
ATOM 2389 C C . GLU A 1 327 ? 27.432 4.206 8.088 1.00 38.12 327 GLU A C 1
ATOM 2391 O O . GLU A 1 327 ? 28.153 4.722 8.942 1.00 38.12 327 GLU A O 1
ATOM 2396 N N . SER A 1 328 ? 26.823 4.981 7.186 1.00 39.94 328 SER A N 1
ATOM 2397 C CA . SER A 1 328 ? 27.188 6.408 7.088 1.00 39.94 328 SER A CA 1
ATOM 2398 C C . SER A 1 328 ? 26.047 7.336 6.692 1.00 39.94 328 SER A C 1
ATOM 2400 O O . SER A 1 328 ? 25.586 7.283 5.558 1.00 39.94 328 SER A O 1
ATOM 2402 N N . ASP A 1 329 ? 25.687 8.236 7.612 1.00 41.16 329 ASP A N 1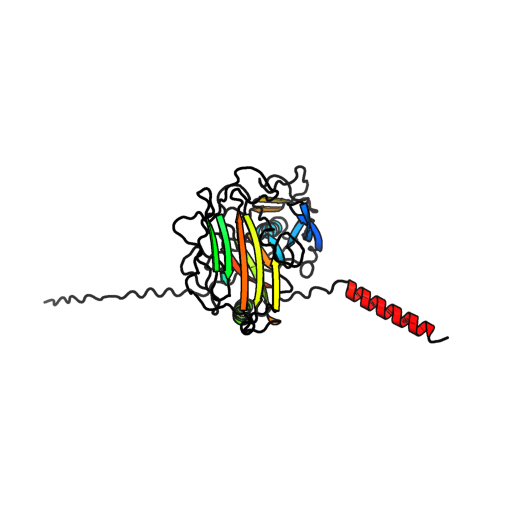
ATOM 2403 C CA . ASP A 1 329 ? 25.215 9.615 7.403 1.00 41.16 329 ASP A CA 1
ATOM 2404 C C . ASP A 1 329 ? 24.117 9.886 6.347 1.00 41.16 329 ASP A C 1
ATOM 2406 O O . ASP A 1 329 ? 24.009 11.006 5.841 1.00 41.16 329 ASP A O 1
ATOM 2410 N N . GLN A 1 330 ? 23.252 8.921 6.035 1.00 42.97 330 GLN A N 1
ATOM 2411 C CA . GLN A 1 330 ? 22.066 9.160 5.207 1.00 42.97 330 GLN A CA 1
ATOM 2412 C C . GLN A 1 330 ? 20.893 9.581 6.094 1.00 42.97 330 GLN A C 1
ATOM 2414 O O . GLN A 1 330 ? 20.135 8.770 6.615 1.00 42.97 330 GLN A O 1
ATOM 2419 N N . GLY A 1 331 ? 20.839 10.892 6.336 1.00 44.12 331 GLY A N 1
ATOM 2420 C CA . GLY A 1 331 ? 19.930 11.531 7.274 1.00 44.12 331 GLY A CA 1
ATOM 2421 C C . GLY A 1 331 ? 18.452 11.264 6.998 1.00 44.12 331 GLY A C 1
ATOM 2422 O O . GLY A 1 331 ? 17.982 11.260 5.861 1.00 44.12 331 GLY A O 1
ATOM 2423 N N . CYS A 1 332 ? 17.725 11.104 8.097 1.00 50.78 332 CYS A N 1
ATOM 2424 C CA . CYS A 1 332 ? 16.290 11.266 8.186 1.00 50.78 332 CYS A CA 1
ATOM 2425 C C . CYS A 1 33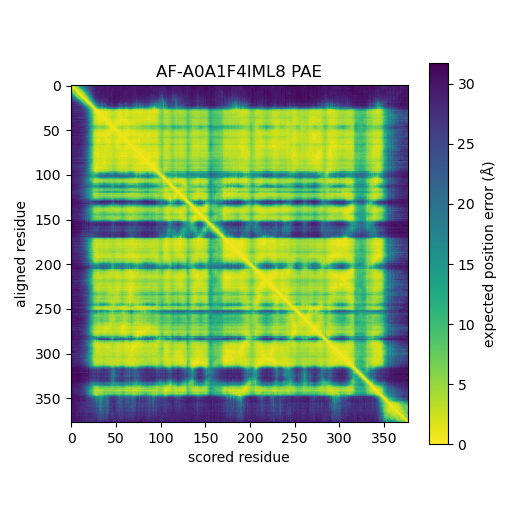2 ? 15.866 12.652 7.712 1.00 50.78 332 CYS A C 1
ATOM 2427 O O . CYS A 1 332 ? 15.853 13.608 8.485 1.00 50.78 332 CYS A O 1
ATOM 2429 N N . ASN A 1 333 ? 15.542 12.750 6.433 1.00 50.91 333 ASN A N 1
ATOM 2430 C CA . ASN A 1 333 ? 15.033 13.972 5.839 1.00 50.91 333 ASN A CA 1
ATOM 2431 C C . ASN A 1 333 ? 13.507 13.943 5.701 1.00 50.91 333 ASN A C 1
ATOM 2433 O O . ASN A 1 333 ? 12.948 14.594 4.821 1.00 50.91 333 ASN A O 1
ATOM 2437 N N . THR A 1 334 ? 12.842 13.177 6.561 1.00 54.28 334 THR A N 1
ATOM 2438 C CA . THR A 1 334 ? 11.413 13.324 6.800 1.00 54.28 334 THR A CA 1
ATOM 2439 C C . THR A 1 334 ? 11.200 14.714 7.388 1.00 54.28 334 THR A C 1
ATOM 2441 O O . THR A 1 334 ? 11.750 15.051 8.440 1.00 54.28 334 THR A O 1
ATOM 2444 N N . ASP A 1 335 ? 10.453 15.570 6.700 1.00 54.88 335 ASP A N 1
ATOM 2445 C CA . ASP A 1 335 ? 10.027 16.849 7.277 1.00 54.88 335 ASP A CA 1
ATOM 2446 C C . ASP A 1 335 ? 8.762 16.685 8.140 1.00 54.88 335 ASP A C 1
ATOM 2448 O O . ASP A 1 335 ? 8.270 17.653 8.729 1.00 54.88 335 ASP A O 1
ATOM 2452 N N . GLY A 1 336 ? 8.290 15.439 8.273 1.00 57.34 336 GLY A N 1
ATOM 2453 C CA . GLY A 1 336 ? 7.144 15.026 9.066 1.00 57.34 336 GLY A CA 1
ATOM 2454 C C . GLY A 1 336 ? 5.826 15.095 8.306 1.00 57.34 336 GLY A C 1
ATOM 2455 O O . GLY A 1 336 ? 4.802 14.811 8.918 1.00 57.34 336 GLY A O 1
ATOM 2456 N N . PHE A 1 337 ? 5.833 15.483 7.025 1.00 67.00 337 PHE A N 1
ATOM 2457 C CA . PHE A 1 337 ? 4.639 15.648 6.190 1.00 67.00 337 PHE A CA 1
ATOM 2458 C C . PHE A 1 337 ? 4.246 14.372 5.429 1.00 67.00 337 PHE A C 1
ATOM 2460 O O . PHE A 1 337 ? 3.449 14.459 4.501 1.00 67.00 337 PHE A O 1
ATOM 2467 N N . GLU A 1 338 ? 4.770 13.202 5.799 1.00 74.88 338 GLU A N 1
ATOM 2468 C CA . GLU A 1 338 ? 4.335 11.934 5.210 1.00 74.88 338 GLU A CA 1
ATOM 2469 C C . GLU A 1 338 ? 2.839 11.691 5.490 1.00 74.88 338 GLU A C 1
ATOM 2471 O O . GLU A 1 338 ? 2.390 11.672 6.645 1.00 74.88 338 GLU A O 1
ATOM 2476 N N . GLU A 1 339 ? 2.059 11.494 4.427 1.00 78.06 339 GLU A N 1
ATOM 2477 C CA . GLU A 1 339 ? 0.619 11.261 4.507 1.00 78.06 339 GLU A CA 1
ATOM 2478 C C . GLU A 1 339 ? 0.309 9.776 4.287 1.00 78.06 339 GLU A C 1
ATOM 2480 O O . GLU A 1 339 ? 0.753 9.148 3.323 1.00 78.06 339 GLU A O 1
ATOM 2485 N N . PHE A 1 340 ? -0.499 9.216 5.186 1.00 82.75 340 PHE A N 1
ATOM 2486 C CA . PHE A 1 340 ? -0.977 7.842 5.106 1.00 82.75 340 PHE A CA 1
ATOM 2487 C C . PHE A 1 340 ? -2.479 7.797 5.200 1.00 82.75 340 PHE A C 1
ATOM 2489 O O . PHE A 1 340 ? -3.093 8.481 6.021 1.00 82.75 340 PHE A O 1
ATOM 2496 N N . GLY A 1 341 ? -3.087 6.929 4.408 1.00 86.69 341 GLY A N 1
ATOM 2497 C CA . GLY A 1 341 ? -4.528 6.825 4.433 1.00 86.69 341 GLY A CA 1
ATOM 2498 C C . GLY A 1 341 ? -5.091 5.744 3.548 1.00 86.69 341 GLY A C 1
ATOM 2499 O O . GLY A 1 341 ? -4.408 4.818 3.112 1.00 86.69 341 GLY A O 1
ATOM 2500 N N . ILE A 1 342 ? -6.369 5.924 3.266 1.00 88.31 342 ILE A N 1
ATOM 2501 C CA . ILE A 1 342 ? -7.157 5.143 2.334 1.00 88.31 342 ILE A CA 1
ATOM 2502 C C . ILE A 1 342 ? -7.614 6.116 1.254 1.00 88.31 342 ILE A C 1
ATOM 2504 O O . ILE A 1 342 ? -8.186 7.164 1.555 1.00 88.31 342 ILE A O 1
ATOM 2508 N N . ILE A 1 343 ? -7.343 5.779 -0.002 1.00 84.38 343 ILE A N 1
ATOM 2509 C CA . ILE A 1 343 ? -7.713 6.593 -1.179 1.00 84.38 343 ILE A CA 1
ATOM 2510 C C . ILE A 1 343 ? -8.935 6.039 -1.912 1.00 84.38 343 ILE A C 1
ATOM 2512 O O . ILE A 1 343 ? -9.506 6.699 -2.774 1.00 84.38 343 ILE A O 1
ATOM 2516 N N . GLY A 1 344 ? -9.342 4.822 -1.567 1.00 85.62 344 GLY A N 1
ATOM 2517 C CA . GLY A 1 344 ? -10.440 4.114 -2.197 1.00 85.62 344 GLY A CA 1
ATOM 2518 C C . GLY A 1 344 ? -10.413 2.648 -1.808 1.00 85.62 344 GLY A C 1
ATOM 2519 O O . GLY A 1 344 ? -9.884 2.278 -0.757 1.00 85.62 344 GLY A O 1
ATOM 2520 N N . GLY A 1 345 ? -10.974 1.806 -2.665 1.00 82.12 345 GLY A N 1
ATOM 2521 C CA . GLY A 1 345 ? -10.945 0.370 -2.467 1.00 82.12 345 GLY A CA 1
ATOM 2522 C C . GLY A 1 345 ? -10.789 -0.386 -3.769 1.00 82.12 345 GLY A C 1
ATOM 2523 O O . GLY A 1 345 ? -10.823 0.179 -4.860 1.00 82.12 345 GLY A O 1
ATOM 2524 N N . VAL A 1 346 ? -10.617 -1.690 -3.633 1.00 82.38 346 VAL A N 1
ATOM 2525 C CA . VAL A 1 346 ? -10.733 -2.637 -4.733 1.00 82.38 346 VAL A CA 1
ATOM 2526 C C . VAL A 1 346 ? -11.931 -3.539 -4.471 1.00 82.38 346 VAL A C 1
ATOM 2528 O O . VAL A 1 346 ? -12.319 -3.788 -3.324 1.00 82.38 346 VAL A O 1
ATOM 2531 N N . GLY A 1 347 ? -12.569 -3.984 -5.550 1.00 72.81 347 GLY A N 1
ATOM 2532 C CA . GLY A 1 347 ? -13.605 -4.998 -5.436 1.00 72.81 347 GLY A CA 1
ATOM 2533 C C . GLY A 1 347 ? -13.015 -6.365 -5.112 1.00 72.81 347 GLY A C 1
ATOM 2534 O O . GLY A 1 347 ? -11.813 -6.569 -5.303 1.00 72.81 347 GLY A O 1
ATOM 2535 N N . PRO A 1 348 ? -13.846 -7.316 -4.658 1.00 64.69 348 PRO A N 1
ATOM 2536 C CA . PRO A 1 348 ? -13.387 -8.664 -4.381 1.00 64.69 348 PRO A CA 1
ATOM 2537 C C . PRO A 1 348 ? -12.874 -9.276 -5.684 1.00 64.69 348 PRO A C 1
ATOM 2539 O O . PRO A 1 348 ? -13.641 -9.613 -6.592 1.00 64.69 348 PRO A O 1
ATOM 2542 N N . THR A 1 349 ? -11.557 -9.410 -5.809 1.00 54.94 349 THR A N 1
ATOM 2543 C CA . THR A 1 349 ? -10.974 -10.233 -6.858 1.00 54.94 349 THR A CA 1
ATOM 2544 C C . THR A 1 349 ? -11.314 -11.678 -6.524 1.00 54.94 349 THR A C 1
ATOM 2546 O O . THR A 1 349 ? -10.969 -12.186 -5.458 1.00 54.94 349 THR A O 1
ATOM 2549 N N . GLN A 1 350 ? -11.992 -12.371 -7.443 1.00 40.62 350 GLN A N 1
ATOM 2550 C CA . GLN A 1 350 ? -11.991 -13.828 -7.427 1.00 40.62 350 GLN A CA 1
ATOM 2551 C C . GLN A 1 350 ? -10.548 -14.268 -7.671 1.00 40.62 350 GLN A C 1
ATOM 2553 O O . GLN A 1 350 ? -10.150 -14.434 -8.820 1.00 40.62 350 GLN A O 1
ATOM 2558 N N . VAL A 1 351 ? -9.753 -14.408 -6.608 1.00 37.44 351 VAL A N 1
ATOM 2559 C CA . VAL A 1 351 ? -8.473 -15.112 -6.675 1.00 37.44 351 VAL A CA 1
ATOM 2560 C C . VAL A 1 351 ? -8.810 -16.494 -7.229 1.00 37.44 351 VAL A C 1
ATOM 2562 O O . VAL A 1 351 ? -9.568 -17.224 -6.579 1.00 37.44 351 VAL A O 1
ATOM 2565 N N . PRO A 1 352 ? -8.342 -16.866 -8.435 1.00 36.72 352 PRO A N 1
ATOM 2566 C CA . PRO A 1 352 ? -8.550 -18.214 -8.922 1.00 36.72 352 PRO A CA 1
ATOM 2567 C C . PRO A 1 352 ? -7.936 -19.144 -7.883 1.00 36.72 352 PRO A C 1
ATOM 2569 O O . PRO A 1 352 ? -6.769 -18.975 -7.525 1.00 36.72 352 PRO A O 1
ATOM 2572 N N . GLU A 1 353 ? -8.728 -20.084 -7.360 1.00 33.56 353 GLU A N 1
ATOM 2573 C CA . GLU A 1 353 ? -8.217 -21.073 -6.418 1.00 33.56 353 GLU A CA 1
ATOM 2574 C C . GLU A 1 353 ? -6.887 -21.627 -6.945 1.00 33.56 353 GLU A C 1
ATOM 2576 O O . GLU A 1 353 ? -6.792 -21.917 -8.149 1.00 33.56 353 GLU A O 1
ATOM 2581 N N . PRO A 1 354 ? -5.853 -21.771 -6.091 1.00 40.00 354 PRO A N 1
ATOM 2582 C CA . PRO A 1 354 ? -4.574 -22.288 -6.543 1.00 40.00 354 PRO A CA 1
ATOM 2583 C C . PRO A 1 354 ? -4.838 -23.585 -7.308 1.00 40.00 354 PRO A C 1
ATOM 2585 O O . PRO A 1 354 ? -5.599 -24.442 -6.852 1.00 40.00 354 PRO A O 1
ATOM 2588 N N . GLY A 1 355 ? -4.242 -23.732 -8.497 1.00 44.97 355 GLY A N 1
ATOM 2589 C CA . GLY A 1 355 ? -4.519 -24.846 -9.417 1.00 44.97 355 GLY A CA 1
ATOM 2590 C C . GLY A 1 355 ? -4.349 -26.247 -8.803 1.00 44.97 355 GLY A C 1
ATOM 2591 O O . GLY A 1 355 ? -4.738 -27.240 -9.416 1.00 44.97 355 GLY A O 1
ATOM 2592 N N . SER A 1 356 ? -3.817 -26.338 -7.581 1.00 46.09 356 SER A N 1
ATOM 2593 C CA . SER A 1 356 ? -3.849 -27.500 -6.697 1.00 46.09 356 SER A CA 1
ATOM 2594 C C . SER A 1 356 ? -5.263 -28.016 -6.392 1.00 46.09 356 SER A C 1
ATOM 2596 O O . SER A 1 356 ? -5.428 -29.234 -6.351 1.00 46.09 356 SER A O 1
ATOM 2598 N N . LEU A 1 357 ? -6.290 -27.168 -6.244 1.00 54.06 357 LEU A N 1
ATOM 2599 C CA . LEU A 1 357 ? -7.677 -27.613 -6.013 1.00 54.06 357 LEU A CA 1
ATOM 2600 C C . LEU A 1 357 ? -8.319 -28.180 -7.285 1.00 54.06 357 LEU A C 1
ATOM 2602 O O . LEU A 1 357 ? -8.964 -29.231 -7.241 1.00 54.06 357 LEU A O 1
ATOM 2606 N N . LEU A 1 358 ? -8.029 -27.587 -8.446 1.00 50.09 358 LEU A N 1
ATOM 2607 C CA . LEU A 1 358 ? -8.383 -28.164 -9.745 1.00 50.09 358 LEU A CA 1
ATOM 2608 C C . LEU A 1 358 ? -7.655 -29.500 -9.984 1.00 50.09 358 LEU A C 1
ATOM 2610 O O . LEU A 1 358 ? -8.273 -30.475 -10.411 1.00 50.09 358 LEU A O 1
ATOM 2614 N N . LEU A 1 359 ? -6.360 -29.587 -9.661 1.00 60.84 359 LEU A N 1
ATOM 2615 C CA . LEU A 1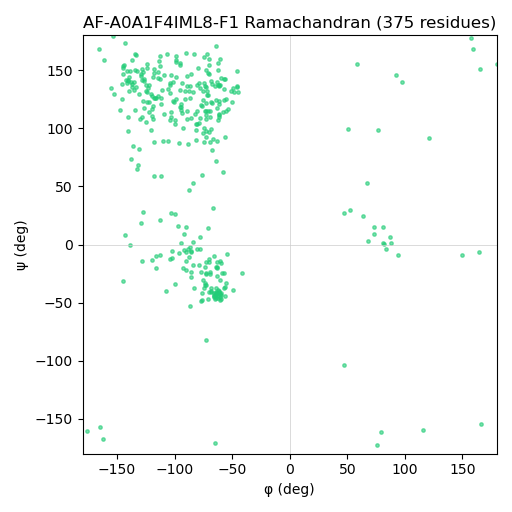 359 ? -5.577 -30.827 -9.738 1.00 60.84 359 LEU A CA 1
ATOM 2616 C C . LEU A 1 359 ? -6.081 -31.897 -8.764 1.00 60.84 359 LEU A C 1
ATOM 2618 O O . LEU A 1 359 ? -6.124 -33.072 -9.127 1.00 60.84 359 LEU A O 1
ATOM 2622 N N . LEU A 1 360 ? -6.507 -31.513 -7.560 1.00 69.88 360 LEU A N 1
ATOM 2623 C CA . LEU A 1 360 ? -7.131 -32.408 -6.588 1.00 69.88 360 LEU A CA 1
ATOM 2624 C C . LEU A 1 360 ? -8.479 -32.924 -7.106 1.00 69.88 360 LEU A C 1
ATOM 2626 O O . LEU A 1 360 ? -8.738 -34.127 -7.043 1.00 69.88 360 LEU A O 1
ATOM 2630 N N . ALA A 1 361 ? -9.309 -32.053 -7.682 1.00 59.84 361 ALA A N 1
ATOM 2631 C CA . ALA A 1 361 ? -10.587 -32.427 -8.284 1.00 59.84 361 ALA A CA 1
ATOM 2632 C C . ALA A 1 361 ? -10.404 -33.371 -9.490 1.00 59.84 361 ALA A C 1
ATOM 2634 O O . ALA A 1 361 ? -11.114 -34.379 -9.612 1.00 59.84 361 ALA A O 1
ATOM 2635 N N . ILE A 1 362 ? -9.408 -33.112 -10.345 1.00 71.56 362 ILE A N 1
ATOM 2636 C CA . ILE A 1 362 ? -9.021 -33.997 -11.457 1.00 71.56 362 ILE A CA 1
ATOM 2637 C C . ILE A 1 362 ? -8.457 -35.328 -10.927 1.00 71.56 362 ILE A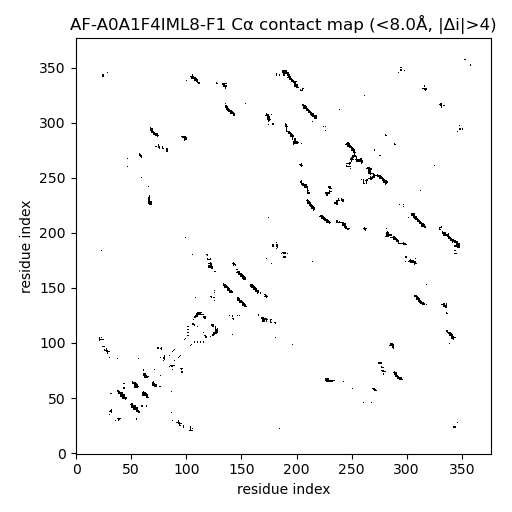 C 1
ATOM 2639 O O . ILE A 1 362 ? -8.805 -36.401 -11.425 1.00 71.56 362 ILE A O 1
ATOM 2643 N N . GLY A 1 363 ? -7.635 -35.295 -9.876 1.00 70.75 363 GLY A N 1
ATOM 2644 C CA . GLY A 1 363 ? -7.083 -36.487 -9.231 1.00 70.75 363 GLY A CA 1
ATOM 2645 C C . GLY A 1 363 ? -8.162 -37.388 -8.624 1.00 70.75 363 GLY A C 1
ATOM 2646 O O . GLY A 1 363 ? -8.152 -38.604 -8.836 1.00 70.75 363 GLY A O 1
ATOM 2647 N N . LEU A 1 364 ? -9.144 -36.805 -7.934 1.00 77.44 364 LEU A N 1
ATOM 2648 C CA . LEU A 1 364 ? -10.266 -37.526 -7.327 1.00 77.44 364 LEU A CA 1
ATOM 2649 C C . LEU A 1 364 ? -11.211 -38.122 -8.376 1.00 77.44 364 LEU A C 1
ATOM 2651 O O . LEU A 1 364 ? -11.649 -39.268 -8.235 1.00 77.44 364 LEU A O 1
ATOM 2655 N N . THR A 1 365 ? -11.486 -37.402 -9.464 1.00 71.62 365 THR A N 1
ATOM 2656 C CA . THR A 1 365 ? -12.281 -37.950 -10.575 1.00 71.62 365 THR A CA 1
ATOM 2657 C C . THR A 1 365 ? -11.550 -39.098 -11.275 1.00 71.62 365 THR A C 1
ATOM 2659 O O . THR A 1 365 ? -12.149 -40.157 -11.490 1.00 71.62 365 THR A O 1
ATOM 2662 N N . ALA A 1 366 ? -10.247 -38.971 -11.543 1.00 67.06 366 ALA A N 1
ATOM 2663 C CA . ALA A 1 366 ? -9.434 -40.051 -12.108 1.00 67.06 366 ALA A CA 1
ATOM 2664 C C . ALA A 1 366 ? -9.364 -41.294 -11.191 1.00 67.06 366 ALA A C 1
ATOM 2666 O O . ALA A 1 366 ? -9.478 -42.436 -11.663 1.00 67.06 366 ALA A O 1
ATOM 2667 N N . ALA A 1 367 ? -9.253 -41.098 -9.873 1.00 69.69 367 ALA A N 1
ATOM 2668 C CA . ALA A 1 367 ? -9.320 -42.175 -8.883 1.00 69.69 367 ALA A CA 1
ATOM 2669 C C . ALA A 1 367 ? -10.701 -42.863 -8.874 1.00 69.69 367 ALA A C 1
ATOM 2671 O O . ALA A 1 367 ? -10.792 -44.093 -8.869 1.00 69.69 367 ALA A O 1
ATOM 2672 N N . GLY A 1 368 ? -11.790 -42.096 -8.975 1.00 68.69 368 GLY A N 1
ATOM 2673 C CA . GLY A 1 368 ? -13.151 -42.635 -9.060 1.00 68.69 368 GLY A CA 1
ATOM 2674 C C . GLY A 1 368 ? -13.382 -43.515 -10.297 1.00 68.69 368 GLY A C 1
ATOM 2675 O O . GLY A 1 368 ? -13.978 -44.595 -10.198 1.00 68.69 368 GLY A O 1
ATOM 2676 N N . PHE A 1 369 ? -12.857 -43.117 -11.462 1.00 68.62 369 PHE A N 1
ATOM 2677 C CA . PHE A 1 369 ? -12.938 -43.922 -12.689 1.00 68.62 369 PHE A CA 1
ATOM 2678 C C . PHE A 1 369 ? -12.096 -45.202 -12.620 1.00 68.62 369 PHE A C 1
ATOM 2680 O O . PHE A 1 369 ? -12.534 -46.257 -13.094 1.00 68.62 369 PHE A O 1
ATOM 2687 N N . THR A 1 370 ? -10.914 -45.152 -12.004 1.00 62.59 370 THR A N 1
ATOM 2688 C CA . THR A 1 370 ? -10.046 -46.333 -11.855 1.00 62.59 370 THR A CA 1
ATOM 2689 C C . THR A 1 370 ? -10.579 -47.325 -10.815 1.00 62.59 370 THR A C 1
ATOM 2691 O O . THR A 1 370 ? -10.514 -48.537 -11.049 1.00 62.59 370 THR A O 1
ATOM 2694 N N . MET A 1 371 ? -11.208 -46.856 -9.732 1.00 60.56 371 MET A N 1
ATOM 2695 C CA . MET A 1 371 ? -11.867 -47.723 -8.744 1.00 60.56 371 MET A CA 1
ATOM 2696 C C . MET A 1 371 ? -13.144 -48.383 -9.289 1.00 60.56 371 MET A C 1
ATOM 2698 O O . MET A 1 371 ? -13.320 -49.593 -9.119 1.00 60.56 371 MET A O 1
ATOM 2702 N N . ARG A 1 372 ? -13.987 -47.663 -10.049 1.00 57.69 372 ARG A N 1
ATOM 2703 C CA . ARG A 1 372 ? -15.154 -48.265 -10.736 1.00 57.69 372 ARG A CA 1
ATOM 2704 C C . ARG A 1 372 ? -14.766 -49.355 -11.734 1.00 57.69 372 ARG A C 1
ATOM 2706 O O . ARG A 1 372 ? -15.529 -50.297 -11.942 1.00 57.69 372 ARG A O 1
ATOM 2713 N N . ARG A 1 373 ? -13.583 -49.253 -12.343 1.00 56.47 373 ARG A N 1
ATOM 2714 C CA . ARG A 1 373 ? -13.071 -50.260 -13.285 1.00 56.47 373 ARG A CA 1
ATOM 2715 C C . ARG A 1 373 ? -12.526 -51.509 -12.581 1.00 56.47 373 ARG A C 1
ATOM 2717 O O . ARG A 1 373 ? -12.520 -52.576 -13.187 1.00 56.47 373 ARG A O 1
ATOM 2724 N N . ARG A 1 374 ? -12.112 -51.401 -11.312 1.00 56.19 374 ARG A N 1
ATOM 2725 C CA . ARG A 1 374 ? -11.655 -52.534 -10.485 1.00 56.19 374 ARG A CA 1
ATOM 2726 C C . ARG A 1 374 ? -12.790 -53.280 -9.777 1.00 56.19 374 ARG A C 1
ATOM 2728 O O . ARG A 1 374 ? -12.665 -54.482 -9.601 1.00 56.19 374 ARG A O 1
ATOM 2735 N N . GLY A 1 375 ? -13.906 -52.620 -9.460 1.00 52.94 375 GLY A N 1
ATOM 2736 C CA . GLY A 1 375 ? -15.093 -53.256 -8.859 1.00 52.94 375 GLY A CA 1
ATOM 2737 C C . GLY A 1 375 ? -15.995 -54.043 -9.826 1.00 52.94 375 GLY A C 1
ATOM 2738 O O . GLY A 1 375 ? -17.078 -54.460 -9.436 1.00 52.94 375 GLY A O 1
ATOM 2739 N N . ARG A 1 376 ? -15.590 -54.207 -11.094 1.00 51.72 376 ARG A N 1
ATOM 2740 C CA . ARG A 1 376 ? -16.327 -54.939 -12.146 1.00 51.72 376 ARG A CA 1
ATOM 2741 C C . ARG A 1 376 ? -15.627 -56.233 -12.600 1.00 51.72 376 ARG A C 1
ATOM 2743 O O . ARG A 1 376 ? -15.877 -56.694 -13.711 1.00 51.72 376 ARG A O 1
ATOM 2750 N N . LYS A 1 377 ? -14.740 -56.791 -11.773 1.00 46.66 377 LYS A N 1
ATOM 2751 C CA . LYS A 1 377 ? -14.180 -58.134 -11.971 1.00 46.66 377 LYS A CA 1
ATOM 2752 C C . LYS A 1 377 ? -14.784 -59.119 -10.993 1.00 46.66 377 LYS A C 1
ATOM 2754 O O . LYS A 1 377 ? -14.897 -58.735 -9.810 1.00 46.66 377 LYS A O 1
#

Mean predicted aligned error: 12.5 Å

Foldseek 3Di:
DDDDDDDDDPDPPPPPPPLDQQPAWDDFAQDAVVQFVQWDWDWDQPPVRDIFIATDHLRDGQWTDFAQKTKGFLQLLQLCCVQPVVRPPCVHGNHQFTFADLRQFQWWAAACPPPRQHPQQFFGHQHLNDDALQFQWKKWKGQDVQTWMWTFGDPDDDTPTDIDSRPRGTDGAFLQSVLVSQVVNPVQFQWFKKFKAAAFDDQWFFKWKKKKKFWADPVPRDTPDIDIGFNDHDRDGDLLRTDGDAFKAKAFQDFPDDADSTRSDTHPYHGNVRHMGIGGRHHDDSGTRMIMTRLPNRSVVDDRGITIMMIMIMGGCCPDRVDPRDDDDPDSRRSSRMIIHTSHGDGRPPPPPDCVVVVVVVVVVVVVVVVVVVVPD

Secondary structure (DSSP, 8-state):
-------------------PPPP---------TTT-TTEEEEEEE-TTS-EEEEEEETTEEEEEEETTEEEEEHHHHHHHHHH-TTTS-HHHH--S-PBPSTTT-SEEEEESSTT---STTPPPPEE---SSS-EEEEEEEESSSS-EEEEEE-SSSS---EEE---S-S-PPBHHHHHHHHHHH-TT--EEEEEEE--B-SS---EEEEEEEEEE-TTT--EEEEEEESS--SSS--TTSPEEE-SEEEEBS---SB--TTT--SBSSB-SS---EEEESSS--SB-SEEEE-TT--GGGS-TTSEEEEEEEEEE--S----SS-SS-----B-S--EEEEEEEE--------HHHHHHHHHHHHHHHHHHHHTT-

Nearest PDB structures (foldseek):
  1mvq-assembly1_A  TM=3.898E-01  e=1.000E-03  Cratylia mollis
  3a0k-assembly1_E  TM=2.754E-01  e=1.716E-04  Cymbosema roseum
  3vn4-assembly1_A  TM=1.338E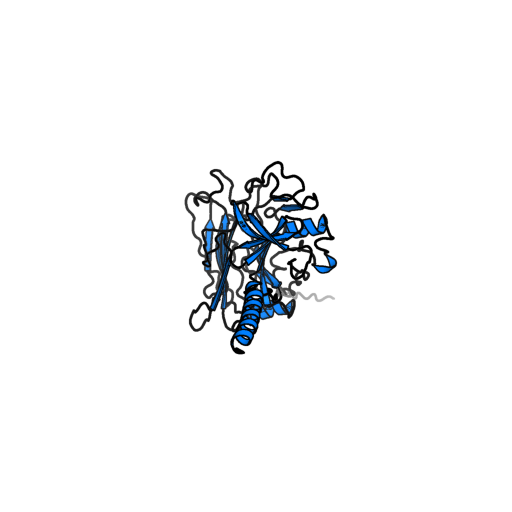-01  e=1.330E-01  Homo sapiens
  6v4s-assembly1_B  TM=2.864E-01  e=4.780E+00  Desulfofustis sp. PB-SRB1

Solvent-accessible surface area (backbone atoms only — not comparable to full-atom values): 20745 Å² total; per-residue (Å²): 136,84,89,83,87,87,78,87,78,83,78,82,79,77,82,74,80,75,79,68,83,57,61,75,56,74,78,55,53,84,87,36,54,90,81,29,89,68,32,38,81,48,70,44,67,44,96,90,66,49,80,28,50,20,38,27,42,57,72,36,74,58,26,42,47,25,60,51,22,43,39,30,43,23,39,44,53,37,27,37,35,70,73,42,38,86,78,46,40,49,94,79,32,31,66,50,84,47,72,40,47,92,68,39,44,60,38,44,53,35,31,47,56,78,87,54,74,40,62,70,65,32,28,34,32,42,63,63,62,58,101,68,66,41,37,33,26,37,40,38,38,42,25,46,85,75,42,42,33,40,32,34,33,68,90,62,102,57,72,54,70,46,66,49,63,48,71,94,52,57,60,50,13,31,36,39,39,53,41,52,56,30,31,71,78,40,80,60,21,37,19,61,26,35,36,35,27,46,39,34,51,86,84,52,40,41,43,31,37,18,36,37,41,35,33,29,38,77,91,78,68,46,75,82,41,78,44,29,35,20,62,59,83,77,95,65,75,44,74,92,38,43,35,73,51,54,19,47,48,32,32,22,48,73,58,88,42,74,46,36,66,60,68,34,48,50,22,74,40,47,27,72,82,46,54,68,37,47,29,69,47,28,71,58,79,45,37,44,31,33,40,33,37,36,83,84,49,45,51,84,81,51,62,47,82,21,28,36,32,41,37,42,39,38,33,32,60,81,80,83,74,93,57,100,75,79,96,71,92,55,64,52,35,41,52,44,60,50,38,34,33,27,59,46,46,40,51,82,68,82,70,73,71,63,66,64,57,59,50,47,53,52,48,52,51,53,49,52,57,56,51,60,64,60,77,74,113

Radius of gyration: 24.36 Å; Cα contacts (8 Å, |Δi|>4): 847; chains: 1; bounding box: 59×128×48 Å